Protein AF-A0A4P9XNA9-F1 (afdb_monomer_lite)

Radius of gyration: 48.04 Å; chains: 1; bounding box: 146×110×73 Å

Foldseek 3Di:
DPQQKDFQAFLVRHGDPPVLVVNCVSVVQVVCWQVAEEEEQEDAFPPCSVVLLCLLFVHDPDDDDPPDPDDDPRHKMWGAGDPGRYIYIYGYDDDDPDPPADFFPPCPVPDPVNPDDDDDDDADDCVPCVVRRSVSSVVVSCLDPPPPPPNNPDALQNGDLATPSCVSVLVVLVSVLCVLLVVVVCCRGRVPDDHDDPVSVVVSVVSVCPSCPVVCVVVSLLSSLVVLLVVLLVQLVVQCVVLLVVCVVPNDDPVSLVVLVVSLVVSLVSSCVSCVVVDDPVSSVVSSLVSSLSSLVVSLVSNVVGDDPDDDCVNVVSVVVNVVSVVVVVVVVVVVVVVVVVVVVVVVVVVVVVVVVVVVVVVVVVVVVVVVVVVVVVVVVVVVVVVVVVVVVVVVVVVVVVVVVVVVVVVVVVVVVVVVVVVVVPPDDDDDDDDDDDDDDDDDDDDDDDDDDDDDDDDD

InterPro domains:
  IPR008803 RHD3/Sey1 [PTHR45923] (5-92)
  IPR027417 P-loop containing nucleoside triphosphate hydrolase [G3DSA:3.40.50.300] (6-95)
  IPR027417 P-loop containing nucleoside triphosphate hydrolase [SSF52540] (6-90)
  IPR027417 P-loop containing nucleoside triphosphate hydrolase [SSF52540] (38-186)

Sequence (460 aa):
MADSCLQFVDGDQELVAGVEELASEKWNLNDWGVDYNIVAVCGQPDSGKTTLANALFGTQFPVLDENEEDVATEGIWISTASDTKMLVMDAEIATERWFERSWPDGLENCAIDDILDYEVVTLPSKIDAPNYFDAAVAELRGRFIDRHDPNYLFKPIYWKAVSASGITYYFRHLCYTLDEHWDVLDYKMSSYESAPDFYKNKNYLAEKRCCLFETQYKDHIDGFYDMTIHHTYSEFLEAIKPIQEEIDAKGITHEYLEQLLGHQRNAMATFNAAVEHHKDDTMYKAKRDVLRSQCNQKITFSTYEQTPWGSTGLVIQLLIDHTHQKEDAIRERVQQEVERCRKEMKLIDAQIKPKSEQYIGIHHLKTEVAKKDVEISKYMLRIDTLEAANGEKDKIIARLEAANSKKDKDNFHISYLKSVRFELDRHLPAQAPRLAPNLSRLMPRRTVVSSSTRNSDTPR

pLDDT: mean 75.11, std 17.07, range [30.11, 96.12]

Organism: NCBI:txid78915

Secondary structure (DSSP, 8-state):
-----EEEE-TTSPBPTTHHHHHHHHH-GGGTTT--EEEEEEE-TTSSHHHHHHHHH---PPPPPTT-------SEEEEE-SSSSEEEEEEEPPTTSSTTPPPPTT-TT--GGGT----------TTT-HHHHHHHHHHHHHHHH-TTSTT----GGG--SS-GGGHHHHHHHHHHHHHHTHHHHHHHHHS-SPPPPHHHHHHHHHHHHHTT-TTTHHHHHHHHHHHHHHHHHHHHHHHHHHHHHHHHHH---HHHHHHHHHHHHHHHHHHHHHHGGG--HHHHHHHHHHHHHHHHHHHHHHHHTT--S---HHHHHHHHHHHHHHHHHHHHHHHHHHHHHHHHHHHHHHHHHHHHHHHHHHHHHHHHHHHHHHHHHHHHHHHHHHHHHHHHHHHHHHHHHHHHHHHHHHHHHHHHHHHHHHHHTTSS--------------------------------

Structure (mmCIF, N/CA/C/O backbone):
data_AF-A0A4P9XNA9-F1
#
_entry.id   AF-A0A4P9XNA9-F1
#
loop_
_atom_site.group_PDB
_atom_site.id
_atom_site.type_symbol
_atom_site.label_atom_id
_atom_site.label_alt_id
_atom_site.label_comp_id
_atom_site.label_asym_id
_atom_site.label_entity_id
_atom_site.label_seq_id
_atom_site.pdbx_PDB_ins_code
_atom_site.Cartn_x
_atom_site.Cartn_y
_atom_site.Cartn_z
_atom_site.occupancy
_atom_site.B_iso_or_equiv
_atom_site.auth_seq_id
_atom_site.auth_comp_id
_atom_site.auth_asym_id
_atom_site.auth_atom_id
_atom_site.pdbx_PDB_model_num
ATOM 1 N N . MET A 1 1 ? -12.890 2.037 -23.777 1.00 45.00 1 MET A N 1
ATOM 2 C CA . MET A 1 1 ? -12.259 2.541 -22.543 1.00 45.00 1 MET A CA 1
ATOM 3 C C . MET A 1 1 ? -11.265 3.606 -22.962 1.00 45.00 1 MET A C 1
ATOM 5 O O . MET A 1 1 ? -10.736 3.480 -24.060 1.00 45.00 1 MET A O 1
ATOM 9 N N .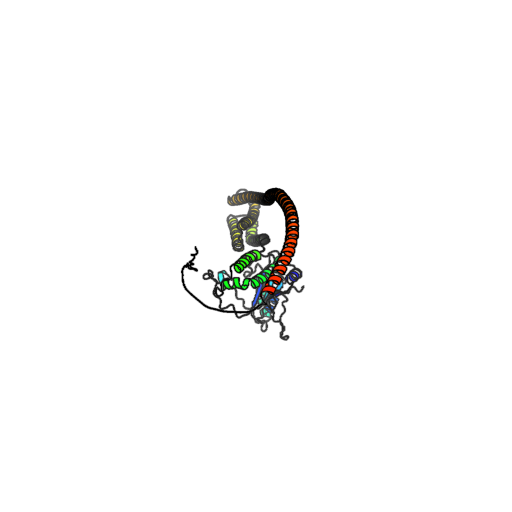 ALA A 1 2 ? -11.108 4.682 -22.192 1.00 51.66 2 ALA A N 1
ATOM 10 C CA . ALA A 1 2 ? -10.054 5.653 -22.475 1.00 51.66 2 ALA A CA 1
ATOM 11 C C . ALA A 1 2 ? -8.698 4.953 -22.318 1.00 51.66 2 ALA A C 1
ATOM 13 O O . ALA A 1 2 ? -8.554 4.118 -21.427 1.00 51.66 2 ALA A O 1
ATOM 14 N N . ASP A 1 3 ? -7.753 5.255 -23.203 1.00 71.81 3 ASP A N 1
ATOM 15 C CA . ASP A 1 3 ? -6.391 4.732 -23.146 1.00 71.81 3 ASP A CA 1
ATOM 16 C C . ASP A 1 3 ? -5.712 5.188 -21.841 1.00 71.81 3 ASP A C 1
ATOM 18 O O . ASP A 1 3 ? -5.246 6.325 -21.733 1.00 71.81 3 ASP A O 1
ATOM 22 N N . SER A 1 4 ? -5.710 4.308 -20.835 1.00 85.75 4 SER A N 1
ATOM 23 C CA . SER A 1 4 ? -5.075 4.524 -19.531 1.00 85.75 4 SER A CA 1
ATOM 24 C C . SER A 1 4 ? -3.600 4.128 -19.526 1.00 85.75 4 SER A C 1
ATOM 26 O O . SER A 1 4 ? -2.940 4.272 -18.498 1.00 85.75 4 SER A O 1
ATOM 28 N N . CYS A 1 5 ? -3.080 3.614 -20.642 1.00 90.69 5 CYS A N 1
ATOM 29 C CA . CYS A 1 5 ? -1.693 3.206 -20.754 1.00 90.69 5 CYS A CA 1
ATOM 30 C C . CYS A 1 5 ? -0.791 4.443 -20.843 1.00 90.69 5 CYS A C 1
ATOM 32 O O . CYS A 1 5 ? -1.075 5.406 -21.568 1.00 90.69 5 CYS A O 1
ATOM 34 N N . LEU A 1 6 ? 0.285 4.433 -20.061 1.00 91.31 6 LEU A N 1
ATOM 35 C CA . LEU A 1 6 ? 1.292 5.484 -20.021 1.00 91.31 6 LEU A CA 1
ATOM 36 C C . LEU A 1 6 ? 2.678 4.870 -19.858 1.00 91.31 6 LEU A C 1
ATOM 38 O O . LEU A 1 6 ? 2.888 4.036 -18.979 1.00 91.31 6 LEU A O 1
ATOM 42 N N . GLN A 1 7 ? 3.628 5.326 -20.668 1.00 90.31 7 GLN A N 1
ATOM 43 C CA . GLN A 1 7 ? 5.041 5.078 -20.417 1.00 90.31 7 GLN A CA 1
ATOM 44 C C . GLN A 1 7 ? 5.486 5.993 -19.277 1.00 90.31 7 GLN A C 1
ATOM 46 O O . GLN A 1 7 ? 5.326 7.211 -19.358 1.00 90.31 7 GLN A O 1
ATOM 51 N N . PHE A 1 8 ? 5.974 5.397 -18.194 1.00 89.62 8 PHE A N 1
ATOM 52 C CA . PHE A 1 8 ? 6.414 6.116 -17.003 1.00 89.62 8 PHE A CA 1
ATOM 53 C C . PHE A 1 8 ? 7.926 6.331 -17.007 1.00 89.62 8 PHE A C 1
ATOM 55 O O . PHE A 1 8 ? 8.392 7.423 -16.689 1.00 89.62 8 PHE A O 1
ATOM 62 N N . VAL A 1 9 ? 8.666 5.305 -17.424 1.00 89.06 9 VAL A N 1
ATOM 63 C CA . VAL A 1 9 ? 10.114 5.345 -17.657 1.00 89.06 9 VAL A CA 1
ATOM 64 C C . VAL A 1 9 ? 10.361 4.940 -19.106 1.00 89.06 9 VAL A C 1
ATOM 66 O O . VAL A 1 9 ? 9.726 3.991 -19.570 1.00 89.06 9 VAL A O 1
ATOM 69 N N . ASP A 1 10 ? 11.224 5.657 -19.819 1.00 87.19 10 ASP A N 1
ATOM 70 C CA . ASP A 1 10 ? 11.554 5.381 -21.220 1.00 87.19 10 ASP A CA 1
ATOM 71 C C . ASP A 1 10 ? 12.703 4.362 -21.388 1.00 87.19 10 ASP A C 1
ATOM 73 O O . ASP A 1 10 ? 13.184 3.767 -20.418 1.00 87.19 10 ASP A O 1
ATOM 77 N N . GLY A 1 11 ? 13.106 4.107 -22.637 1.00 79.94 11 GLY A N 1
ATOM 78 C CA . GLY A 1 11 ? 14.190 3.176 -22.971 1.00 79.94 11 GLY A CA 1
ATOM 79 C C . GLY A 1 11 ? 15.578 3.631 -22.519 1.00 79.94 11 GLY A C 1
ATOM 80 O O . GLY A 1 11 ? 16.444 2.791 -22.272 1.00 79.94 11 GLY A O 1
ATOM 81 N N . ASP A 1 12 ? 15.763 4.936 -22.312 1.00 82.50 12 ASP A N 1
ATOM 82 C CA . ASP A 1 12 ? 16.989 5.514 -21.763 1.00 82.50 12 ASP A CA 1
ATOM 83 C C . ASP A 1 12 ? 17.014 5.452 -20.220 1.00 82.50 12 ASP A C 1
ATOM 85 O O . ASP A 1 12 ? 17.966 5.917 -19.597 1.00 82.50 12 ASP A O 1
ATOM 89 N N . GLN A 1 13 ? 16.013 4.804 -19.603 1.00 81.81 13 GLN A N 1
ATOM 90 C CA . GLN A 1 13 ? 15.807 4.687 -18.153 1.00 81.81 13 GLN A CA 1
ATOM 91 C C . GLN A 1 13 ? 15.470 6.018 -17.468 1.00 81.81 13 GLN A C 1
ATOM 93 O O . GLN A 1 13 ? 15.577 6.136 -16.246 1.00 81.81 13 GLN A O 1
ATOM 98 N N . GLU A 1 14 ? 14.989 6.992 -18.237 1.00 85.19 14 GLU A N 1
ATOM 99 C CA . GLU A 1 14 ? 14.627 8.318 -17.756 1.00 85.19 14 GLU A CA 1
ATOM 100 C C . GLU A 1 14 ? 13.121 8.429 -17.507 1.00 85.19 14 GLU A C 1
ATOM 102 O O . GLU A 1 14 ? 12.287 7.763 -18.130 1.00 85.19 14 GLU A O 1
ATOM 107 N N . LEU A 1 15 ? 12.743 9.290 -16.561 1.00 87.69 15 LEU A N 1
ATOM 108 C CA . LEU A 1 15 ? 11.335 9.568 -16.294 1.00 87.69 15 LEU A CA 1
ATOM 109 C C . LEU A 1 15 ? 10.741 10.403 -17.437 1.00 87.69 15 LEU A C 1
ATOM 111 O O . LEU A 1 15 ? 11.236 11.489 -17.748 1.00 87.69 15 LEU A O 1
ATOM 115 N N . VAL A 1 16 ? 9.610 9.961 -17.991 1.00 90.00 16 VAL A N 1
ATOM 116 C CA . VAL A 1 16 ? 8.925 10.703 -19.057 1.00 90.00 16 VAL A CA 1
ATOM 117 C C . VAL A 1 16 ? 8.450 12.067 -18.535 1.00 90.00 16 VAL A C 1
ATOM 119 O O . VAL A 1 16 ? 7.724 12.175 -17.544 1.00 90.00 16 VAL A O 1
ATOM 122 N N . ALA A 1 17 ? 8.851 13.145 -19.212 1.00 88.50 17 ALA A N 1
ATOM 123 C CA . ALA A 1 17 ? 8.561 14.506 -18.771 1.00 88.50 17 ALA A CA 1
ATOM 124 C C . ALA A 1 17 ? 7.047 14.794 -18.707 1.00 88.50 17 ALA A C 1
ATOM 126 O O . ALA A 1 17 ? 6.326 14.636 -19.692 1.00 88.50 17 ALA A O 1
ATOM 127 N N . GLY A 1 18 ? 6.572 15.273 -17.552 1.00 86.62 18 GLY A N 1
ATOM 128 C CA . GLY A 1 18 ? 5.160 15.615 -17.331 1.00 86.62 18 GLY A CA 1
ATOM 129 C C . GLY A 1 18 ? 4.240 14.406 -17.133 1.00 86.62 18 GLY A C 1
ATOM 130 O O . GLY A 1 18 ? 3.015 14.562 -17.132 1.00 86.62 18 GLY A O 1
ATOM 131 N N . VAL A 1 19 ? 4.799 13.204 -16.954 1.00 87.19 19 VAL A N 1
ATOM 132 C CA . VAL A 1 19 ? 4.006 11.981 -16.795 1.00 87.19 19 VAL A CA 1
ATOM 133 C C . VAL A 1 19 ? 3.105 12.006 -15.562 1.00 87.19 19 VAL A C 1
ATOM 135 O O . VAL A 1 19 ? 2.054 11.376 -15.574 1.00 87.19 19 VAL A O 1
ATOM 138 N N . GLU A 1 20 ? 3.434 12.760 -14.509 1.00 85.00 20 GLU A N 1
ATOM 139 C CA . GLU A 1 20 ? 2.614 12.804 -13.293 1.00 85.00 20 GLU A CA 1
ATOM 140 C C . GLU A 1 20 ? 1.295 13.551 -13.508 1.00 85.00 20 GLU A C 1
ATOM 142 O O . GLU A 1 20 ? 0.254 13.131 -12.993 1.00 85.00 20 GLU A O 1
ATOM 147 N N . GLU A 1 21 ? 1.327 14.640 -14.281 1.00 85.38 21 GLU A N 1
ATOM 148 C CA . GLU A 1 21 ? 0.133 15.404 -14.656 1.00 85.38 21 GLU A CA 1
ATOM 149 C C . GLU A 1 21 ? -0.756 14.564 -15.579 1.00 85.38 21 GLU A C 1
ATOM 151 O O . GLU A 1 21 ? -1.950 14.410 -15.315 1.00 85.38 21 GLU A O 1
ATOM 156 N N . LEU A 1 22 ? -0.149 13.922 -16.586 1.00 87.19 22 LEU A N 1
ATOM 157 C CA . LEU A 1 22 ? -0.841 13.015 -17.505 1.00 87.19 22 LEU A CA 1
ATOM 158 C C . LEU A 1 22 ? -1.459 11.815 -16.782 1.00 87.19 22 LEU A C 1
ATOM 160 O O . LEU A 1 22 ? -2.598 11.448 -17.058 1.00 87.19 22 LEU A O 1
ATOM 164 N N . ALA A 1 23 ? -0.733 11.209 -15.844 1.00 87.69 23 ALA A N 1
ATOM 165 C CA . ALA A 1 23 ? -1.216 10.089 -15.048 1.00 87.69 23 ALA A CA 1
ATOM 166 C C . ALA A 1 23 ? -2.365 10.501 -14.122 1.00 87.69 23 ALA A C 1
ATOM 168 O O . ALA A 1 23 ? -3.356 9.780 -14.013 1.00 87.69 23 ALA A O 1
ATOM 169 N N . SER A 1 24 ? -2.280 11.683 -13.506 1.00 83.94 24 SER A N 1
ATOM 170 C CA . SER A 1 24 ? -3.356 12.218 -12.664 1.00 83.94 24 SER A CA 1
ATOM 171 C C . SER A 1 24 ? -4.641 12.460 -13.464 1.00 83.94 24 SER A C 1
ATOM 173 O O . SER A 1 24 ? -5.731 12.161 -12.975 1.00 83.94 24 SER A O 1
ATOM 175 N N . GLU A 1 25 ? -4.518 12.946 -14.703 1.00 84.69 25 GLU A N 1
ATOM 176 C CA . GLU A 1 25 ? -5.647 13.166 -15.612 1.00 84.69 25 GLU A CA 1
ATOM 177 C C . GLU A 1 25 ? -6.222 11.851 -16.164 1.00 84.69 25 GLU A C 1
ATOM 179 O O . GLU A 1 25 ? -7.434 11.634 -16.105 1.00 84.69 25 GLU A O 1
ATOM 184 N N . LYS A 1 26 ? -5.367 10.953 -16.673 1.00 86.88 26 LYS A N 1
ATOM 185 C CA . LYS A 1 26 ? -5.794 9.703 -17.322 1.00 86.88 26 LYS A CA 1
ATOM 186 C C . LYS A 1 26 ? -6.321 8.658 -16.341 1.00 86.88 26 LYS A C 1
ATOM 188 O O . LYS A 1 26 ? -7.293 7.975 -16.657 1.00 86.88 26 LYS A O 1
ATOM 193 N N . TRP A 1 27 ? -5.667 8.475 -15.193 1.00 90.62 27 TRP A N 1
ATOM 194 C CA . TRP A 1 27 ? -6.013 7.394 -14.263 1.00 90.62 27 TRP A CA 1
ATOM 195 C C . TRP A 1 27 ? -7.123 7.779 -13.284 1.00 90.62 27 TRP A C 1
ATOM 197 O O . TRP A 1 27 ? -7.841 6.895 -12.825 1.00 90.62 27 TRP A O 1
ATOM 207 N N . ASN A 1 28 ? -7.271 9.074 -12.969 1.00 84.81 28 ASN A N 1
ATOM 208 C CA . ASN A 1 28 ? -8.261 9.610 -12.026 1.00 84.81 28 ASN A CA 1
ATOM 209 C C . ASN A 1 28 ? -8.415 8.755 -10.746 1.00 84.81 28 ASN A C 1
ATOM 211 O O . ASN A 1 28 ? -9.497 8.287 -10.392 1.00 84.81 28 ASN A O 1
ATOM 215 N N . LEU A 1 29 ? -7.304 8.548 -10.037 1.00 88.19 29 LEU A N 1
ATOM 216 C CA . LEU A 1 29 ? -7.216 7.635 -8.888 1.00 88.19 29 LEU A CA 1
ATOM 217 C C . LEU A 1 29 ? -7.776 8.205 -7.571 1.00 88.19 29 LEU A C 1
ATOM 219 O O . LEU A 1 29 ? -7.612 7.601 -6.511 1.00 88.19 29 LEU A O 1
ATOM 223 N N . ASN A 1 30 ? -8.419 9.375 -7.604 1.00 83.19 30 ASN A N 1
ATOM 224 C CA . ASN A 1 30 ? -8.806 10.125 -6.403 1.00 83.19 30 ASN A CA 1
ATOM 225 C C . ASN A 1 30 ? -9.736 9.337 -5.466 1.00 83.19 30 ASN A C 1
ATOM 227 O O . ASN A 1 30 ? -9.600 9.427 -4.247 1.00 83.19 30 ASN A O 1
ATOM 231 N N . ASP A 1 31 ? -10.615 8.508 -6.030 1.00 84.50 31 ASP A N 1
ATOM 232 C CA . ASP A 1 31 ? -11.610 7.741 -5.271 1.00 84.50 31 ASP A CA 1
ATOM 233 C C . ASP A 1 31 ? -11.095 6.372 -4.790 1.00 84.50 31 ASP A C 1
ATOM 235 O O . ASP A 1 31 ? -11.806 5.631 -4.108 1.00 84.50 31 ASP A O 1
ATOM 239 N N . TRP A 1 32 ? -9.863 5.993 -5.145 1.00 86.69 32 TRP A N 1
ATOM 240 C CA . TRP A 1 32 ? -9.301 4.698 -4.747 1.00 86.69 32 TRP A CA 1
ATOM 241 C C . TRP A 1 32 ? -8.778 4.725 -3.307 1.00 86.69 32 TRP A C 1
ATOM 243 O O . TRP A 1 32 ? -8.757 3.689 -2.640 1.00 86.69 32 TRP A O 1
ATOM 253 N N . GLY A 1 33 ? -8.405 5.906 -2.801 1.00 82.25 33 GLY A N 1
ATOM 254 C CA . GLY A 1 33 ? -7.847 6.055 -1.460 1.00 82.25 33 GLY A CA 1
ATOM 255 C C . GLY A 1 33 ? -6.574 5.225 -1.308 1.00 82.25 33 GLY A C 1
ATOM 256 O O . GLY A 1 33 ? -5.633 5.396 -2.074 1.00 82.25 33 GLY A O 1
ATOM 257 N N . VAL A 1 34 ? -6.540 4.328 -0.326 1.00 77.69 34 VAL A N 1
ATOM 258 C CA . VAL A 1 34 ? -5.439 3.369 -0.105 1.00 77.69 34 VAL A CA 1
ATOM 259 C C . VAL A 1 34 ? -5.838 1.920 -0.435 1.00 77.69 34 VAL A C 1
ATOM 261 O O . VAL A 1 34 ? -5.018 1.020 -0.326 1.00 77.69 34 VAL A O 1
ATOM 264 N N . ASP A 1 35 ? -7.085 1.687 -0.858 1.00 80.81 35 ASP A N 1
ATOM 265 C CA . ASP A 1 35 ? -7.631 0.367 -1.212 1.00 80.81 35 ASP A CA 1
ATOM 266 C C . ASP A 1 35 ? -7.370 0.085 -2.697 1.00 80.81 35 ASP A C 1
ATOM 268 O O . ASP A 1 35 ? -8.265 0.171 -3.536 1.00 80.81 35 ASP A O 1
ATOM 272 N N . TYR A 1 36 ? -6.111 -0.176 -3.035 1.00 89.12 36 TYR A N 1
ATOM 273 C CA . TYR A 1 36 ? -5.690 -0.571 -4.377 1.00 89.12 36 TYR A CA 1
ATOM 274 C C . TYR A 1 36 ? -4.447 -1.455 -4.303 1.00 89.12 36 TYR A C 1
ATOM 276 O O . TYR A 1 36 ? -3.693 -1.404 -3.332 1.00 89.12 36 TYR A O 1
ATOM 284 N N . ASN A 1 37 ? -4.219 -2.248 -5.348 1.00 91.25 37 ASN A N 1
ATOM 285 C CA . ASN A 1 37 ? -3.008 -3.054 -5.473 1.00 91.25 37 ASN A CA 1
ATOM 286 C C . ASN A 1 37 ? -2.149 -2.593 -6.652 1.00 91.25 37 ASN A C 1
ATOM 288 O O . ASN A 1 37 ? -2.620 -1.928 -7.576 1.00 91.25 37 ASN A O 1
ATOM 292 N N . ILE A 1 38 ? -0.872 -2.964 -6.621 1.00 92.56 38 ILE A N 1
ATOM 293 C CA . ILE A 1 38 ? 0.068 -2.722 -7.713 1.00 92.56 38 ILE A CA 1
ATOM 294 C C . ILE A 1 38 ? 0.639 -4.074 -8.120 1.00 92.56 38 ILE A C 1
ATOM 296 O O . ILE A 1 38 ? 1.130 -4.809 -7.264 1.00 92.56 38 ILE A O 1
ATOM 300 N N . VAL A 1 39 ? 0.567 -4.399 -9.406 1.00 94.50 39 VAL A N 1
ATOM 301 C CA . VAL A 1 39 ? 1.118 -5.629 -9.975 1.00 94.50 39 VAL A CA 1
ATOM 302 C C . VAL A 1 39 ? 2.183 -5.249 -10.983 1.00 94.50 39 VAL A C 1
ATOM 304 O O . VAL A 1 39 ? 1.913 -4.456 -11.876 1.00 94.50 39 VAL A O 1
ATOM 307 N N . ALA A 1 40 ? 3.372 -5.827 -10.862 1.00 93.25 40 ALA A N 1
ATOM 308 C CA . ALA A 1 40 ? 4.415 -5.694 -11.867 1.00 93.25 40 ALA A CA 1
ATOM 309 C C . ALA A 1 40 ? 4.609 -7.032 -12.582 1.00 93.25 40 ALA A C 1
ATOM 311 O O . ALA A 1 40 ? 4.789 -8.066 -11.937 1.00 93.25 40 ALA A O 1
ATOM 312 N N . VAL A 1 41 ? 4.547 -7.004 -13.911 1.00 92.31 41 VAL A N 1
ATOM 313 C CA . VAL A 1 41 ? 4.879 -8.125 -14.785 1.00 92.31 41 VAL A CA 1
ATOM 314 C C . VAL A 1 41 ? 6.260 -7.842 -15.349 1.00 92.31 41 VAL A C 1
ATOM 316 O O . VAL A 1 41 ? 6.447 -6.892 -16.106 1.00 92.31 41 VAL A O 1
ATOM 319 N N . CYS A 1 42 ? 7.230 -8.657 -14.947 1.00 88.50 42 CYS A N 1
ATOM 320 C CA . CYS A 1 42 ? 8.625 -8.447 -15.296 1.00 88.50 42 CYS A CA 1
ATOM 321 C C . CYS A 1 42 ? 9.208 -9.700 -15.950 1.00 88.50 42 CYS A C 1
ATOM 323 O O . CYS A 1 42 ? 8.932 -10.821 -15.519 1.00 88.50 42 CYS A O 1
ATOM 325 N N . GLY A 1 43 ? 10.044 -9.523 -16.970 1.00 82.38 43 GLY A N 1
ATOM 326 C CA . GLY A 1 43 ? 10.677 -10.645 -17.655 1.00 82.38 43 GLY A CA 1
ATOM 327 C C . GLY A 1 43 ? 11.592 -10.219 -18.793 1.00 82.38 43 GLY A C 1
ATOM 328 O O . GLY A 1 43 ? 11.737 -9.033 -19.090 1.00 82.38 43 GLY A O 1
ATOM 329 N N . GLN A 1 44 ? 12.198 -11.217 -19.436 1.00 77.94 44 GLN A N 1
ATOM 330 C CA . GLN A 1 44 ? 13.033 -11.020 -20.620 1.00 77.94 44 GLN A CA 1
ATOM 331 C C . GLN A 1 44 ? 12.232 -10.398 -21.781 1.00 77.94 44 GLN A C 1
ATOM 333 O O . GLN A 1 44 ? 10.997 -10.547 -21.837 1.00 77.94 44 GLN A O 1
ATOM 338 N N . PRO A 1 45 ? 12.909 -9.729 -22.730 1.00 76.81 45 PRO A N 1
ATOM 339 C CA . PRO A 1 45 ? 12.334 -9.396 -24.034 1.00 76.81 45 PRO A CA 1
ATOM 340 C C . PRO A 1 45 ? 11.642 -10.608 -24.673 1.00 76.81 45 PRO A C 1
ATOM 342 O O . PRO A 1 45 ? 12.051 -11.745 -24.449 1.00 76.81 45 PRO A O 1
ATOM 345 N N . ASP A 1 46 ? 10.542 -10.370 -25.389 1.00 76.19 46 ASP A N 1
ATOM 346 C CA . ASP A 1 46 ? 9.802 -11.383 -26.166 1.00 76.19 46 ASP A CA 1
ATOM 347 C C . ASP A 1 46 ? 9.263 -12.607 -25.399 1.00 76.19 46 ASP A C 1
ATOM 349 O O . ASP A 1 46 ? 8.765 -13.564 -25.986 1.00 76.19 46 ASP A O 1
ATOM 353 N N . SER A 1 47 ? 9.252 -12.564 -24.064 1.00 83.88 47 SER A N 1
ATOM 354 C CA . SER A 1 47 ? 8.717 -13.640 -23.210 1.00 83.88 47 SER A CA 1
ATOM 355 C C . SER A 1 47 ? 7.179 -13.734 -23.169 1.00 83.88 47 SER A C 1
ATOM 357 O O . SER A 1 47 ? 6.626 -14.567 -22.454 1.00 83.88 47 SER A O 1
ATOM 359 N N . GLY A 1 48 ? 6.464 -12.872 -23.900 1.00 86.94 48 GLY A N 1
ATOM 360 C CA . GLY A 1 48 ? 4.997 -12.795 -23.876 1.00 86.94 48 GLY A CA 1
ATOM 361 C C . GLY A 1 48 ? 4.407 -12.057 -22.664 1.00 86.94 48 GLY A C 1
ATOM 362 O O . GLY A 1 48 ? 3.191 -12.091 -22.472 1.00 86.94 48 GLY A O 1
ATOM 363 N N . LYS A 1 49 ? 5.235 -11.358 -21.874 1.00 89.75 49 LYS A N 1
ATOM 364 C CA . LYS A 1 49 ? 4.843 -10.561 -20.693 1.00 89.75 49 LYS A CA 1
ATOM 365 C C . LYS A 1 49 ? 3.672 -9.601 -20.949 1.00 89.75 49 LYS A C 1
ATOM 367 O O . LYS A 1 49 ? 2.637 -9.713 -20.296 1.00 89.75 49 LYS A O 1
ATOM 372 N N . THR A 1 50 ? 3.774 -8.756 -21.970 1.00 89.69 50 THR A N 1
ATOM 373 C CA . THR A 1 50 ? 2.744 -7.782 -22.362 1.00 89.69 50 THR A CA 1
ATOM 374 C C . THR A 1 50 ? 1.442 -8.460 -22.780 1.00 89.69 50 THR A C 1
ATOM 376 O O . THR A 1 50 ? 0.345 -8.060 -22.390 1.00 89.69 50 THR A O 1
ATOM 379 N N . THR A 1 51 ? 1.564 -9.556 -23.535 1.00 90.38 51 THR A N 1
ATOM 380 C CA . THR A 1 51 ? 0.425 -10.388 -23.933 1.00 90.38 51 THR A CA 1
ATOM 381 C C . THR A 1 51 ? -0.300 -10.955 -22.711 1.00 90.38 51 THR A C 1
ATOM 383 O O . THR A 1 51 ? -1.530 -10.924 -22.660 1.00 90.38 51 THR A O 1
ATOM 386 N N . LEU A 1 52 ? 0.447 -11.460 -21.728 1.00 92.75 52 LEU A N 1
ATOM 387 C CA . LEU A 1 52 ? -0.114 -12.007 -20.500 1.00 92.75 52 LEU A CA 1
ATOM 388 C C . LEU A 1 52 ? -0.753 -10.915 -19.631 1.00 92.75 52 LEU A C 1
ATOM 390 O O . LEU A 1 52 ? -1.864 -11.113 -19.148 1.00 92.75 52 LEU A O 1
ATOM 394 N N . ALA A 1 53 ? -0.098 -9.761 -19.472 1.00 93.12 53 ALA A N 1
ATOM 395 C CA . ALA A 1 53 ? -0.617 -8.629 -18.704 1.00 93.12 53 ALA A CA 1
ATOM 396 C C . ALA A 1 53 ? -1.959 -8.129 -19.267 1.00 93.12 53 ALA A C 1
ATOM 398 O O . ALA A 1 53 ? -2.940 -8.013 -18.528 1.00 93.12 53 ALA A O 1
ATOM 399 N N . ASN A 1 54 ? -2.034 -7.941 -20.589 1.00 92.44 54 ASN A N 1
ATOM 400 C CA . ASN A 1 54 ? -3.263 -7.542 -21.276 1.00 92.44 54 ASN A CA 1
ATOM 401 C C . ASN A 1 54 ? -4.393 -8.559 -21.075 1.00 92.44 54 ASN A C 1
ATOM 403 O O . ASN A 1 54 ? -5.528 -8.170 -20.791 1.00 92.44 54 ASN A O 1
ATOM 407 N N . ALA A 1 55 ? -4.091 -9.858 -21.148 1.00 91.94 55 ALA A N 1
ATOM 408 C CA . ALA A 1 55 ? -5.085 -10.907 -20.939 1.00 91.94 55 ALA A CA 1
ATOM 409 C C . ALA A 1 55 ? -5.555 -10.999 -19.469 1.00 91.94 55 ALA A C 1
ATOM 411 O O . ALA A 1 55 ? -6.758 -11.067 -19.199 1.00 91.94 55 ALA A O 1
ATOM 412 N N . LEU A 1 56 ? -4.628 -10.942 -18.505 1.00 93.88 56 LEU A N 1
ATOM 413 C CA . LEU A 1 56 ? -4.938 -11.044 -17.075 1.00 93.88 56 LEU A CA 1
ATOM 414 C C . LEU A 1 56 ? -5.712 -9.839 -16.551 1.00 93.88 56 LEU A C 1
ATOM 416 O O . LEU A 1 56 ? -6.664 -10.019 -15.797 1.00 93.88 56 LEU A O 1
ATOM 420 N N . PHE A 1 57 ? -5.337 -8.626 -16.953 1.00 94.19 57 PHE A N 1
ATOM 421 C CA . PHE A 1 57 ? -5.824 -7.403 -16.310 1.00 94.19 57 PHE A CA 1
ATOM 422 C C . PHE A 1 57 ? -6.714 -6.535 -17.203 1.00 94.19 57 PHE A C 1
ATOM 424 O O . PHE A 1 57 ? -7.259 -5.533 -16.738 1.00 94.19 57 PHE A O 1
ATOM 431 N N . GLY A 1 58 ? -6.908 -6.922 -18.469 1.00 91.69 58 GLY A N 1
ATOM 432 C CA . GLY A 1 58 ? -7.680 -6.132 -19.431 1.00 91.69 58 GLY A CA 1
ATOM 433 C C . GLY A 1 58 ? -6.993 -4.821 -19.823 1.00 91.69 58 GLY A C 1
ATOM 434 O O . GLY A 1 58 ? -7.674 -3.875 -20.219 1.00 91.69 58 GLY A O 1
ATOM 435 N N . THR A 1 59 ? -5.667 -4.750 -19.679 1.00 91.62 59 THR A N 1
ATOM 436 C CA . THR A 1 59 ? -4.851 -3.602 -20.091 1.00 91.62 59 THR A CA 1
ATOM 437 C C . THR A 1 59 ? -4.664 -3.571 -21.609 1.00 91.62 59 THR A C 1
ATOM 439 O O . THR A 1 59 ? -4.987 -4.526 -22.320 1.00 91.62 59 THR A O 1
ATOM 442 N N . GLN A 1 60 ? -4.155 -2.446 -22.112 1.00 88.31 60 GLN A N 1
ATOM 443 C CA . GLN A 1 60 ? -3.894 -2.216 -23.537 1.00 88.31 60 GLN A CA 1
ATOM 444 C C . GLN A 1 60 ? -2.440 -1.793 -23.765 1.00 88.31 60 GLN A C 1
ATOM 446 O O . GLN A 1 60 ? -2.172 -0.828 -24.475 1.00 88.31 60 GLN A O 1
ATOM 451 N N . PHE A 1 61 ? -1.498 -2.492 -23.131 1.00 89.31 61 PHE A N 1
ATOM 452 C CA . PHE A 1 61 ? -0.083 -2.267 -23.399 1.00 89.31 61 PHE A CA 1
ATOM 453 C C . PHE A 1 61 ? 0.236 -2.571 -24.869 1.00 89.31 61 PHE A C 1
ATOM 455 O O . PHE A 1 61 ? -0.345 -3.517 -25.420 1.00 89.31 61 PHE A O 1
ATOM 462 N N . PRO A 1 62 ? 1.134 -1.799 -25.502 1.00 81.94 62 PRO A N 1
ATOM 463 C CA . PRO A 1 62 ? 1.508 -2.008 -26.895 1.00 81.94 62 PRO A CA 1
ATOM 464 C C . PRO A 1 62 ? 2.174 -3.378 -27.060 1.00 81.94 62 PRO A C 1
ATOM 466 O O . PRO A 1 62 ? 3.197 -3.652 -26.443 1.00 81.94 62 PRO A O 1
ATOM 469 N N . VAL A 1 63 ? 1.574 -4.250 -27.874 1.00 71.56 63 VAL A N 1
ATOM 470 C CA . VAL A 1 63 ? 2.129 -5.568 -28.210 1.00 71.56 63 VAL A CA 1
ATOM 471 C C . VAL A 1 63 ? 2.769 -5.472 -29.589 1.00 71.56 63 VAL A C 1
ATOM 473 O O . VAL A 1 63 ? 2.123 -4.990 -30.516 1.00 71.56 63 VAL A O 1
ATOM 476 N N . LEU A 1 64 ? 4.006 -5.954 -29.715 1.00 63.50 64 LEU A N 1
ATOM 477 C CA . LEU A 1 64 ? 4.675 -6.140 -31.001 1.00 63.50 64 LEU A CA 1
ATOM 478 C C . LEU A 1 64 ? 3.830 -7.031 -31.921 1.00 63.50 64 LEU A C 1
ATOM 480 O O . LEU A 1 64 ? 3.447 -8.138 -31.534 1.00 63.50 64 LEU A O 1
ATOM 484 N N . ASP A 1 65 ? 3.552 -6.554 -33.132 1.00 54.25 65 ASP A N 1
ATOM 485 C CA . ASP A 1 65 ? 2.949 -7.368 -34.185 1.00 54.25 65 ASP A CA 1
ATOM 486 C C . ASP A 1 65 ? 4.065 -8.179 -34.867 1.00 54.25 65 ASP A C 1
ATOM 488 O O . ASP A 1 65 ? 5.133 -7.642 -35.150 1.00 54.25 65 ASP A O 1
ATOM 492 N N . GLU A 1 66 ? 3.847 -9.465 -35.168 1.00 52.34 66 GLU A N 1
ATOM 493 C CA . GLU A 1 66 ? 4.888 -10.380 -35.698 1.00 52.34 66 GLU A CA 1
ATOM 494 C C . GLU A 1 66 ? 5.493 -9.933 -37.053 1.00 52.34 66 GLU A C 1
ATOM 496 O O . GLU A 1 66 ? 6.451 -10.532 -37.540 1.00 52.34 66 GLU A O 1
ATOM 501 N N . ASN A 1 67 ? 4.926 -8.893 -37.675 1.00 49.38 67 ASN A N 1
ATOM 502 C CA . ASN A 1 67 ? 5.298 -8.370 -38.990 1.00 49.38 67 ASN A CA 1
ATOM 503 C C . ASN A 1 67 ? 5.933 -6.968 -38.956 1.00 49.38 67 ASN A C 1
ATOM 505 O O . ASN A 1 67 ? 6.341 -6.480 -40.011 1.00 49.38 67 ASN A O 1
ATOM 509 N N . GLU A 1 68 ? 6.007 -6.319 -37.792 1.00 44.06 68 GLU A N 1
ATOM 510 C CA . GLU A 1 68 ? 6.635 -5.007 -37.625 1.00 44.06 68 GLU A CA 1
ATOM 511 C C . GLU A 1 68 ? 7.819 -5.155 -36.657 1.00 44.06 68 GLU A C 1
ATOM 513 O O . GLU A 1 68 ? 7.660 -5.247 -35.442 1.00 44.06 68 GLU A O 1
ATOM 518 N N . GLU A 1 69 ? 9.031 -5.228 -37.220 1.00 44.72 69 GLU A N 1
ATOM 519 C CA . GLU A 1 69 ? 10.266 -4.952 -36.483 1.00 44.72 69 GLU A CA 1
ATOM 520 C C . GLU A 1 69 ? 10.195 -3.486 -36.044 1.00 44.72 69 GLU A C 1
ATOM 522 O O . GLU A 1 69 ? 10.416 -2.610 -36.871 1.00 44.72 69 GLU A O 1
ATOM 527 N N . ASP A 1 70 ? 9.747 -3.216 -34.818 1.00 43.00 70 ASP A N 1
ATOM 528 C CA . ASP A 1 70 ? 10.242 -2.159 -33.922 1.00 43.00 70 ASP A CA 1
ATOM 529 C C . ASP A 1 70 ? 9.232 -1.916 -32.784 1.00 43.00 70 ASP A C 1
ATOM 531 O O . ASP A 1 70 ? 8.020 -1.935 -32.974 1.00 43.00 70 ASP A O 1
ATOM 535 N N . VAL A 1 71 ? 9.761 -1.614 -31.596 1.00 47.50 71 VAL A N 1
ATOM 536 C CA . VAL A 1 71 ? 9.081 -1.377 -30.305 1.00 47.50 71 VAL A CA 1
ATOM 537 C C . VAL A 1 71 ? 8.837 -2.632 -29.460 1.00 47.50 71 VAL A C 1
ATOM 539 O O . VAL A 1 71 ? 7.716 -2.956 -29.065 1.00 47.50 71 VAL A O 1
ATOM 542 N N . ALA A 1 72 ? 9.927 -3.298 -29.064 1.00 52.62 72 ALA A N 1
ATOM 543 C CA . ALA A 1 72 ? 9.934 -3.921 -27.742 1.00 52.62 72 ALA A CA 1
ATOM 544 C C . ALA A 1 72 ? 9.479 -2.871 -26.711 1.00 52.62 72 ALA A C 1
ATOM 546 O O . ALA A 1 72 ? 9.751 -1.680 -26.875 1.00 52.62 72 ALA A O 1
ATOM 547 N N . THR A 1 73 ? 8.733 -3.284 -25.687 1.00 59.75 73 THR A N 1
ATOM 548 C CA . THR A 1 73 ? 8.330 -2.412 -24.575 1.00 59.75 73 THR A CA 1
ATOM 549 C C . THR A 1 73 ? 9.569 -1.930 -23.825 1.00 59.75 73 THR A C 1
ATOM 551 O O . THR A 1 73 ? 9.938 -2.508 -22.807 1.00 59.75 73 THR A O 1
ATOM 554 N N . GLU A 1 74 ? 10.209 -0.885 -24.336 1.00 74.19 74 GLU A N 1
ATOM 555 C CA . GLU A 1 74 ? 11.343 -0.248 -23.692 1.00 74.19 74 GLU A CA 1
ATOM 556 C C . GLU A 1 74 ? 10.853 0.561 -22.483 1.00 74.19 74 GLU A C 1
ATOM 558 O O . GLU A 1 74 ? 9.831 1.265 -22.537 1.00 74.19 74 GLU A O 1
ATOM 563 N N . GLY A 1 75 ? 11.586 0.443 -21.377 1.00 82.69 75 GLY A N 1
ATOM 564 C CA . GLY A 1 75 ? 11.289 1.129 -20.124 1.00 82.69 75 GLY A CA 1
ATOM 565 C C . GLY A 1 75 ? 10.185 0.467 -19.290 1.00 82.69 75 GLY A C 1
ATOM 566 O O . GLY A 1 75 ? 10.085 -0.759 -19.205 1.00 82.69 75 GLY A O 1
ATOM 567 N N . ILE A 1 76 ? 9.383 1.291 -18.607 1.00 89.75 76 ILE A N 1
ATOM 568 C CA . ILE A 1 76 ? 8.312 0.852 -17.701 1.00 89.75 76 ILE A CA 1
ATOM 569 C C . ILE A 1 76 ? 7.001 1.503 -18.118 1.00 89.75 76 ILE A C 1
ATOM 571 O O . ILE A 1 76 ? 6.855 2.728 -18.080 1.00 89.75 76 ILE A O 1
ATOM 575 N N . TRP A 1 77 ? 6.020 0.669 -18.439 1.00 91.81 77 TRP A N 1
ATOM 576 C CA . TRP A 1 77 ? 4.672 1.086 -18.804 1.00 91.81 77 TRP A CA 1
ATOM 577 C C . TRP A 1 77 ? 3.705 0.793 -17.667 1.00 91.81 77 TRP A C 1
ATOM 579 O O . TRP A 1 77 ? 3.795 -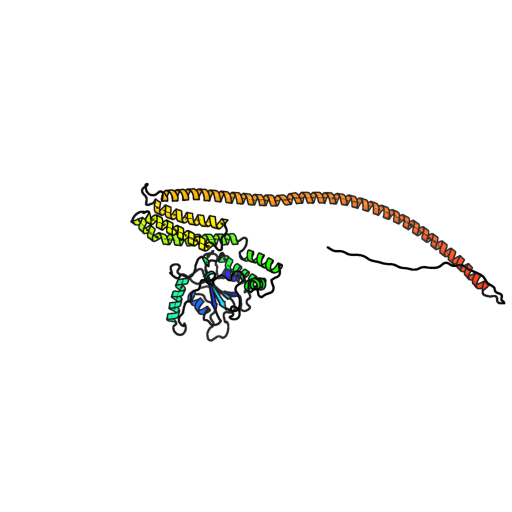0.248 -17.026 1.00 91.81 77 TRP A O 1
ATOM 589 N N . ILE A 1 78 ? 2.763 1.701 -17.412 1.00 93.81 78 ILE A N 1
ATOM 590 C CA . ILE A 1 78 ? 1.775 1.573 -16.338 1.00 93.81 78 ILE A CA 1
ATOM 591 C C . ILE A 1 78 ? 0.370 1.809 -16.895 1.00 93.81 78 ILE A C 1
ATOM 593 O O . ILE A 1 78 ? 0.134 2.738 -17.668 1.00 93.81 78 ILE A O 1
ATOM 597 N N . SER A 1 79 ? -0.579 0.970 -16.487 1.00 93.75 79 SER A N 1
ATOM 598 C CA . SER A 1 79 ? -1.987 1.069 -16.872 1.00 93.75 79 SER A CA 1
ATOM 599 C C . SER A 1 79 ? -2.901 0.672 -15.711 1.00 93.75 79 SER A C 1
ATOM 601 O O . SER A 1 79 ? -2.517 -0.094 -14.825 1.00 93.75 79 SER A O 1
ATOM 603 N N . THR A 1 80 ? -4.124 1.198 -15.697 1.00 94.25 80 THR A N 1
ATOM 604 C CA . THR A 1 80 ? -5.175 0.744 -14.779 1.00 94.25 80 THR A CA 1
ATOM 605 C C . THR A 1 80 ? -5.820 -0.543 -15.294 1.00 94.25 80 THR A C 1
ATOM 607 O O . THR A 1 80 ? -6.106 -0.668 -16.485 1.00 94.25 80 THR A O 1
ATOM 610 N N . ALA A 1 81 ? -6.087 -1.495 -14.398 1.00 93.25 81 ALA A N 1
ATOM 611 C CA . ALA A 1 81 ? -6.850 -2.695 -14.741 1.00 93.25 81 ALA A CA 1
ATOM 612 C C . ALA A 1 81 ? -8.335 -2.371 -15.011 1.00 93.25 81 ALA A C 1
ATOM 614 O O . ALA A 1 81 ? -8.881 -1.409 -14.468 1.00 93.25 81 ALA A O 1
ATOM 615 N N . SER A 1 82 ? -9.007 -3.194 -15.825 1.00 86.50 82 SER A N 1
ATOM 616 C CA . SER A 1 82 ? -10.376 -2.917 -16.295 1.00 86.50 82 SER A CA 1
ATOM 617 C C . SER A 1 82 ? -11.461 -3.044 -15.219 1.00 86.50 82 SER A C 1
ATOM 619 O O . SER A 1 82 ? -12.396 -2.248 -15.195 1.00 86.50 82 SER A O 1
ATOM 621 N N . ASP A 1 83 ? -11.343 -4.036 -14.331 1.00 85.06 83 ASP A N 1
ATOM 622 C CA . ASP A 1 83 ? -12.440 -4.469 -13.444 1.00 85.06 83 ASP A CA 1
ATOM 623 C C . ASP A 1 83 ? -12.079 -4.413 -11.955 1.00 85.06 83 ASP A C 1
ATOM 625 O O . ASP A 1 83 ? -12.741 -5.017 -11.111 1.00 85.06 83 ASP A O 1
ATOM 629 N N . THR A 1 84 ? -10.989 -3.730 -11.614 1.00 89.12 84 THR A N 1
ATOM 630 C CA . THR A 1 84 ? -10.464 -3.718 -10.250 1.00 89.12 84 THR A CA 1
ATOM 631 C C . THR A 1 84 ? -9.540 -2.529 -10.015 1.00 89.12 84 THR A C 1
ATOM 633 O O . THR A 1 84 ? -8.951 -1.984 -10.949 1.00 89.12 84 THR A O 1
ATOM 636 N N . LYS A 1 85 ? -9.404 -2.123 -8.750 1.00 91.31 85 LYS A N 1
ATOM 637 C CA . LYS A 1 85 ? -8.504 -1.047 -8.327 1.00 91.31 85 LYS A CA 1
ATOM 638 C C . LYS A 1 85 ? -7.062 -1.552 -8.315 1.00 91.31 85 LYS A C 1
ATOM 640 O O . LYS A 1 85 ? -6.496 -1.850 -7.262 1.00 91.31 85 LYS A O 1
ATOM 645 N N . MET A 1 86 ? -6.489 -1.707 -9.501 1.00 93.38 86 MET A N 1
ATOM 646 C CA . MET A 1 86 ? -5.106 -2.131 -9.670 1.00 93.38 86 MET A CA 1
ATOM 647 C C . MET A 1 86 ? -4.365 -1.253 -10.662 1.00 93.38 86 MET A C 1
ATOM 649 O O . MET A 1 86 ? -4.892 -0.911 -11.722 1.00 93.38 86 MET A O 1
ATOM 653 N N . LEU A 1 87 ? -3.118 -0.945 -10.317 1.00 94.38 87 LEU A N 1
ATOM 654 C CA . LEU A 1 87 ? -2.125 -0.443 -11.255 1.00 94.38 87 LEU A CA 1
ATOM 655 C C . LEU A 1 87 ? -1.263 -1.612 -11.710 1.00 94.38 87 LEU A C 1
ATOM 657 O O . LEU A 1 87 ? -0.675 -2.311 -10.888 1.00 94.38 87 LEU A O 1
ATOM 661 N N . VAL A 1 88 ? -1.205 -1.824 -13.014 1.00 95.12 88 VAL A N 1
ATOM 662 C CA . VAL A 1 88 ? -0.408 -2.874 -13.639 1.00 95.12 88 VAL A CA 1
ATOM 663 C C . VAL A 1 88 ? 0.799 -2.217 -14.279 1.00 95.12 88 VAL A C 1
ATOM 665 O O . VAL A 1 88 ? 0.652 -1.194 -14.944 1.00 95.12 88 VAL A O 1
ATOM 668 N N . MET A 1 89 ? 1.973 -2.794 -14.068 1.00 94.00 89 MET A N 1
ATOM 669 C CA . MET A 1 89 ? 3.232 -2.359 -14.652 1.00 94.00 89 MET A CA 1
ATOM 670 C C . MET A 1 89 ? 3.744 -3.447 -15.589 1.00 94.00 89 MET A C 1
ATOM 672 O O . MET A 1 89 ? 3.840 -4.602 -15.175 1.00 94.00 89 MET A O 1
ATOM 676 N N . ASP A 1 90 ? 4.087 -3.079 -16.816 1.00 91.81 90 ASP A N 1
ATOM 677 C CA . ASP A 1 90 ? 4.872 -3.911 -17.726 1.00 91.81 90 ASP A CA 1
ATOM 678 C C . ASP A 1 90 ? 6.300 -3.365 -17.736 1.00 91.81 90 ASP A C 1
ATOM 680 O O . ASP A 1 90 ? 6.520 -2.194 -18.062 1.00 91.81 90 ASP A O 1
ATOM 684 N N . ALA A 1 91 ? 7.247 -4.183 -17.282 1.00 87.50 91 ALA A N 1
ATOM 685 C CA . ALA A 1 91 ? 8.633 -3.782 -17.095 1.00 87.50 91 ALA A CA 1
ATOM 686 C C . ALA A 1 91 ? 9.586 -4.789 -17.739 1.00 87.50 91 ALA A C 1
ATOM 688 O O . ALA A 1 91 ? 9.530 -6.001 -17.496 1.00 87.50 91 ALA A O 1
ATOM 689 N N . GLU A 1 92 ? 10.519 -4.279 -18.532 1.00 78.44 92 GLU A N 1
ATOM 690 C CA . GLU A 1 92 ? 11.605 -5.083 -19.071 1.00 78.44 92 GLU A CA 1
ATOM 691 C C . GLU A 1 92 ? 12.717 -5.278 -18.028 1.00 78.44 92 GLU A C 1
ATOM 693 O O . GLU A 1 92 ? 13.146 -4.332 -17.368 1.00 78.44 92 GLU A O 1
ATOM 698 N N . ILE A 1 93 ? 13.200 -6.516 -17.868 1.00 69.00 93 ILE A N 1
ATOM 699 C CA . ILE A 1 93 ? 14.388 -6.802 -17.052 1.00 69.00 93 ILE A CA 1
ATOM 700 C C . ILE A 1 93 ? 15.581 -7.057 -17.971 1.00 69.00 93 ILE A C 1
ATOM 702 O O . ILE A 1 93 ? 15.609 -8.052 -18.698 1.00 69.00 93 ILE A O 1
ATOM 706 N N . ALA A 1 94 ? 16.621 -6.229 -17.841 1.00 58.97 94 ALA A N 1
ATOM 707 C CA . ALA A 1 94 ? 17.936 -6.514 -18.402 1.00 58.97 94 ALA A CA 1
ATOM 708 C C . ALA A 1 94 ? 18.607 -7.661 -17.620 1.00 58.97 94 ALA A C 1
ATOM 710 O O . ALA A 1 94 ? 18.842 -7.584 -16.411 1.00 58.97 94 ALA A O 1
ATOM 711 N N . THR A 1 95 ? 18.912 -8.753 -18.315 1.00 54.00 95 THR A N 1
ATOM 712 C CA . THR A 1 95 ? 19.269 -10.063 -17.746 1.00 54.00 95 THR A CA 1
ATOM 713 C C . THR A 1 95 ? 20.633 -10.177 -17.074 1.00 54.00 95 THR A C 1
ATOM 715 O O . THR A 1 95 ? 20.912 -11.204 -16.462 1.00 54.00 95 THR A O 1
ATOM 718 N N . GLU A 1 96 ? 21.513 -9.184 -17.170 1.00 51.88 96 GLU A N 1
ATOM 719 C CA . GLU A 1 96 ? 22.948 -9.480 -17.049 1.00 51.88 96 GLU A CA 1
ATOM 720 C C . GLU A 1 96 ? 23.610 -9.218 -15.684 1.00 51.88 96 GLU A C 1
ATOM 722 O O . GLU A 1 96 ? 24.796 -9.499 -15.551 1.00 51.88 96 GLU A O 1
ATOM 727 N N . ARG A 1 97 ? 22.920 -8.719 -14.643 1.00 47.69 97 ARG A N 1
ATOM 728 C CA . ARG A 1 97 ? 23.634 -8.244 -13.424 1.00 47.69 97 ARG A CA 1
ATOM 729 C C . ARG A 1 97 ? 23.209 -8.770 -12.053 1.00 47.69 97 ARG A C 1
ATOM 731 O O . ARG A 1 97 ? 23.890 -8.473 -11.074 1.00 47.69 97 ARG A O 1
ATOM 738 N N . TRP A 1 98 ? 22.143 -9.558 -11.941 1.00 50.00 98 TRP A N 1
ATOM 739 C CA . TRP A 1 98 ? 21.560 -9.871 -10.624 1.00 50.00 98 TRP A CA 1
ATOM 740 C C . TRP A 1 98 ? 22.121 -11.126 -9.938 1.00 50.00 98 TRP A C 1
ATOM 742 O O . TRP A 1 98 ? 21.968 -11.268 -8.729 1.00 50.00 98 TRP A O 1
ATOM 752 N N . PHE A 1 99 ? 22.796 -12.024 -10.662 1.00 46.47 99 PHE A N 1
ATOM 753 C CA . PHE A 1 99 ? 23.160 -13.344 -10.122 1.00 46.47 99 PHE A CA 1
ATOM 754 C C . PHE A 1 99 ? 24.454 -13.393 -9.290 1.00 46.47 99 PHE A C 1
ATOM 756 O O . PHE A 1 99 ? 24.704 -14.406 -8.644 1.00 46.47 99 PHE A O 1
ATOM 763 N N . GLU A 1 100 ? 25.262 -12.327 -9.259 1.00 53.34 100 GLU A N 1
ATOM 764 C CA . GLU A 1 100 ? 26.582 -12.339 -8.595 1.00 53.34 100 GLU A CA 1
ATOM 765 C C . GLU A 1 100 ? 26.667 -11.506 -7.303 1.00 53.34 100 GLU A C 1
ATOM 767 O O . GLU A 1 100 ? 27.749 -11.370 -6.733 1.00 53.34 100 GLU A O 1
ATOM 772 N N . ARG A 1 101 ? 25.557 -10.950 -6.798 1.00 57.47 101 ARG A N 1
ATOM 773 C CA . ARG A 1 101 ? 25.585 -10.127 -5.575 1.00 57.47 101 ARG A CA 1
ATOM 774 C C . ARG A 1 101 ? 25.392 -10.969 -4.313 1.00 57.47 101 ARG A C 1
ATOM 776 O O . ARG A 1 101 ? 24.445 -11.744 -4.208 1.00 57.47 101 ARG A O 1
ATOM 783 N N . SER A 1 102 ? 26.286 -10.793 -3.342 1.00 59.38 102 SER A N 1
ATOM 784 C CA . SER A 1 102 ? 26.123 -11.311 -1.983 1.00 59.38 102 SER A CA 1
ATOM 785 C C . SER A 1 102 ? 25.032 -10.545 -1.232 1.00 59.38 102 SER A C 1
ATOM 787 O O . SER A 1 102 ? 24.801 -9.368 -1.501 1.00 59.38 102 SER A O 1
ATOM 789 N N . TRP A 1 103 ? 24.378 -11.209 -0.275 1.00 59.09 103 TRP A N 1
ATOM 790 C CA . TRP A 1 103 ? 23.451 -10.555 0.648 1.00 59.09 103 TRP A CA 1
ATOM 791 C C . TRP A 1 103 ? 24.151 -9.416 1.412 1.00 59.09 103 TRP A C 1
ATOM 793 O O . TRP A 1 103 ? 25.322 -9.574 1.767 1.00 59.09 103 TRP A O 1
ATOM 803 N N . PRO A 1 104 ? 23.456 -8.299 1.695 1.00 61.53 104 PRO A N 1
ATOM 804 C CA . PRO A 1 104 ? 23.988 -7.233 2.538 1.00 61.53 104 PRO A CA 1
ATOM 805 C C . PRO A 1 104 ? 24.335 -7.737 3.946 1.00 61.53 104 PRO A C 1
ATOM 807 O O . PRO A 1 104 ? 23.629 -8.593 4.490 1.00 61.53 104 PRO A O 1
ATOM 810 N N . ASP A 1 105 ? 25.367 -7.154 4.563 1.00 60.09 105 ASP A N 1
ATOM 811 C CA . ASP A 1 105 ? 25.776 -7.471 5.938 1.00 60.09 105 ASP A CA 1
ATOM 812 C C . ASP A 1 105 ? 24.586 -7.357 6.915 1.00 60.09 105 ASP A C 1
ATOM 814 O O . ASP A 1 105 ? 23.857 -6.358 6.930 1.00 60.09 105 ASP A O 1
ATOM 818 N N . GLY A 1 106 ? 24.392 -8.371 7.764 1.00 64.94 106 GLY A N 1
ATOM 819 C CA . GLY A 1 106 ? 23.287 -8.441 8.728 1.00 64.94 106 GLY A CA 1
ATOM 820 C C . GLY A 1 106 ? 21.983 -9.056 8.202 1.00 64.94 106 GLY A C 1
ATOM 821 O O . GLY A 1 106 ? 21.039 -9.210 8.980 1.00 64.94 106 GLY A O 1
ATOM 822 N N . LEU A 1 107 ? 21.928 -9.444 6.923 1.00 64.69 107 LEU A N 1
ATOM 823 C CA . LEU A 1 107 ? 20.855 -10.262 6.343 1.00 64.69 107 LEU A CA 1
ATOM 824 C C . LEU A 1 107 ? 21.305 -11.703 6.061 1.00 64.69 107 LEU A C 1
ATOM 826 O O . LEU A 1 107 ? 20.575 -12.449 5.416 1.00 64.69 107 LEU A O 1
ATOM 830 N N . GLU A 1 108 ? 22.464 -12.143 6.568 1.00 69.00 108 GLU A N 1
ATOM 831 C CA . GLU A 1 108 ? 23.003 -13.476 6.246 1.00 69.00 108 GLU A CA 1
ATOM 832 C C . GLU A 1 108 ? 22.129 -14.626 6.776 1.00 69.00 108 GLU A C 1
ATOM 834 O O . GLU A 1 108 ? 22.222 -15.751 6.292 1.00 69.00 108 GLU A O 1
ATOM 839 N N . ASN A 1 109 ? 21.282 -14.341 7.771 1.00 68.56 109 ASN A N 1
ATOM 840 C CA . ASN A 1 109 ? 20.323 -15.290 8.341 1.00 68.56 109 ASN A CA 1
ATOM 841 C C . ASN A 1 109 ? 18.899 -15.124 7.786 1.00 68.56 109 ASN A C 1
ATOM 843 O O . ASN A 1 109 ? 18.005 -15.833 8.242 1.00 68.56 109 ASN A O 1
ATOM 847 N N . CYS A 1 110 ? 18.673 -14.182 6.866 1.00 69.56 110 CYS A N 1
ATOM 848 C CA . CYS A 1 110 ? 17.368 -13.970 6.253 1.00 69.56 110 CYS A CA 1
ATOM 849 C C . CYS A 1 110 ? 17.159 -15.034 5.170 1.00 69.56 110 CYS A C 1
ATOM 851 O O . CYS A 1 110 ? 17.927 -15.108 4.209 1.00 69.56 110 CYS A O 1
ATOM 853 N N . ALA A 1 111 ? 16.143 -15.880 5.321 1.00 73.94 111 ALA A N 1
ATOM 854 C CA . ALA A 1 111 ? 15.724 -16.771 4.251 1.00 73.94 111 ALA A CA 1
ATOM 855 C C . ALA A 1 111 ? 15.013 -15.967 3.152 1.00 73.94 111 ALA A C 1
ATOM 857 O O . ALA A 1 111 ? 14.462 -14.895 3.404 1.00 73.94 111 ALA A O 1
ATOM 858 N N . ILE A 1 112 ? 14.980 -16.498 1.925 1.00 74.31 112 ILE A N 1
ATOM 859 C CA . ILE A 1 112 ? 14.203 -15.874 0.842 1.00 74.31 112 ILE A CA 1
ATOM 860 C C . ILE A 1 112 ? 12.717 -15.779 1.214 1.00 74.31 112 ILE A C 1
ATOM 862 O O . ILE A 1 112 ? 12.092 -14.764 0.931 1.00 74.31 112 ILE A O 1
ATOM 866 N N . ASP A 1 113 ? 12.212 -16.777 1.944 1.00 79.19 113 ASP A N 1
ATOM 867 C CA . ASP A 1 113 ? 10.834 -16.862 2.439 1.00 79.19 113 ASP A CA 1
ATOM 868 C C . ASP A 1 113 ? 10.509 -15.792 3.500 1.00 79.19 113 ASP A C 1
ATOM 870 O O . ASP A 1 113 ? 9.342 -15.494 3.735 1.00 79.19 113 ASP A O 1
ATOM 874 N N . ASP A 1 114 ? 11.523 -15.181 4.127 1.00 75.38 114 ASP A N 1
ATOM 875 C CA . ASP A 1 114 ? 11.317 -14.064 5.060 1.00 75.38 114 ASP A CA 1
ATOM 876 C C . ASP A 1 114 ? 11.035 -12.742 4.321 1.00 75.38 114 ASP A C 1
ATOM 878 O O . ASP A 1 114 ? 10.605 -11.763 4.933 1.00 75.38 114 ASP A O 1
ATOM 882 N N . ILE A 1 115 ? 11.317 -12.686 3.012 1.00 74.75 115 ILE A N 1
ATOM 883 C CA . ILE A 1 115 ? 11.287 -11.458 2.201 1.00 74.75 115 ILE A CA 1
ATOM 884 C C . ILE A 1 115 ? 10.301 -11.578 1.036 1.00 74.75 115 ILE A C 1
ATOM 886 O O . ILE A 1 115 ? 9.652 -10.596 0.676 1.00 74.75 115 ILE A O 1
ATOM 890 N N . LEU A 1 116 ? 10.201 -12.762 0.431 1.00 82.88 116 LEU A N 1
ATOM 891 C CA . LEU A 1 116 ? 9.405 -13.029 -0.757 1.00 82.88 116 LEU A CA 1
ATOM 892 C C . LEU A 1 116 ? 8.508 -14.241 -0.531 1.00 82.88 116 LEU A C 1
ATOM 894 O O . LEU A 1 116 ? 8.978 -15.358 -0.336 1.00 82.88 116 LEU A O 1
ATOM 898 N N . ASP A 1 117 ? 7.210 -14.020 -0.686 1.00 88.06 117 ASP A N 1
ATOM 899 C CA . ASP A 1 117 ? 6.292 -15.096 -1.023 1.00 88.06 117 ASP A CA 1
ATOM 900 C C . ASP A 1 117 ? 6.403 -15.367 -2.528 1.00 88.06 117 ASP A C 1
ATOM 902 O O . ASP A 1 117 ? 6.332 -14.439 -3.339 1.00 88.06 117 ASP A O 1
ATOM 906 N N . TYR A 1 118 ? 6.564 -16.630 -2.918 1.00 88.44 118 TYR A N 1
ATOM 907 C CA . TYR A 1 118 ? 6.602 -17.020 -4.324 1.00 88.44 118 TYR A CA 1
ATOM 908 C C . TYR A 1 118 ? 5.684 -18.205 -4.599 1.00 88.44 118 TYR A C 1
ATOM 910 O O . TYR A 1 118 ? 5.475 -19.086 -3.767 1.00 88.44 118 TYR A O 1
ATOM 918 N N . GLU A 1 119 ? 5.167 -18.236 -5.819 1.00 90.62 119 GLU A N 1
ATOM 919 C CA . GLU A 1 119 ? 4.388 -19.344 -6.345 1.00 90.62 119 GLU A CA 1
ATOM 920 C C . GLU A 1 119 ? 4.698 -19.512 -7.832 1.00 90.62 119 GLU A C 1
ATOM 922 O O . GLU A 1 119 ? 4.985 -18.543 -8.535 1.00 90.62 119 GLU A O 1
ATOM 927 N N . VAL A 1 120 ? 4.647 -20.753 -8.314 1.00 91.69 120 VAL A N 1
ATOM 928 C CA . VAL A 1 120 ? 4.877 -21.084 -9.720 1.00 91.69 120 VAL A CA 1
ATOM 929 C C . VAL A 1 120 ? 3.560 -21.508 -10.356 1.00 91.69 120 VAL A C 1
ATOM 931 O O . VAL A 1 120 ? 2.953 -22.492 -9.938 1.00 91.69 120 VAL A O 1
ATOM 934 N N . VAL A 1 121 ? 3.155 -20.796 -11.406 1.00 93.25 121 VAL A N 1
ATOM 935 C CA . VAL A 1 121 ? 1.963 -21.107 -12.204 1.00 93.25 121 VAL A CA 1
ATOM 936 C C . VAL A 1 121 ? 2.394 -21.478 -13.618 1.00 93.25 121 VAL A C 1
ATOM 938 O O . VAL A 1 121 ? 3.188 -20.775 -14.240 1.00 93.25 121 VAL A O 1
ATOM 941 N N . THR A 1 122 ? 1.875 -22.586 -14.142 1.00 94.31 122 THR A N 1
ATOM 942 C CA . THR A 1 122 ? 2.154 -23.035 -15.513 1.00 94.31 122 THR A CA 1
ATOM 943 C C . THR A 1 122 ? 1.005 -22.662 -16.441 1.00 94.31 122 THR A C 1
ATOM 945 O O . THR A 1 122 ? -0.138 -23.022 -16.163 1.00 94.31 122 THR A O 1
ATOM 948 N N . LEU A 1 123 ? 1.306 -22.010 -17.566 1.00 95.31 123 LEU A N 1
ATOM 949 C CA . LEU A 1 123 ? 0.319 -21.650 -18.586 1.00 95.31 123 LEU A CA 1
ATOM 950 C C . LEU A 1 123 ? 0.508 -22.490 -19.864 1.00 95.31 123 LEU A C 1
ATOM 952 O O . LEU A 1 123 ? 1.650 -22.746 -20.256 1.00 95.31 123 LEU A O 1
ATOM 956 N N . PRO A 1 124 ? -0.581 -22.925 -20.529 1.00 95.56 124 PRO A N 1
ATOM 957 C CA . PRO A 1 124 ? -0.516 -23.581 -21.837 1.00 95.56 124 PRO A CA 1
ATOM 958 C C . PRO A 1 124 ? 0.100 -22.693 -22.931 1.00 95.56 124 PRO A C 1
ATOM 960 O O . PRO A 1 124 ? 0.104 -21.472 -22.824 1.00 95.56 124 PRO A O 1
ATOM 963 N N . SER A 1 125 ? 0.576 -23.295 -24.027 1.00 92.94 125 SER A N 1
ATOM 964 C CA . SER A 1 125 ? 1.042 -22.539 -25.202 1.00 92.94 125 SER A CA 1
ATOM 965 C C . SER A 1 125 ? -0.114 -21.747 -25.817 1.00 92.94 125 SER A C 1
ATOM 967 O O . SER A 1 125 ? -1.109 -22.334 -26.248 1.00 92.94 125 SER A O 1
ATOM 969 N N . LYS A 1 126 ? 0.026 -20.418 -25.896 1.00 90.31 126 LYS A N 1
ATOM 970 C CA . LYS A 1 126 ? -0.957 -19.547 -26.561 1.00 90.31 126 LYS A CA 1
ATOM 971 C C . LYS A 1 126 ? -1.083 -19.864 -28.057 1.00 90.31 126 LYS A C 1
ATOM 973 O O . LYS A 1 126 ? -2.171 -19.740 -28.609 1.00 90.31 126 LYS A O 1
ATOM 978 N N . ILE A 1 127 ? 0.010 -20.289 -28.696 1.00 90.56 127 ILE A N 1
ATOM 979 C CA . ILE A 1 127 ? 0.058 -20.589 -30.134 1.00 90.56 127 ILE A CA 1
ATOM 980 C C . ILE A 1 127 ? -0.603 -21.943 -30.420 1.00 90.56 127 ILE A C 1
ATOM 982 O O . ILE A 1 127 ? -1.479 -22.039 -31.277 1.00 90.56 127 ILE A O 1
ATOM 986 N N . ASP A 1 128 ? -0.221 -22.988 -29.681 1.00 94.31 128 ASP A N 1
ATOM 987 C CA . ASP A 1 128 ? -0.667 -24.359 -29.973 1.00 94.31 128 ASP A CA 1
ATOM 988 C C . ASP A 1 128 ? -2.038 -24.686 -29.366 1.00 94.31 128 ASP A C 1
ATOM 990 O O . ASP A 1 128 ? -2.756 -25.562 -29.853 1.00 94.31 128 ASP A O 1
ATOM 994 N N . ALA A 1 129 ? -2.395 -24.014 -28.270 1.00 94.00 129 ALA A N 1
ATOM 995 C CA . ALA A 1 129 ? -3.555 -24.339 -27.451 1.00 94.00 129 ALA A CA 1
ATOM 996 C C . ALA A 1 129 ? -4.268 -23.077 -26.913 1.00 94.00 129 ALA A C 1
ATOM 998 O O . ALA A 1 129 ? -4.473 -22.966 -25.700 1.00 94.00 129 ALA A O 1
ATOM 999 N N . PRO A 1 130 ? -4.713 -22.147 -27.785 1.00 93.69 130 PRO A N 1
ATOM 1000 C CA . PRO A 1 130 ? -5.243 -20.840 -27.379 1.00 93.69 130 PRO A CA 1
ATOM 1001 C C . PRO A 1 130 ? -6.433 -20.943 -26.417 1.00 93.69 130 PRO A C 1
ATOM 1003 O O . PRO A 1 130 ? -6.440 -20.300 -25.377 1.00 93.69 130 PRO A O 1
ATOM 1006 N N . ASN A 1 131 ? -7.387 -21.843 -26.682 1.00 95.94 131 ASN A N 1
ATOM 1007 C CA . ASN A 1 131 ? -8.551 -22.024 -25.804 1.00 95.94 131 ASN A CA 1
ATOM 1008 C C . ASN A 1 131 ? -8.164 -22.496 -24.389 1.00 95.94 131 ASN A C 1
ATOM 1010 O O . ASN A 1 131 ? -8.818 -22.132 -23.415 1.00 95.94 131 ASN A O 1
ATOM 1014 N N . TYR A 1 132 ? -7.125 -23.332 -24.272 1.00 95.62 132 TYR A N 1
ATOM 1015 C CA . TYR A 1 132 ? -6.637 -23.799 -22.973 1.00 95.62 132 TYR A CA 1
ATOM 1016 C C . TYR A 1 132 ? -5.834 -22.710 -22.261 1.00 95.62 132 TYR A C 1
ATOM 1018 O O . TYR A 1 132 ? -5.943 -22.585 -21.044 1.00 95.62 132 TYR A O 1
ATOM 1026 N N . PHE A 1 133 ? -5.062 -21.916 -23.008 1.00 95.38 133 PHE A N 1
ATOM 1027 C CA . PHE A 1 133 ? -4.384 -20.735 -22.481 1.00 95.38 133 PHE A CA 1
ATOM 1028 C C . PHE A 1 133 ? -5.392 -19.736 -21.906 1.00 95.38 133 PHE A C 1
ATOM 1030 O O . PHE A 1 133 ? -5.276 -19.374 -20.740 1.00 95.38 133 PHE A O 1
ATOM 1037 N N . ASP A 1 134 ? -6.424 -19.372 -22.670 1.00 94.50 134 ASP A N 1
ATOM 1038 C CA . ASP A 1 134 ? -7.449 -18.419 -22.235 1.00 94.50 134 ASP A CA 1
ATOM 1039 C C . ASP A 1 134 ? -8.195 -18.913 -20.986 1.00 94.50 134 ASP A C 1
ATOM 1041 O O . ASP A 1 134 ? -8.439 -18.141 -20.060 1.00 94.50 134 ASP A O 1
ATOM 1045 N N . ALA A 1 135 ? -8.508 -20.213 -20.917 1.00 96.06 135 ALA A N 1
ATOM 1046 C CA . ALA A 1 135 ? -9.125 -20.815 -19.737 1.00 96.06 135 ALA A CA 1
ATOM 1047 C C . ALA A 1 135 ? -8.210 -20.753 -18.499 1.00 96.06 135 ALA A C 1
ATOM 1049 O O . ALA A 1 135 ? -8.668 -20.374 -17.422 1.00 96.06 135 ALA A O 1
ATOM 1050 N N . ALA A 1 136 ? -6.919 -21.072 -18.650 1.00 96.12 136 ALA A N 1
ATOM 1051 C CA . ALA A 1 136 ? -5.946 -21.002 -17.557 1.00 96.12 136 ALA A CA 1
ATOM 1052 C C . ALA A 1 136 ? -5.698 -19.556 -17.092 1.00 96.12 136 ALA A C 1
ATOM 1054 O O . ALA A 1 136 ? -5.583 -19.292 -15.896 1.00 96.12 136 ALA A O 1
ATOM 1055 N N . VAL A 1 137 ? -5.662 -18.600 -18.024 1.00 95.69 137 VAL A N 1
ATOM 1056 C CA . VAL A 1 137 ? -5.566 -17.167 -17.714 1.00 95.69 137 VAL A CA 1
ATOM 1057 C C . VAL A 1 137 ? -6.812 -16.683 -16.979 1.00 95.69 137 VAL A C 1
ATOM 1059 O O . VAL A 1 137 ? -6.684 -15.905 -16.038 1.00 95.69 137 VAL A O 1
ATOM 1062 N N . ALA A 1 138 ? -8.007 -17.147 -17.353 1.00 93.81 138 ALA A N 1
ATOM 1063 C CA . ALA A 1 138 ? -9.241 -16.800 -16.653 1.00 93.81 138 ALA A CA 1
ATOM 1064 C C . ALA A 1 138 ? -9.254 -17.320 -15.204 1.00 93.81 138 ALA A C 1
ATOM 1066 O O . ALA A 1 138 ? -9.657 -16.588 -14.300 1.00 93.81 138 ALA A O 1
ATOM 1067 N N . GLU A 1 139 ? -8.768 -18.542 -14.971 1.00 94.25 139 GLU A N 1
ATOM 1068 C CA . GLU A 1 139 ? -8.595 -19.099 -13.623 1.00 94.25 139 GLU A CA 1
ATOM 1069 C C . GLU A 1 139 ? -7.583 -18.279 -12.807 1.00 94.25 139 GLU A C 1
ATOM 1071 O O . GLU A 1 139 ? -7.884 -17.842 -11.696 1.00 94.25 139 GLU A O 1
ATOM 1076 N N . LEU A 1 140 ? -6.416 -17.973 -13.388 1.00 95.62 140 LEU A N 1
ATOM 1077 C CA . LEU A 1 140 ? -5.400 -17.147 -12.734 1.00 95.62 140 LEU A CA 1
ATOM 1078 C C . LEU A 1 140 ? -5.915 -15.731 -12.433 1.00 95.62 140 LEU A C 1
ATOM 1080 O O . LEU A 1 140 ? -5.667 -15.202 -11.352 1.00 95.62 140 LEU A O 1
ATOM 1084 N N . ARG A 1 141 ? -6.677 -15.125 -13.350 1.00 94.38 141 ARG A N 1
ATOM 1085 C CA . ARG A 1 141 ? -7.327 -13.822 -13.150 1.00 94.38 141 ARG A CA 1
ATOM 1086 C C . ARG A 1 141 ? -8.285 -13.847 -11.958 1.00 94.38 141 ARG A C 1
ATOM 1088 O O . ARG A 1 141 ? -8.327 -12.870 -11.212 1.00 94.38 141 ARG A O 1
ATOM 1095 N N . GLY A 1 142 ? -9.009 -14.951 -11.747 1.00 93.50 142 GLY A N 1
ATOM 1096 C CA . GLY A 1 142 ? -9.872 -15.148 -10.578 1.00 93.50 142 GLY A CA 1
ATOM 1097 C C . GLY A 1 142 ? -9.132 -14.892 -9.265 1.00 93.50 142 GLY A C 1
ATOM 1098 O O . GLY A 1 142 ? -9.593 -14.106 -8.444 1.00 93.50 142 GLY A O 1
ATOM 1099 N N . ARG A 1 143 ? -7.906 -15.405 -9.144 1.00 94.19 143 ARG A N 1
ATOM 1100 C CA . ARG A 1 143 ? -7.051 -15.262 -7.954 1.00 94.19 143 ARG A CA 1
ATOM 1101 C C . ARG A 1 143 ? -6.564 -13.837 -7.678 1.00 94.19 143 ARG A C 1
ATOM 1103 O O . ARG A 1 143 ? -6.177 -13.525 -6.553 1.00 94.19 143 ARG A O 1
ATOM 1110 N N . PHE A 1 144 ? -6.556 -12.967 -8.688 1.00 92.88 144 PHE A N 1
ATOM 1111 C CA . PHE A 1 144 ? -6.250 -11.545 -8.513 1.00 92.88 144 PHE A CA 1
ATOM 1112 C C . PHE A 1 144 ? -7.486 -10.737 -8.096 1.00 92.88 144 PHE A C 1
ATOM 1114 O O . PHE A 1 144 ? -7.348 -9.725 -7.412 1.00 92.88 144 PHE A O 1
ATOM 1121 N N . ILE A 1 145 ? -8.686 -11.145 -8.514 1.00 91.50 145 ILE A N 1
ATOM 1122 C CA . ILE A 1 145 ? -9.900 -10.320 -8.414 1.00 91.50 145 ILE A CA 1
ATOM 1123 C C . ILE A 1 145 ? -10.830 -10.791 -7.292 1.00 91.50 145 ILE A C 1
ATOM 1125 O O . ILE A 1 145 ? -11.345 -9.963 -6.537 1.00 91.50 145 ILE A O 1
ATOM 1129 N N . ASP A 1 146 ? -11.067 -12.096 -7.180 1.00 89.50 146 ASP A N 1
ATOM 1130 C CA . ASP A 1 146 ? -12.008 -12.659 -6.220 1.00 89.50 146 ASP A CA 1
ATOM 1131 C C . ASP A 1 146 ? -11.350 -12.862 -4.855 1.00 89.50 146 ASP A C 1
ATOM 1133 O O . ASP A 1 146 ? -10.569 -13.784 -4.640 1.00 89.50 146 ASP A O 1
ATOM 1137 N N . ARG A 1 147 ? -11.729 -12.008 -3.901 1.00 84.50 147 ARG A N 1
ATOM 1138 C CA . ARG A 1 147 ? -11.276 -12.079 -2.504 1.00 84.50 147 ARG A CA 1
ATOM 1139 C C . ARG A 1 147 ? -11.718 -13.362 -1.785 1.00 84.50 147 ARG A C 1
ATOM 1141 O O . ARG A 1 147 ? -11.193 -13.643 -0.714 1.00 84.50 147 ARG A O 1
ATOM 1148 N N . HIS A 1 148 ? -12.686 -14.103 -2.328 1.00 83.50 148 HIS A N 1
ATOM 1149 C CA . HIS A 1 148 ? -13.150 -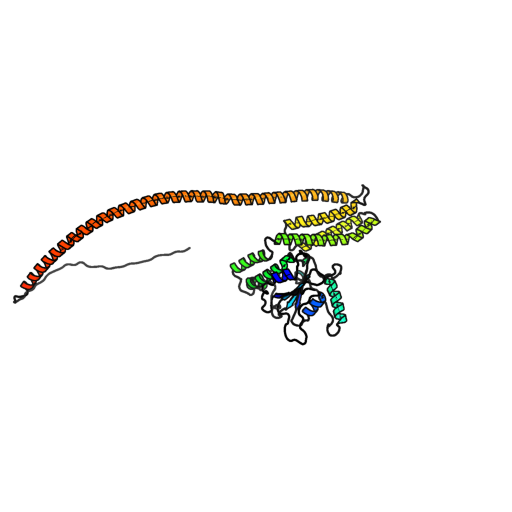15.378 -1.773 1.00 83.50 148 HIS A CA 1
ATOM 1150 C C . HIS A 1 148 ? -12.455 -16.586 -2.406 1.00 83.50 148 HIS A C 1
ATOM 1152 O O . HIS A 1 148 ? -12.698 -17.714 -1.968 1.00 83.50 148 HIS A O 1
ATOM 1158 N N . ASP A 1 149 ? -11.606 -16.374 -3.417 1.00 88.06 149 ASP A N 1
ATOM 1159 C CA . ASP A 1 149 ? -10.792 -17.445 -3.972 1.00 88.06 149 ASP A CA 1
ATOM 1160 C C . ASP A 1 149 ? -9.862 -17.977 -2.865 1.00 88.06 149 ASP A C 1
ATOM 1162 O O . ASP A 1 149 ? -9.157 -17.192 -2.221 1.00 88.06 149 ASP A O 1
ATOM 1166 N N . PRO A 1 150 ? -9.831 -19.297 -2.605 1.00 85.81 150 PRO A N 1
ATOM 1167 C CA . PRO A 1 150 ? -8.951 -19.869 -1.585 1.00 85.81 150 PRO A CA 1
ATOM 1168 C C . PRO A 1 150 ? -7.460 -19.613 -1.863 1.00 85.81 150 PRO A C 1
ATOM 1170 O O . PRO A 1 150 ? -6.647 -19.711 -0.946 1.00 85.81 150 PRO A O 1
ATOM 1173 N N . ASN A 1 151 ? -7.107 -19.274 -3.106 1.00 89.38 151 ASN A N 1
ATOM 1174 C CA . ASN A 1 151 ? -5.771 -18.924 -3.573 1.00 89.38 151 ASN A CA 1
ATOM 1175 C C . ASN A 1 151 ? -5.665 -17.436 -3.965 1.00 89.38 151 ASN A C 1
ATOM 1177 O O . ASN A 1 151 ? -4.847 -17.090 -4.831 1.00 89.38 151 ASN A O 1
ATOM 1181 N N . TYR A 1 152 ? -6.491 -16.567 -3.363 1.00 91.19 152 TYR A N 1
ATOM 1182 C CA . TYR A 1 152 ? -6.413 -15.118 -3.543 1.00 91.19 152 TYR A CA 1
ATOM 1183 C C . TYR A 1 152 ? -5.009 -14.598 -3.212 1.00 91.19 152 TYR A C 1
ATOM 1185 O O . TYR A 1 152 ? -4.435 -14.909 -2.167 1.00 91.19 152 TYR A O 1
ATOM 1193 N N . LEU A 1 153 ? -4.445 -13.808 -4.126 1.00 91.31 153 LEU A N 1
ATOM 1194 C CA . LEU A 1 153 ? -3.020 -13.475 -4.105 1.00 91.31 153 LEU A CA 1
ATOM 1195 C C . LEU A 1 153 ? -2.664 -12.323 -3.163 1.00 91.31 153 LEU A C 1
ATOM 1197 O O . LEU A 1 153 ? -1.589 -12.332 -2.568 1.00 91.31 153 LEU A O 1
ATOM 1201 N N . PHE A 1 154 ? -3.523 -11.311 -3.024 1.00 89.00 154 PHE A N 1
ATOM 1202 C CA . PHE A 1 154 ? -3.155 -10.117 -2.263 1.00 89.00 154 PHE A CA 1
ATOM 1203 C C . PHE A 1 154 ? -3.322 -10.334 -0.764 1.00 89.00 154 PHE A C 1
ATOM 1205 O O . PHE A 1 154 ? -4.435 -10.428 -0.251 1.00 89.00 154 PHE A O 1
ATOM 1212 N N . LYS A 1 155 ? -2.198 -10.333 -0.049 1.00 85.31 155 LYS A N 1
ATOM 1213 C CA . LYS A 1 155 ? -2.172 -10.367 1.412 1.00 85.31 155 LYS A CA 1
ATOM 1214 C C . LYS A 1 155 ? -2.040 -8.943 1.968 1.00 85.31 155 LYS A C 1
ATOM 1216 O O . LYS A 1 155 ? -1.324 -8.135 1.373 1.00 85.31 155 LYS A O 1
ATOM 1221 N N . PRO A 1 156 ? -2.627 -8.639 3.141 1.00 78.06 156 PRO A N 1
ATOM 1222 C CA . PRO A 1 156 ? -2.492 -7.324 3.777 1.00 78.06 156 PRO A CA 1
ATOM 1223 C C . PRO A 1 156 ? -1.042 -6.862 3.986 1.00 78.06 156 PRO A C 1
ATOM 1225 O O . PRO A 1 156 ? -0.767 -5.668 3.958 1.00 78.06 156 PRO A O 1
ATOM 1228 N N . ILE A 1 157 ? -0.100 -7.799 4.145 1.00 77.50 157 ILE A N 1
ATOM 1229 C CA . ILE A 1 157 ? 1.330 -7.499 4.315 1.00 77.50 157 ILE A CA 1
ATOM 1230 C C . ILE A 1 157 ? 1.978 -6.874 3.063 1.00 77.50 157 ILE A C 1
ATOM 1232 O O . ILE A 1 157 ? 3.044 -6.278 3.165 1.00 77.50 157 ILE A O 1
ATOM 1236 N N . TYR A 1 158 ? 1.345 -6.972 1.887 1.00 83.50 158 TYR A N 1
ATOM 1237 C CA . TYR A 1 158 ? 1.842 -6.366 0.643 1.00 83.50 158 TYR A CA 1
ATOM 1238 C C . TYR A 1 158 ? 1.344 -4.932 0.421 1.00 83.50 158 TYR A C 1
ATOM 1240 O O . TYR A 1 158 ? 1.753 -4.272 -0.538 1.00 83.50 158 TYR A O 1
ATOM 1248 N N . TRP A 1 159 ? 0.425 -4.447 1.257 1.00 79.31 159 TRP A N 1
ATOM 1249 C CA . TRP A 1 159 ? -0.175 -3.131 1.084 1.00 79.31 159 TRP A CA 1
ATOM 1250 C C . TRP A 1 159 ? 0.824 -2.006 1.324 1.00 79.31 159 TRP A C 1
ATOM 1252 O O . TRP A 1 159 ? 1.642 -2.040 2.240 1.00 79.31 159 TRP A O 1
ATOM 1262 N N . LYS A 1 160 ? 0.720 -0.960 0.502 1.00 75.31 160 LYS A N 1
ATOM 1263 C CA . LYS A 1 160 ? 1.574 0.222 0.602 1.00 75.31 160 LYS A CA 1
ATOM 1264 C C . LYS A 1 160 ? 0.863 1.325 1.372 1.00 75.31 160 LYS A C 1
ATOM 1266 O O . LYS A 1 160 ? -0.292 1.640 1.101 1.00 75.31 160 LYS A O 1
ATOM 1271 N N . ALA A 1 161 ? 1.592 1.996 2.259 1.00 75.38 161 ALA A N 1
ATOM 1272 C CA . ALA A 1 161 ? 1.133 3.206 2.942 1.00 75.38 161 ALA A CA 1
ATOM 1273 C C . ALA A 1 161 ? 1.226 4.455 2.036 1.00 75.38 161 ALA A C 1
ATOM 1275 O O . ALA A 1 161 ? 1.804 5.470 2.416 1.00 75.38 161 ALA A O 1
ATOM 1276 N N . VAL A 1 162 ? 0.703 4.369 0.810 1.00 79.88 162 VAL A N 1
ATOM 1277 C CA . VAL A 1 162 ? 0.693 5.456 -0.184 1.00 79.88 162 VAL A CA 1
ATOM 1278 C C . VAL A 1 162 ? -0.696 5.506 -0.800 1.00 79.88 162 VAL A C 1
ATOM 1280 O O . VAL A 1 162 ? -1.174 4.486 -1.290 1.00 79.88 162 VAL A O 1
ATOM 1283 N N . SER A 1 163 ? -1.357 6.666 -0.798 1.00 82.88 163 SER A N 1
ATOM 1284 C CA . SER A 1 163 ? -2.655 6.793 -1.472 1.00 82.88 163 SER A CA 1
ATOM 1285 C C . SER A 1 163 ? -2.499 6.705 -2.988 1.00 82.88 163 SER A C 1
ATOM 1287 O O . SER A 1 163 ? -1.498 7.143 -3.550 1.00 82.88 163 SER A O 1
ATOM 1289 N N . ALA A 1 164 ? -3.524 6.207 -3.668 1.00 86.75 164 ALA A N 1
ATOM 1290 C CA . ALA A 1 164 ? -3.551 6.098 -5.117 1.00 86.75 164 ALA A CA 1
ATOM 1291 C C . ALA A 1 164 ? -3.404 7.472 -5.798 1.00 86.75 164 ALA A C 1
ATOM 1293 O O . ALA A 1 164 ? -2.742 7.584 -6.819 1.00 86.75 164 ALA A O 1
ATOM 1294 N N . SER A 1 165 ? -3.929 8.548 -5.202 1.00 82.25 165 SER A N 1
ATOM 1295 C CA . SER A 1 165 ? -3.715 9.923 -5.683 1.00 82.25 165 SER A CA 1
ATOM 1296 C C . SER A 1 165 ? -2.271 10.425 -5.533 1.00 82.25 165 SER A C 1
ATOM 1298 O O . SER A 1 165 ? -1.859 11.326 -6.255 1.00 82.25 165 SER A O 1
ATOM 1300 N N . GLY A 1 166 ? -1.497 9.861 -4.600 1.00 81.62 166 GLY A N 1
ATOM 1301 C CA . GLY A 1 166 ? -0.097 10.219 -4.353 1.00 81.62 166 GLY A CA 1
ATOM 1302 C C . GLY A 1 166 ? 0.911 9.295 -5.040 1.00 81.62 166 GLY A C 1
ATOM 1303 O O . GLY A 1 166 ? 2.115 9.532 -4.946 1.00 81.62 166 GLY A O 1
ATOM 1304 N N . ILE A 1 167 ? 0.449 8.239 -5.719 1.00 85.75 167 ILE A N 1
ATOM 1305 C CA . ILE A 1 167 ? 1.322 7.168 -6.213 1.00 85.75 167 ILE A CA 1
ATOM 1306 C C . ILE A 1 167 ? 2.262 7.622 -7.334 1.00 85.75 167 ILE A C 1
ATOM 1308 O O . ILE A 1 167 ? 3.405 7.181 -7.397 1.00 85.75 167 ILE A O 1
ATOM 1312 N N . THR A 1 168 ? 1.815 8.546 -8.183 1.00 86.19 168 THR A N 1
ATOM 1313 C CA . THR A 1 168 ? 2.604 9.110 -9.289 1.00 86.19 168 THR A CA 1
ATOM 1314 C C . THR A 1 168 ? 3.795 9.902 -8.762 1.00 86.19 168 THR A C 1
ATOM 1316 O O . THR A 1 168 ? 4.934 9.663 -9.161 1.00 86.19 168 THR A O 1
ATOM 1319 N N . TYR A 1 169 ? 3.553 10.780 -7.788 1.00 83.00 169 TYR A N 1
ATOM 1320 C CA . TYR A 1 169 ? 4.604 11.513 -7.087 1.00 83.00 169 TYR A CA 1
ATOM 1321 C C . TYR A 1 169 ? 5.544 10.574 -6.334 1.00 83.00 169 TYR A C 1
ATOM 1323 O O . TYR A 1 169 ? 6.757 10.772 -6.357 1.00 83.00 169 TYR A O 1
ATOM 1331 N N . TYR A 1 170 ? 5.003 9.530 -5.702 1.00 82.69 170 TYR A N 1
ATOM 1332 C CA . TYR A 1 170 ? 5.814 8.514 -5.041 1.00 82.69 170 TYR A CA 1
ATOM 1333 C C . TYR A 1 170 ? 6.765 7.809 -6.022 1.00 82.69 170 TYR A C 1
ATOM 1335 O O . TYR A 1 170 ? 7.956 7.711 -5.733 1.00 82.69 170 TYR A O 1
ATOM 1343 N N . PHE A 1 171 ? 6.290 7.381 -7.198 1.00 86.06 171 PHE A N 1
ATOM 1344 C CA . PHE A 1 171 ? 7.152 6.774 -8.220 1.00 86.06 171 PHE A CA 1
ATOM 1345 C C . PHE A 1 171 ? 8.214 7.738 -8.739 1.00 86.06 171 PHE A C 1
ATOM 1347 O O . PHE A 1 171 ? 9.380 7.363 -8.793 1.00 86.06 171 PHE A O 1
ATOM 1354 N N . ARG A 1 172 ? 7.851 8.991 -9.037 1.00 84.31 172 ARG A N 1
ATOM 1355 C CA . ARG A 1 172 ? 8.815 10.028 -9.436 1.00 84.31 172 ARG A CA 1
ATOM 1356 C C . ARG A 1 172 ? 9.934 10.172 -8.404 1.00 84.31 172 ARG A C 1
ATOM 1358 O O . ARG A 1 172 ? 11.110 10.192 -8.756 1.00 84.31 172 ARG A O 1
ATOM 1365 N N . HIS A 1 173 ? 9.578 10.275 -7.126 1.00 79.69 173 HIS A N 1
ATOM 1366 C CA . HIS A 1 173 ? 10.562 10.394 -6.054 1.00 79.69 173 HIS A CA 1
ATOM 1367 C C . HIS A 1 173 ? 11.413 9.134 -5.897 1.00 79.69 173 HIS A C 1
ATOM 1369 O O . HIS A 1 173 ? 12.603 9.250 -5.608 1.00 79.69 173 HIS A O 1
ATOM 1375 N N . LEU A 1 174 ? 10.833 7.948 -6.106 1.00 82.19 174 LEU A N 1
ATOM 1376 C CA . LEU A 1 174 ? 11.578 6.694 -6.116 1.00 82.19 174 LEU A CA 1
ATOM 1377 C C . LEU A 1 174 ? 12.617 6.688 -7.244 1.00 82.19 174 LEU A C 1
ATOM 1379 O O . LEU A 1 174 ? 13.779 6.414 -6.966 1.00 82.19 174 LEU A O 1
ATOM 1383 N N . CYS A 1 175 ? 12.228 7.058 -8.468 1.00 83.38 175 CYS A N 1
ATOM 1384 C CA . CYS A 1 175 ? 13.137 7.198 -9.609 1.00 83.38 175 CYS A CA 1
ATOM 1385 C C . CYS A 1 175 ? 14.254 8.210 -9.318 1.00 83.38 175 CYS A C 1
ATOM 1387 O O . CYS A 1 175 ? 15.422 7.869 -9.441 1.00 83.38 175 CYS A O 1
ATOM 1389 N N . TYR A 1 176 ? 13.911 9.405 -8.824 1.00 82.19 176 TYR A N 1
ATOM 1390 C CA . TYR A 1 176 ? 14.896 10.422 -8.433 1.00 82.19 176 TYR A CA 1
ATOM 1391 C C . TYR A 1 176 ? 15.882 9.906 -7.377 1.00 82.19 176 TYR A C 1
ATOM 1393 O O . TYR A 1 176 ? 17.082 10.125 -7.469 1.00 82.19 176 TYR A O 1
ATOM 1401 N N . THR A 1 177 ? 15.382 9.187 -6.369 1.00 79.31 177 THR A N 1
ATOM 1402 C CA . THR A 1 177 ? 16.230 8.640 -5.302 1.00 79.31 177 THR A CA 1
ATOM 1403 C C . THR A 1 177 ? 17.164 7.555 -5.826 1.00 79.31 177 THR A C 1
ATOM 1405 O O . THR A 1 177 ? 18.302 7.461 -5.367 1.00 79.31 177 THR A O 1
ATOM 1408 N N . LEU A 1 178 ? 16.672 6.716 -6.743 1.00 80.12 178 LEU A N 1
ATOM 1409 C CA . LEU A 1 178 ? 17.473 5.682 -7.385 1.00 80.12 178 LEU A CA 1
ATOM 1410 C C . LEU A 1 178 ? 18.589 6.302 -8.217 1.00 80.12 178 LEU A C 1
ATOM 1412 O O . LEU A 1 178 ? 19.706 5.827 -8.095 1.00 80.12 178 LEU A O 1
ATOM 1416 N N . ASP A 1 179 ? 18.309 7.356 -8.978 1.00 81.25 179 ASP A N 1
ATOM 1417 C CA . ASP A 1 179 ? 19.301 8.033 -9.817 1.00 81.25 179 ASP A CA 1
ATOM 1418 C C . ASP A 1 179 ? 20.365 8.774 -8.981 1.00 81.25 179 ASP A C 1
ATOM 1420 O O . ASP A 1 179 ? 21.565 8.529 -9.098 1.00 81.25 179 ASP A O 1
ATOM 1424 N N . GLU A 1 180 ? 19.933 9.607 -8.031 1.00 82.25 180 GLU A N 1
ATOM 1425 C CA . GLU A 1 180 ? 20.833 10.485 -7.268 1.00 82.25 180 GLU A CA 1
ATOM 1426 C C . GLU A 1 180 ? 21.634 9.768 -6.178 1.00 82.25 180 GLU A C 1
ATOM 1428 O O . GLU A 1 180 ? 22.740 10.187 -5.831 1.00 82.25 180 GLU A O 1
ATOM 1433 N N . HIS A 1 181 ? 21.074 8.700 -5.600 1.00 83.31 181 HIS A N 1
ATOM 1434 C CA . HIS A 1 181 ? 21.683 7.983 -4.473 1.00 83.31 181 HIS A CA 1
ATOM 1435 C C . HIS A 1 181 ? 21.996 6.526 -4.802 1.00 83.31 181 HIS A C 1
ATOM 1437 O O . HIS A 1 181 ? 22.125 5.711 -3.877 1.00 83.31 181 HIS A O 1
ATOM 1443 N N . TRP A 1 182 ? 22.122 6.182 -6.092 1.00 81.62 182 TRP A N 1
ATOM 1444 C CA . TRP A 1 182 ? 22.474 4.825 -6.511 1.00 81.62 182 TRP A CA 1
ATOM 1445 C C . TRP A 1 182 ? 23.757 4.345 -5.839 1.00 81.62 182 TRP A C 1
ATOM 1447 O O . TRP A 1 182 ? 23.797 3.232 -5.341 1.00 81.62 182 TRP A O 1
ATOM 1457 N N . ASP A 1 183 ? 24.781 5.192 -5.743 1.00 78.50 183 ASP A N 1
ATOM 1458 C CA . ASP A 1 183 ? 26.069 4.858 -5.126 1.00 78.50 183 ASP A CA 1
ATOM 1459 C C . ASP A 1 183 ? 25.945 4.515 -3.629 1.00 78.50 183 ASP A C 1
ATOM 1461 O O . ASP A 1 183 ? 26.573 3.583 -3.124 1.00 78.50 183 ASP A O 1
ATOM 1465 N N . VAL A 1 184 ? 25.085 5.231 -2.898 1.00 80.50 184 VAL A N 1
ATOM 1466 C CA . VAL A 1 184 ? 24.793 4.944 -1.488 1.00 80.50 184 VAL A CA 1
ATOM 1467 C C . VAL A 1 184 ? 24.009 3.640 -1.340 1.00 80.50 184 VAL A C 1
ATOM 1469 O O . VAL A 1 184 ? 24.244 2.890 -0.386 1.00 80.50 184 VAL A O 1
ATOM 1472 N N . LEU A 1 185 ? 23.053 3.391 -2.236 1.00 76.75 185 LEU A N 1
ATOM 1473 C CA . LEU A 1 185 ? 22.248 2.171 -2.254 1.00 76.75 185 LEU A CA 1
ATOM 1474 C C . LEU A 1 185 ? 23.097 0.958 -2.633 1.00 76.75 185 LEU A C 1
ATOM 1476 O O . LEU A 1 185 ? 23.052 -0.048 -1.926 1.00 76.75 185 LEU A O 1
ATOM 1480 N N . ASP A 1 186 ? 23.905 1.079 -3.680 1.00 74.25 186 ASP A N 1
ATOM 1481 C CA . ASP A 1 186 ? 24.790 0.034 -4.166 1.00 74.25 186 ASP A CA 1
ATOM 1482 C C . ASP A 1 186 ? 25.809 -0.335 -3.097 1.00 74.25 186 ASP A C 1
ATOM 1484 O O . ASP A 1 186 ? 25.854 -1.495 -2.706 1.00 74.25 186 ASP A O 1
ATOM 1488 N N . TYR A 1 187 ? 26.497 0.642 -2.492 1.00 74.62 187 TYR A N 1
ATOM 1489 C CA . TYR A 1 187 ? 27.416 0.382 -1.381 1.00 74.62 187 TYR A CA 1
ATOM 1490 C C . TYR A 1 187 ? 26.752 -0.383 -0.227 1.00 74.62 187 TYR A C 1
ATOM 1492 O O . TYR A 1 187 ? 27.347 -1.299 0.341 1.00 74.62 187 TYR A O 1
ATOM 1500 N N . LYS A 1 188 ? 25.511 -0.025 0.131 1.00 71.31 188 LYS A N 1
ATOM 1501 C CA . LYS A 1 188 ? 24.761 -0.710 1.197 1.00 71.31 188 LYS A CA 1
ATOM 1502 C C . LYS A 1 188 ? 24.329 -2.121 0.812 1.00 71.31 188 LYS A C 1
ATOM 1504 O O . LYS A 1 188 ? 24.152 -2.932 1.714 1.00 71.31 188 LYS A O 1
ATOM 1509 N N . MET A 1 189 ? 24.115 -2.397 -0.473 1.00 67.31 189 MET A N 1
ATOM 1510 C CA . MET A 1 189 ? 23.662 -3.703 -0.951 1.00 67.31 189 MET A CA 1
ATOM 1511 C C . MET A 1 189 ? 24.812 -4.651 -1.285 1.00 67.31 189 MET A C 1
ATOM 1513 O O . MET A 1 189 ? 24.706 -5.844 -1.033 1.00 67.31 189 MET A O 1
ATOM 1517 N N . SER A 1 190 ? 25.878 -4.129 -1.885 1.00 61.44 190 SER A N 1
ATOM 1518 C CA . SER A 1 190 ? 26.951 -4.907 -2.491 1.00 61.44 190 SER A CA 1
ATOM 1519 C C . SER A 1 190 ? 28.224 -4.916 -1.647 1.00 61.44 190 SER A C 1
ATOM 1521 O O . SER A 1 190 ? 29.021 -5.819 -1.831 1.00 61.44 190 SER A O 1
ATOM 1523 N N . SER A 1 191 ? 28.441 -3.939 -0.752 1.00 59.78 191 SER A N 1
ATOM 1524 C CA . SER A 1 191 ? 29.672 -3.739 0.047 1.00 59.78 191 SER A CA 1
ATOM 1525 C C . SER A 1 191 ? 31.005 -3.723 -0.738 1.00 59.78 191 SER A C 1
ATOM 1527 O O . SER A 1 191 ? 32.072 -3.581 -0.138 1.00 59.78 191 SER A O 1
ATOM 1529 N N . TYR A 1 192 ? 30.962 -3.792 -2.077 1.00 53.81 192 TYR A N 1
ATOM 1530 C CA . TYR A 1 192 ? 32.124 -3.885 -2.969 1.00 53.81 192 TYR A CA 1
ATOM 1531 C C . TYR A 1 192 ? 32.661 -2.522 -3.430 1.00 53.81 192 TYR A C 1
ATOM 1533 O O . TYR A 1 192 ? 33.807 -2.439 -3.880 1.00 53.81 192 TYR A O 1
ATOM 1541 N N . GLU A 1 193 ? 31.873 -1.451 -3.312 1.00 62.00 193 GLU A N 1
ATOM 1542 C CA . GLU A 1 193 ? 32.294 -0.097 -3.682 1.00 62.00 193 GLU A CA 1
ATOM 1543 C C . GLU A 1 193 ? 32.940 0.675 -2.519 1.00 62.00 193 GLU A C 1
ATOM 1545 O O . GLU A 1 193 ? 32.839 0.322 -1.344 1.00 62.00 193 GLU A O 1
ATOM 1550 N N . SER A 1 194 ? 33.647 1.760 -2.838 1.00 66.00 194 SER A N 1
ATOM 1551 C CA . SER A 1 194 ? 34.175 2.679 -1.828 1.00 66.00 194 SER A CA 1
ATOM 1552 C C . SER A 1 194 ? 33.039 3.355 -1.062 1.00 66.00 194 SER A C 1
ATOM 1554 O O . SER A 1 194 ? 32.134 3.907 -1.681 1.00 66.00 194 SER A O 1
ATOM 1556 N N . ALA A 1 195 ? 33.129 3.364 0.273 1.00 72.75 195 ALA A N 1
ATOM 1557 C CA . ALA A 1 195 ? 32.117 3.965 1.137 1.00 72.75 195 ALA A CA 1
ATOM 1558 C C . ALA A 1 195 ? 31.737 5.384 0.672 1.00 72.75 195 ALA A C 1
ATOM 1560 O O . ALA A 1 195 ? 32.636 6.221 0.510 1.00 72.75 195 ALA A O 1
ATOM 1561 N N . PRO A 1 196 ? 30.435 5.675 0.483 1.00 74.19 196 PRO A N 1
ATOM 1562 C CA . PRO A 1 196 ? 29.983 6.993 0.075 1.00 74.19 196 PRO A CA 1
ATOM 1563 C C . PRO A 1 196 ? 30.393 8.020 1.126 1.00 74.19 196 PRO A C 1
ATOM 1565 O O . PRO A 1 196 ? 30.455 7.729 2.328 1.00 74.19 196 PRO A O 1
ATOM 1568 N N . ASP A 1 197 ? 30.676 9.241 0.677 1.00 80.62 197 ASP A N 1
ATOM 1569 C CA . ASP A 1 197 ? 31.088 10.292 1.593 1.00 80.62 197 ASP A CA 1
ATOM 1570 C C . ASP A 1 197 ? 29.984 10.624 2.618 1.00 80.62 197 ASP A C 1
ATOM 1572 O O . ASP A 1 197 ? 28.794 10.322 2.458 1.00 80.62 197 ASP A O 1
ATOM 1576 N N . PHE A 1 198 ? 30.398 11.255 3.718 1.00 79.06 198 PHE A N 1
ATOM 1577 C CA . PHE A 1 198 ? 29.499 11.608 4.814 1.00 79.06 198 PHE A CA 1
ATOM 1578 C C . PHE A 1 198 ? 28.310 12.469 4.357 1.00 79.06 198 PHE A C 1
ATOM 1580 O O . PHE A 1 198 ? 27.217 12.328 4.905 1.00 79.06 198 PHE A O 1
ATOM 1587 N N . TYR A 1 199 ? 28.505 13.355 3.377 1.00 78.75 199 TYR A N 1
ATOM 1588 C CA . TYR A 1 199 ? 27.463 14.259 2.899 1.00 78.75 199 TYR A CA 1
ATOM 1589 C C . TYR A 1 199 ? 26.449 13.531 2.017 1.00 78.75 199 TYR A C 1
ATOM 1591 O O . TYR A 1 199 ? 25.256 13.707 2.240 1.00 78.75 199 TYR A O 1
ATOM 1599 N N . LYS A 1 200 ? 26.891 12.650 1.117 1.00 81.00 200 LYS A N 1
ATOM 1600 C CA . LYS A 1 200 ? 26.024 11.782 0.311 1.00 81.00 200 LYS A CA 1
ATOM 1601 C C . LYS A 1 200 ? 25.160 10.876 1.180 1.00 81.00 200 LYS A C 1
ATOM 1603 O O . LYS A 1 200 ? 23.940 10.884 1.061 1.00 81.00 200 LYS A O 1
ATOM 1608 N N . ASN A 1 201 ? 25.754 10.180 2.154 1.00 77.81 201 ASN A N 1
ATOM 1609 C CA . ASN A 1 201 ? 24.983 9.326 3.063 1.00 77.81 201 ASN A CA 1
ATOM 1610 C C . ASN A 1 201 ? 24.028 10.146 3.953 1.00 77.81 201 ASN A C 1
ATOM 1612 O O . ASN A 1 201 ? 22.910 9.715 4.230 1.00 77.81 201 ASN A O 1
ATOM 1616 N N . LYS A 1 202 ? 24.428 11.350 4.387 1.00 79.62 202 LYS A N 1
ATOM 1617 C CA . LYS A 1 202 ? 23.549 12.255 5.142 1.00 79.62 202 LYS A CA 1
ATOM 1618 C C . LYS A 1 202 ? 22.374 12.758 4.296 1.00 79.62 202 LYS A C 1
ATOM 1620 O O . LYS A 1 202 ? 21.262 12.801 4.820 1.00 79.62 202 LYS A O 1
ATOM 1625 N N . ASN A 1 203 ? 22.608 13.115 3.034 1.00 78.19 203 ASN A N 1
ATOM 1626 C CA . ASN A 1 203 ? 21.567 13.557 2.106 1.00 78.19 203 ASN A CA 1
ATOM 1627 C C . ASN A 1 203 ? 20.594 12.414 1.809 1.00 78.19 203 ASN A C 1
ATOM 1629 O O . ASN A 1 203 ? 19.402 12.579 2.050 1.00 78.19 203 ASN A O 1
ATOM 1633 N N . TYR A 1 204 ? 21.099 11.222 1.472 1.00 76.75 204 TYR A N 1
ATOM 1634 C CA . TYR A 1 204 ? 20.283 10.013 1.338 1.00 76.75 204 TYR A CA 1
ATOM 1635 C C . TYR A 1 204 ? 19.427 9.753 2.584 1.00 76.75 204 TYR A C 1
ATOM 1637 O O . TYR A 1 204 ? 18.239 9.481 2.480 1.00 76.75 204 TYR A O 1
ATOM 1645 N N . LEU A 1 205 ? 19.990 9.844 3.796 1.00 71.06 205 LEU A N 1
ATOM 1646 C CA . LEU A 1 205 ? 19.229 9.617 5.032 1.00 71.06 205 LEU A CA 1
ATOM 1647 C C . LEU A 1 205 ? 18.146 10.677 5.281 1.00 71.06 205 LEU A C 1
ATOM 1649 O O . LEU A 1 205 ? 17.119 10.355 5.882 1.00 71.06 205 LEU A O 1
ATOM 1653 N N . ALA A 1 206 ? 18.372 11.921 4.857 1.00 68.94 206 ALA A N 1
ATOM 1654 C CA . ALA A 1 206 ? 17.373 12.981 4.927 1.00 68.94 206 ALA A CA 1
ATOM 1655 C C . ALA A 1 206 ? 16.258 12.750 3.894 1.00 68.94 206 ALA A C 1
ATOM 1657 O O . ALA A 1 206 ? 15.084 12.767 4.248 1.00 68.94 206 ALA A O 1
ATOM 1658 N N . GLU A 1 207 ? 16.613 12.442 2.650 1.00 66.12 207 GLU A N 1
ATOM 1659 C CA . GLU A 1 207 ? 15.662 12.238 1.554 1.00 66.12 207 GLU A CA 1
ATOM 1660 C C . GLU A 1 207 ? 14.893 10.922 1.668 1.00 66.12 207 GLU A C 1
ATOM 1662 O O . GLU A 1 207 ? 13.693 10.897 1.417 1.00 66.12 207 GLU A O 1
ATOM 1667 N N . LYS A 1 208 ? 15.512 9.853 2.179 1.00 65.25 208 LYS A N 1
ATOM 1668 C CA . LYS A 1 208 ? 14.834 8.597 2.535 1.00 65.25 208 LYS A CA 1
ATOM 1669 C C . LYS A 1 208 ? 13.697 8.823 3.533 1.00 65.25 208 LYS A C 1
ATOM 1671 O O . LYS A 1 208 ? 12.675 8.149 3.458 1.00 65.25 208 LYS A O 1
ATOM 1676 N N . ARG A 1 209 ? 13.860 9.761 4.475 1.00 55.81 209 ARG A N 1
ATOM 1677 C CA . ARG A 1 209 ? 12.778 10.156 5.395 1.00 55.81 209 ARG A CA 1
ATOM 1678 C C . ARG A 1 209 ? 11.687 10.955 4.673 1.00 55.81 209 ARG A C 1
ATOM 1680 O O . ARG A 1 209 ? 10.519 10.816 5.018 1.00 55.81 209 ARG A O 1
ATOM 1687 N N . CYS A 1 210 ? 12.053 11.729 3.651 1.00 51.75 210 CYS A N 1
ATOM 1688 C CA . CYS A 1 210 ? 11.130 12.491 2.806 1.00 51.75 210 CYS A CA 1
ATOM 1689 C C . CYS A 1 210 ? 10.396 11.646 1.748 1.00 51.75 210 CYS A C 1
ATOM 1691 O O . CYS A 1 210 ? 9.299 12.034 1.361 1.00 51.75 210 CYS A O 1
ATOM 1693 N N . CYS A 1 211 ? 10.932 10.487 1.334 1.00 53.03 211 CYS A N 1
ATOM 1694 C CA . CYS A 1 211 ? 10.300 9.538 0.394 1.00 53.03 211 CYS A CA 1
ATOM 1695 C C . CYS A 1 211 ? 8.930 9.021 0.869 1.00 53.03 211 CYS A C 1
ATOM 1697 O O . CYS A 1 211 ? 8.197 8.394 0.110 1.00 53.03 211 CYS A O 1
ATOM 1699 N N . LEU A 1 212 ? 8.595 9.273 2.135 1.00 52.69 212 LEU A N 1
ATOM 1700 C CA . LEU A 1 212 ? 7.334 8.917 2.772 1.00 52.69 212 LEU A CA 1
ATOM 1701 C C . LEU A 1 212 ? 6.457 10.139 3.100 1.00 52.69 212 LEU A C 1
ATOM 1703 O O . LEU A 1 212 ? 5.443 9.977 3.765 1.00 52.69 212 LEU A O 1
ATOM 1707 N N . PHE A 1 213 ? 6.807 11.332 2.600 1.00 57.69 213 PHE A N 1
ATOM 1708 C CA . PHE A 1 213 ? 6.124 12.609 2.829 1.00 57.69 213 PHE A CA 1
ATOM 1709 C C . PHE A 1 213 ? 6.026 12.966 4.322 1.00 57.69 213 PHE A C 1
ATOM 1711 O O . PHE A 1 213 ? 5.001 12.745 4.930 1.00 57.69 213 PHE A O 1
ATOM 1718 N N . GLU A 1 214 ? 7.036 13.549 4.968 1.00 49.91 214 GLU A N 1
ATOM 1719 C CA . GLU A 1 214 ? 7.057 13.714 6.444 1.00 49.91 214 GLU A CA 1
ATOM 1720 C C . GLU A 1 214 ? 5.779 14.341 7.075 1.00 49.91 214 GLU A C 1
ATOM 1722 O O . GLU A 1 214 ? 5.400 13.987 8.192 1.00 49.91 214 GLU A O 1
ATOM 1727 N N . THR A 1 215 ? 5.057 15.212 6.357 1.00 51.66 215 THR A N 1
ATOM 1728 C CA . THR A 1 215 ? 3.745 15.743 6.776 1.00 51.66 215 THR A CA 1
ATOM 1729 C C . THR A 1 215 ? 2.533 14.935 6.298 1.00 51.66 215 THR A C 1
ATOM 1731 O O . THR A 1 215 ? 1.544 14.901 7.023 1.00 51.66 215 THR A O 1
ATOM 1734 N N . GLN A 1 216 ? 2.585 14.273 5.136 1.00 58.16 216 GLN A N 1
ATOM 1735 C CA . GLN A 1 216 ? 1.476 13.452 4.612 1.00 58.16 216 GLN A CA 1
ATOM 1736 C C . GLN A 1 216 ? 1.572 11.985 5.062 1.00 58.16 216 GLN A C 1
ATOM 1738 O O . GLN A 1 216 ? 0.581 11.271 5.025 1.00 58.16 216 GLN A O 1
ATOM 1743 N N . TYR A 1 217 ? 2.727 11.539 5.560 1.00 66.88 217 TYR A N 1
ATOM 1744 C CA . TYR A 1 217 ? 2.993 10.196 6.070 1.00 66.88 217 TYR A CA 1
ATOM 1745 C C . TYR A 1 217 ? 1.997 9.853 7.154 1.00 66.88 217 TYR A C 1
ATOM 1747 O O . TYR A 1 217 ? 1.435 8.771 7.161 1.00 66.88 217 TYR A O 1
ATOM 1755 N N . LYS A 1 218 ? 1.744 10.802 8.060 1.00 71.31 218 LYS A N 1
ATOM 1756 C CA . LYS A 1 218 ? 0.795 10.599 9.144 1.00 71.31 218 LYS A CA 1
ATOM 1757 C C . LYS A 1 218 ? -0.617 10.362 8.611 1.00 71.31 218 LYS A C 1
ATOM 1759 O O . LYS A 1 218 ? -1.279 9.457 9.100 1.00 71.31 218 LYS A O 1
ATOM 1764 N N . ASP A 1 219 ? -1.039 11.120 7.601 1.00 71.00 219 ASP A N 1
ATOM 1765 C CA . ASP A 1 219 ? -2.359 10.977 6.978 1.00 71.00 219 ASP A CA 1
ATOM 1766 C C . ASP A 1 219 ? -2.451 9.684 6.147 1.00 71.00 219 ASP A C 1
ATOM 1768 O O . ASP A 1 219 ? -3.458 8.981 6.194 1.00 71.00 219 ASP A O 1
ATOM 1772 N N . HIS A 1 220 ? -1.383 9.311 5.436 1.00 72.38 220 HIS A N 1
ATOM 1773 C CA . HIS A 1 220 ? -1.304 8.059 4.679 1.00 72.38 220 HIS A CA 1
ATOM 1774 C C . HIS A 1 220 ? -1.301 6.834 5.587 1.00 72.38 220 HIS A C 1
ATOM 1776 O O . HIS A 1 220 ? -2.003 5.862 5.316 1.00 72.38 220 HIS A O 1
ATOM 1782 N N . ILE A 1 221 ? -0.541 6.890 6.678 1.00 78.62 221 ILE A N 1
ATOM 1783 C CA . ILE A 1 221 ? -0.508 5.853 7.702 1.00 78.62 221 ILE A CA 1
ATOM 1784 C C . ILE A 1 221 ? -1.868 5.769 8.388 1.00 78.62 221 ILE A C 1
ATOM 1786 O O . ILE A 1 221 ? -2.370 4.667 8.571 1.00 78.62 221 ILE A O 1
ATOM 1790 N N . ASP A 1 222 ? -2.514 6.897 8.697 1.00 82.50 222 ASP A N 1
ATOM 1791 C CA . ASP A 1 222 ? -3.869 6.908 9.259 1.00 82.50 222 ASP A CA 1
ATOM 1792 C C . ASP A 1 222 ? -4.869 6.212 8.328 1.00 82.50 222 ASP A C 1
ATOM 1794 O O . ASP A 1 222 ? -5.595 5.319 8.768 1.00 82.50 222 ASP A O 1
ATOM 1798 N N . GLY A 1 223 ? -4.819 6.539 7.031 1.00 80.81 223 GLY A N 1
ATOM 1799 C CA . GLY A 1 223 ? -5.614 5.882 5.996 1.00 80.81 223 GLY A CA 1
ATOM 1800 C C . GLY A 1 223 ? -5.311 4.387 5.863 1.00 80.81 223 GLY A C 1
ATOM 1801 O O . GLY A 1 223 ? -6.234 3.584 5.752 1.00 80.81 223 GLY A O 1
ATOM 1802 N N . PHE A 1 224 ? -4.039 3.987 5.927 1.00 83.25 224 PHE A N 1
ATOM 1803 C CA . PHE A 1 224 ? -3.622 2.581 5.927 1.00 83.25 224 PHE A CA 1
ATOM 1804 C C . PHE A 1 224 ? -4.176 1.817 7.140 1.00 83.25 224 PHE A C 1
ATOM 1806 O O . PHE A 1 224 ? -4.715 0.716 6.991 1.00 83.25 224 PHE A O 1
ATOM 1813 N N . TYR A 1 225 ? -4.118 2.414 8.335 1.00 88.56 225 TYR A N 1
ATOM 1814 C CA . TYR A 1 225 ? -4.741 1.848 9.530 1.00 88.56 225 TYR A CA 1
ATOM 1815 C C . TYR A 1 225 ? -6.256 1.709 9.355 1.00 88.56 225 TYR A C 1
ATOM 1817 O O . TYR A 1 225 ? -6.796 0.655 9.678 1.00 88.56 225 TYR A O 1
ATOM 1825 N N . ASP A 1 226 ? -6.940 2.723 8.822 1.00 88.00 226 ASP A N 1
ATOM 1826 C CA . ASP A 1 226 ? -8.390 2.671 8.593 1.00 88.00 226 ASP A CA 1
ATOM 1827 C C . ASP A 1 226 ? -8.788 1.600 7.577 1.00 88.00 226 ASP A C 1
ATOM 1829 O O . ASP A 1 226 ? -9.754 0.869 7.798 1.00 88.00 226 ASP A O 1
ATOM 1833 N N . MET A 1 227 ? -8.014 1.446 6.504 1.00 85.75 227 MET A N 1
ATOM 1834 C CA . MET A 1 227 ? -8.197 0.377 5.523 1.00 85.75 227 MET A CA 1
ATOM 1835 C C . MET A 1 227 ? -8.015 -1.003 6.160 1.00 85.75 227 MET A C 1
ATOM 1837 O O . MET A 1 227 ? -8.846 -1.890 5.964 1.00 85.75 227 MET A O 1
ATOM 1841 N N . THR A 1 228 ? -6.989 -1.161 7.000 1.00 88.62 228 THR A N 1
ATOM 1842 C CA . THR A 1 228 ? -6.732 -2.413 7.721 1.00 88.62 228 THR A CA 1
ATOM 1843 C C . THR A 1 228 ? -7.842 -2.730 8.719 1.00 88.62 228 THR A C 1
ATOM 1845 O O . THR A 1 228 ? -8.301 -3.872 8.782 1.00 88.62 228 THR A O 1
ATOM 1848 N N . ILE A 1 229 ? -8.337 -1.735 9.466 1.00 90.69 229 ILE A N 1
ATOM 1849 C CA . ILE A 1 229 ? -9.515 -1.894 10.334 1.00 90.69 229 ILE A CA 1
ATOM 1850 C C . ILE A 1 229 ? -10.707 -2.347 9.497 1.00 90.69 229 ILE A C 1
ATOM 1852 O O . ILE A 1 229 ? -11.364 -3.320 9.852 1.00 90.69 229 ILE A O 1
ATOM 1856 N N . HIS A 1 230 ? -10.988 -1.663 8.386 1.00 87.88 230 HIS A N 1
ATOM 1857 C CA . HIS A 1 230 ? -12.155 -1.964 7.569 1.00 87.88 230 HIS A CA 1
ATOM 1858 C C . HIS A 1 230 ? -12.110 -3.388 7.008 1.00 87.88 230 HIS A C 1
ATOM 1860 O O . HIS A 1 230 ? -13.095 -4.117 7.122 1.00 87.88 230 HIS A O 1
ATOM 1866 N N . HIS A 1 231 ? -10.966 -3.798 6.463 1.00 87.44 231 HIS A N 1
ATOM 1867 C CA . HIS A 1 231 ? -10.767 -5.139 5.930 1.00 87.44 231 HIS A CA 1
ATOM 1868 C C . HIS A 1 231 ? -10.910 -6.212 7.012 1.00 87.44 231 HIS A C 1
ATOM 1870 O O . HIS A 1 231 ? -11.767 -7.084 6.889 1.00 87.44 231 HIS A O 1
ATOM 1876 N N . THR A 1 232 ? -10.152 -6.106 8.108 1.00 91.19 232 THR A N 1
ATOM 1877 C CA . THR A 1 232 ? -10.198 -7.100 9.197 1.00 91.19 232 THR A CA 1
ATOM 1878 C C . THR A 1 232 ? -11.565 -7.172 9.872 1.00 91.19 232 THR A C 1
ATOM 1880 O O . THR A 1 232 ? -12.021 -8.253 10.246 1.00 91.19 232 THR A O 1
ATOM 1883 N N . TYR A 1 233 ? -12.266 -6.043 9.994 1.00 92.88 233 TYR A N 1
ATOM 1884 C CA . TYR A 1 233 ? -13.633 -6.022 10.502 1.00 92.88 233 TYR A CA 1
ATOM 1885 C C . TYR A 1 233 ? -14.627 -6.649 9.516 1.00 92.88 233 TYR A C 1
ATOM 1887 O O . TYR A 1 233 ? -15.536 -7.356 9.940 1.00 92.88 233 TYR A O 1
ATOM 1895 N N . SER A 1 234 ? -14.456 -6.439 8.209 1.00 89.44 234 SER A N 1
ATOM 1896 C CA . SER A 1 234 ? -15.281 -7.094 7.190 1.00 89.44 234 SER A CA 1
ATOM 1897 C C . SER A 1 234 ? -15.103 -8.613 7.219 1.00 89.44 234 SER A C 1
ATOM 1899 O O . SER A 1 234 ? -16.096 -9.333 7.224 1.00 89.44 234 SER A O 1
ATOM 1901 N N . GLU A 1 235 ? -13.866 -9.107 7.303 1.00 89.44 235 GLU A N 1
ATOM 1902 C CA . GLU A 1 235 ? -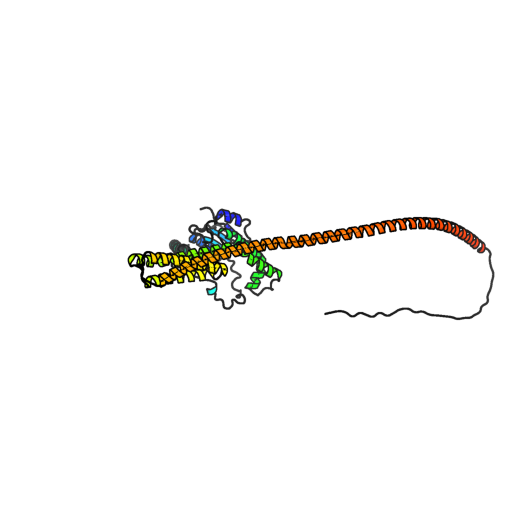13.588 -10.543 7.450 1.00 89.44 235 GLU A CA 1
ATOM 1903 C C . GLU A 1 235 ? -14.207 -11.113 8.727 1.00 89.44 235 GLU A C 1
ATOM 1905 O O . GLU A 1 235 ? -14.820 -12.179 8.708 1.00 89.44 235 GLU A O 1
ATOM 1910 N N . PHE A 1 236 ? -14.103 -10.376 9.837 1.00 94.62 236 PHE A N 1
ATOM 1911 C CA . PHE A 1 236 ? -14.776 -10.728 11.081 1.00 94.62 236 PHE A CA 1
ATOM 1912 C C . PHE A 1 236 ? -16.292 -10.850 10.890 1.00 94.62 236 PHE A C 1
ATOM 1914 O O . PHE A 1 236 ? -16.873 -11.842 11.324 1.00 94.62 236 PHE A O 1
ATOM 1921 N N . LEU A 1 237 ? -16.932 -9.876 10.231 1.00 92.88 237 LEU A N 1
ATOM 1922 C CA . LEU A 1 237 ? -18.372 -9.895 9.972 1.00 92.88 237 LEU A CA 1
ATOM 1923 C C . LEU A 1 237 ? -18.793 -11.108 9.143 1.00 92.88 237 LEU A C 1
ATOM 1925 O O . LEU A 1 237 ? -19.784 -11.743 9.492 1.00 92.88 237 LEU A O 1
ATOM 1929 N N . GLU A 1 238 ? -18.052 -11.439 8.086 1.00 90.94 238 GLU A N 1
ATOM 1930 C CA . GLU A 1 238 ? -18.312 -12.627 7.267 1.00 90.94 238 GLU A CA 1
ATOM 1931 C C . GLU A 1 238 ? -18.156 -13.916 8.080 1.00 90.94 238 GLU A C 1
ATOM 1933 O O . GLU A 1 238 ? -19.033 -14.779 8.050 1.00 90.94 238 GLU A O 1
ATOM 1938 N N . ALA A 1 239 ? -17.089 -14.019 8.876 1.00 92.00 239 ALA A N 1
ATOM 1939 C CA . ALA A 1 239 ? -16.801 -15.211 9.665 1.00 92.00 239 ALA A CA 1
ATOM 1940 C C . ALA A 1 239 ? -17.863 -15.495 10.740 1.00 92.00 239 ALA A C 1
ATOM 1942 O O . ALA A 1 239 ? -18.133 -16.656 11.044 1.00 92.00 239 ALA A O 1
ATOM 1943 N N . ILE A 1 240 ? -18.494 -14.458 11.302 1.00 93.44 240 ILE A N 1
ATOM 1944 C CA . ILE A 1 240 ? -19.546 -14.634 12.311 1.00 93.44 240 ILE A CA 1
ATOM 1945 C C . ILE A 1 240 ? -20.943 -14.857 11.717 1.00 93.44 240 ILE A C 1
ATOM 1947 O O . ILE A 1 240 ? -21.838 -15.217 12.478 1.00 93.44 240 ILE A O 1
ATOM 1951 N N . LYS A 1 241 ? -21.168 -14.667 10.404 1.00 92.19 241 LYS A N 1
ATOM 1952 C CA . LYS A 1 241 ? -22.502 -14.841 9.785 1.00 92.19 241 LYS A CA 1
ATOM 1953 C C . LYS A 1 241 ? -23.133 -16.209 10.075 1.00 92.19 241 LYS A C 1
ATOM 1955 O O . LYS A 1 241 ? -24.269 -16.212 10.544 1.00 92.19 241 LYS A O 1
ATOM 1960 N N . PRO A 1 242 ? -22.437 -17.351 9.890 1.00 92.12 242 PRO A N 1
ATOM 1961 C CA . PRO A 1 242 ? -23.039 -18.658 10.155 1.00 92.12 242 PRO A CA 1
ATOM 1962 C C . PRO A 1 242 ? -23.421 -18.824 11.630 1.00 92.12 242 PRO A C 1
ATOM 1964 O O . PRO A 1 242 ? -24.476 -19.360 11.951 1.00 92.12 242 PRO A O 1
ATOM 1967 N N . ILE A 1 243 ? -22.584 -18.309 12.539 1.00 89.31 243 ILE A N 1
ATOM 1968 C CA . ILE A 1 243 ? -22.837 -18.342 13.985 1.00 89.31 243 ILE A CA 1
ATOM 1969 C C . ILE A 1 243 ? -24.049 -17.470 14.323 1.00 89.31 243 ILE A C 1
ATOM 1971 O O . ILE A 1 243 ? -24.873 -17.857 15.146 1.00 89.31 243 ILE A O 1
ATOM 1975 N N . GLN A 1 244 ? -24.179 -16.310 13.678 1.00 86.56 244 GLN A N 1
ATOM 1976 C CA . GLN A 1 244 ? -25.314 -15.417 13.871 1.00 86.56 244 GLN A CA 1
ATOM 1977 C C . GLN A 1 244 ? -26.629 -16.088 13.471 1.00 86.56 244 GLN A C 1
ATOM 1979 O O . GLN A 1 244 ? -27.582 -16.045 14.240 1.00 86.56 244 GLN A O 1
ATOM 1984 N N . GLU A 1 245 ? -26.666 -16.760 12.319 1.00 88.31 245 GLU A N 1
ATOM 1985 C CA . GLU A 1 245 ? -27.845 -17.507 11.865 1.00 88.31 245 GLU A CA 1
ATOM 1986 C C . GLU A 1 245 ? -28.232 -18.618 12.855 1.00 88.31 245 GLU A C 1
ATOM 1988 O O . GLU A 1 245 ? -29.416 -18.839 13.125 1.00 88.31 245 GLU A O 1
ATOM 1993 N N . GLU A 1 246 ? -27.245 -19.296 13.451 1.00 87.06 246 GLU A N 1
ATOM 1994 C CA . GLU A 1 246 ? -27.502 -20.297 14.487 1.00 87.06 246 GLU A CA 1
ATOM 1995 C C . GLU A 1 246 ? -28.011 -19.686 15.797 1.00 87.06 246 GLU A C 1
ATOM 1997 O O . GLU A 1 246 ? -28.935 -20.239 16.401 1.00 87.06 246 GLU A O 1
ATOM 2002 N N . ILE A 1 247 ? -27.445 -18.553 16.228 1.00 84.25 247 ILE A N 1
ATOM 2003 C CA . ILE A 1 247 ? -27.913 -17.801 17.401 1.00 84.25 247 ILE A CA 1
ATOM 2004 C C . ILE A 1 247 ? -29.359 -17.354 17.184 1.00 84.25 247 ILE A C 1
ATOM 2006 O O . ILE A 1 247 ? -30.186 -17.536 18.076 1.00 84.25 247 ILE A O 1
ATOM 2010 N N . ASP A 1 248 ? -29.681 -16.839 15.999 1.00 83.31 248 ASP A N 1
ATOM 2011 C CA . ASP A 1 248 ? -31.020 -16.361 15.664 1.00 83.31 248 ASP A CA 1
ATOM 2012 C C . ASP A 1 248 ? -32.057 -17.497 15.670 1.00 83.31 248 ASP A C 1
ATOM 2014 O O . ASP A 1 248 ? -33.213 -17.284 16.041 1.00 83.31 248 ASP A O 1
ATOM 2018 N N . ALA A 1 249 ? -31.640 -18.718 15.318 1.00 84.50 249 ALA A N 1
ATOM 2019 C CA . ALA A 1 249 ? -32.503 -19.896 15.287 1.00 84.50 249 ALA A CA 1
ATOM 2020 C C . ALA A 1 249 ? -32.641 -20.620 16.640 1.00 84.50 249 ALA A C 1
ATOM 2022 O O . ALA A 1 249 ? -33.713 -21.148 16.947 1.00 84.50 249 ALA A O 1
ATOM 2023 N N . LYS A 1 250 ? -31.560 -20.720 17.425 1.00 83.62 250 LYS A N 1
ATOM 2024 C CA . LYS A 1 250 ? -31.464 -21.610 18.602 1.00 83.62 250 LYS A CA 1
ATOM 2025 C C . LYS A 1 250 ? -31.302 -20.863 19.930 1.00 83.62 250 LYS A C 1
ATOM 2027 O O . LYS A 1 250 ? -31.392 -21.490 20.986 1.00 83.62 250 LYS A O 1
ATOM 2032 N N . GLY A 1 251 ? -31.092 -19.550 19.890 1.00 76.38 251 GLY A N 1
ATOM 2033 C CA . GLY A 1 251 ? -30.710 -18.748 21.044 1.00 76.38 251 GLY A CA 1
ATOM 2034 C C . GLY A 1 251 ? -29.224 -18.886 21.381 1.00 76.38 251 GLY A C 1
ATOM 2035 O O . GLY A 1 251 ? -28.520 -19.794 20.931 1.00 76.38 251 GLY A O 1
ATOM 2036 N N . ILE A 1 252 ? -28.725 -17.954 22.191 1.00 78.75 252 ILE A N 1
ATOM 2037 C CA . ILE A 1 252 ? -27.301 -17.899 22.512 1.00 78.75 252 ILE A CA 1
ATOM 2038 C C . ILE A 1 252 ? -26.875 -18.997 23.494 1.00 78.75 252 ILE A C 1
ATOM 2040 O O . ILE A 1 252 ? -27.519 -19.245 24.515 1.00 78.75 252 ILE A O 1
ATOM 2044 N N . THR A 1 253 ? -25.730 -19.617 23.215 1.00 78.50 253 THR A N 1
ATOM 2045 C CA . THR A 1 253 ? -25.070 -20.581 24.101 1.00 78.50 253 THR A CA 1
ATOM 2046 C C . THR A 1 253 ? -23.673 -20.084 24.469 1.00 78.50 253 THR A C 1
ATOM 2048 O O . THR A 1 253 ? -23.093 -19.238 23.784 1.00 78.50 253 THR A O 1
ATOM 2051 N N . HIS A 1 254 ? -23.101 -20.628 25.546 1.00 76.06 254 HIS A N 1
ATOM 2052 C CA . HIS A 1 254 ? -21.708 -20.348 25.912 1.00 76.06 254 HIS A CA 1
ATOM 2053 C C . HIS A 1 254 ? -20.728 -20.750 24.794 1.00 76.06 254 HIS A C 1
ATOM 2055 O O . HIS A 1 254 ? -19.694 -20.113 24.616 1.00 76.06 254 HIS A O 1
ATOM 2061 N N . GLU A 1 255 ? -21.047 -21.796 24.031 1.00 82.00 255 GLU A N 1
ATOM 2062 C CA . GLU A 1 255 ? -20.222 -22.269 22.919 1.00 82.00 255 GLU A CA 1
ATOM 2063 C C . GLU A 1 255 ? -20.189 -21.252 21.771 1.00 82.00 255 GLU A C 1
ATOM 2065 O O . GLU A 1 255 ? -19.110 -20.896 21.302 1.00 82.00 255 GLU A O 1
ATOM 2070 N N . TYR A 1 256 ? -21.344 -20.692 21.394 1.00 83.69 256 TYR A N 1
ATOM 2071 C CA . TYR A 1 256 ? -21.414 -19.627 20.389 1.00 83.69 256 TYR A CA 1
ATOM 2072 C C . TYR A 1 256 ? -20.688 -18.355 20.833 1.00 83.69 256 TYR A C 1
ATOM 2074 O O . TYR A 1 256 ? -20.009 -17.719 20.030 1.00 83.69 256 TYR A O 1
ATOM 2082 N N . LEU A 1 257 ? -20.762 -18.008 22.122 1.00 80.31 257 LEU A N 1
ATOM 2083 C CA . LEU A 1 257 ? -20.031 -16.863 22.664 1.00 80.31 257 LEU A CA 1
ATOM 2084 C C . LEU A 1 257 ? -18.505 -17.051 22.576 1.00 80.31 257 LEU A C 1
ATOM 2086 O O . LEU A 1 257 ? -17.802 -16.123 22.180 1.00 80.31 257 LEU A O 1
ATOM 2090 N N . GLU A 1 258 ? -17.988 -18.239 22.903 1.00 80.06 258 GLU A N 1
ATOM 2091 C CA . GLU A 1 258 ? -16.558 -18.550 22.743 1.00 80.06 258 GLU A CA 1
ATOM 2092 C C . GLU A 1 258 ? -16.118 -18.496 21.275 1.00 80.06 258 GLU A C 1
ATOM 2094 O O . GLU A 1 258 ? -15.051 -17.955 20.982 1.00 80.06 258 GLU A O 1
ATOM 2099 N N . GLN A 1 259 ? -16.944 -18.978 20.340 1.00 86.38 259 GLN A N 1
ATOM 2100 C CA . GLN A 1 259 ? -16.640 -18.885 18.908 1.00 86.38 259 GLN A CA 1
ATOM 2101 C C . GLN A 1 259 ? -16.570 -17.425 18.434 1.00 86.38 259 GLN A C 1
ATOM 2103 O O . GLN A 1 259 ? -15.593 -17.039 17.789 1.00 86.38 259 GLN A O 1
ATOM 2108 N N . LEU A 1 260 ? -17.535 -16.578 18.815 1.00 87.81 260 LEU A N 1
ATOM 2109 C CA . LEU A 1 260 ? -17.523 -15.143 18.495 1.00 87.81 260 LEU A CA 1
ATOM 2110 C C . LEU A 1 260 ? -16.265 -14.439 19.032 1.00 87.81 260 LEU A C 1
ATOM 2112 O O . LEU A 1 260 ? -15.630 -13.658 18.319 1.00 87.81 260 LEU A O 1
ATOM 2116 N N . LEU A 1 261 ? -15.868 -14.745 20.272 1.00 85.19 261 LEU A N 1
ATOM 2117 C CA . LEU A 1 261 ? -14.633 -14.225 20.867 1.00 85.19 261 LEU A CA 1
ATOM 2118 C C . LEU A 1 261 ? -13.381 -14.771 20.165 1.00 85.19 261 LEU A C 1
ATOM 2120 O O . LEU A 1 261 ? -12.397 -14.048 20.015 1.00 85.19 261 LEU A O 1
ATOM 2124 N N . GLY A 1 262 ? -13.408 -16.021 19.702 1.00 84.06 262 GLY A N 1
ATOM 2125 C CA . GLY A 1 262 ? -12.366 -16.605 18.859 1.00 84.06 262 GLY A CA 1
ATOM 2126 C C . GLY A 1 262 ? -12.173 -15.824 17.558 1.00 84.06 262 GLY A C 1
ATOM 2127 O O . GLY A 1 262 ? -11.057 -15.394 17.262 1.00 84.06 262 GLY A O 1
ATOM 2128 N N . HIS A 1 263 ? -13.260 -15.545 16.834 1.00 91.94 263 HIS A N 1
ATOM 2129 C CA . HIS A 1 263 ? -13.215 -14.740 15.609 1.00 91.94 263 HIS A CA 1
ATOM 2130 C C . HIS A 1 263 ? -12.722 -13.314 15.862 1.00 91.94 263 HIS A C 1
ATOM 2132 O O . HIS A 1 263 ? -11.934 -12.792 15.075 1.00 91.94 263 HIS A O 1
ATOM 2138 N N . GLN A 1 264 ? -13.098 -12.702 16.988 1.00 91.44 264 GLN A N 1
ATOM 2139 C CA . GLN A 1 264 ? -12.532 -11.414 17.382 1.00 91.44 264 GLN A CA 1
ATOM 2140 C C . GLN A 1 264 ? -11.015 -11.499 17.595 1.00 91.44 264 GLN A C 1
ATOM 2142 O O . GLN A 1 264 ? -10.284 -10.645 17.096 1.00 91.44 264 GLN A O 1
ATOM 2147 N N . ARG A 1 265 ? -10.517 -12.498 18.340 1.00 88.94 265 ARG A N 1
ATOM 2148 C CA . ARG A 1 265 ? -9.070 -12.668 18.576 1.00 88.94 265 ARG A CA 1
ATOM 2149 C C . ARG A 1 265 ? -8.311 -12.828 17.258 1.00 88.94 265 ARG A C 1
ATOM 2151 O O . ARG A 1 265 ? -7.257 -12.214 17.111 1.00 88.94 265 ARG A O 1
ATOM 2158 N N . ASN A 1 266 ? -8.871 -13.576 16.309 1.00 89.00 266 ASN A N 1
ATOM 2159 C CA . ASN A 1 266 ? -8.297 -13.742 14.975 1.00 89.00 266 ASN A CA 1
ATOM 2160 C C . ASN A 1 266 ? -8.239 -12.408 14.222 1.00 89.00 266 ASN A C 1
ATOM 2162 O O . ASN A 1 266 ? -7.166 -12.033 13.768 1.00 89.00 266 ASN A O 1
ATOM 2166 N N . ALA A 1 267 ? -9.331 -11.638 14.191 1.00 91.81 267 ALA A N 1
ATOM 2167 C CA . ALA A 1 267 ? -9.345 -10.318 13.554 1.00 91.81 267 ALA A CA 1
ATOM 2168 C C . ALA A 1 267 ? -8.295 -9.365 14.155 1.00 91.81 267 ALA A C 1
ATOM 2170 O O . ALA A 1 267 ? -7.583 -8.668 13.433 1.00 91.81 267 ALA A O 1
ATOM 2171 N N . MET A 1 268 ? -8.135 -9.380 15.485 1.00 91.94 268 MET A N 1
ATOM 2172 C CA . MET A 1 268 ? -7.095 -8.603 16.166 1.00 91.94 268 MET A CA 1
ATOM 2173 C C . MET A 1 268 ? -5.678 -9.065 15.799 1.00 91.94 268 MET A C 1
ATOM 2175 O O . MET A 1 268 ? -4.775 -8.234 15.710 1.00 91.94 268 MET A O 1
ATOM 2179 N N . ALA A 1 269 ? -5.463 -10.372 15.626 1.00 88.25 269 ALA A N 1
ATOM 2180 C CA . ALA A 1 269 ? -4.176 -10.929 15.221 1.00 88.25 269 ALA A CA 1
ATOM 2181 C C . ALA A 1 269 ? -3.837 -10.557 13.771 1.00 88.25 269 ALA A C 1
ATOM 2183 O O . ALA A 1 269 ? -2.726 -10.092 13.525 1.00 88.25 269 ALA A O 1
ATOM 2184 N N . THR A 1 270 ? -4.803 -10.664 12.851 1.00 88.12 270 THR A N 1
ATOM 2185 C CA . THR A 1 270 ? -4.660 -10.234 11.452 1.00 88.12 270 THR A CA 1
ATOM 2186 C C . THR A 1 270 ? -4.313 -8.752 11.366 1.00 88.12 270 THR A C 1
ATOM 2188 O O . THR A 1 270 ? -3.357 -8.385 10.690 1.00 88.12 270 THR A O 1
ATOM 2191 N N . PHE A 1 271 ? -5.024 -7.898 12.112 1.00 91.81 271 PHE A N 1
ATOM 2192 C CA . PHE A 1 271 ? -4.731 -6.464 12.159 1.00 91.81 271 PHE A CA 1
ATOM 2193 C C . PHE A 1 271 ? -3.309 -6.199 12.658 1.00 91.81 271 PHE A C 1
ATOM 2195 O O . PHE A 1 271 ? -2.564 -5.459 12.025 1.00 91.81 271 PHE A O 1
ATOM 2202 N N . ASN A 1 272 ? -2.919 -6.820 13.776 1.00 90.06 272 ASN A N 1
ATOM 2203 C CA . ASN A 1 272 ? -1.586 -6.642 14.342 1.00 90.06 272 ASN A CA 1
ATOM 2204 C C . ASN A 1 272 ? -0.490 -7.059 13.350 1.00 90.06 272 ASN A C 1
ATOM 2206 O O . ASN A 1 272 ? 0.497 -6.347 13.221 1.00 90.06 272 ASN A O 1
ATOM 2210 N N . ALA A 1 273 ? -0.670 -8.189 12.660 1.00 87.00 273 ALA A N 1
ATOM 2211 C CA . ALA A 1 273 ? 0.287 -8.679 11.674 1.00 87.00 273 ALA A CA 1
ATOM 2212 C C . ALA A 1 273 ? 0.393 -7.739 10.462 1.00 87.00 273 ALA A C 1
ATOM 2214 O O . ALA A 1 273 ? 1.497 -7.429 10.028 1.00 87.00 273 ALA A O 1
ATOM 2215 N N . ALA A 1 274 ? -0.738 -7.237 9.958 1.00 84.69 274 ALA A N 1
ATOM 2216 C CA . ALA A 1 274 ? -0.773 -6.343 8.803 1.00 84.69 274 ALA A CA 1
ATOM 2217 C C . ALA A 1 274 ? -0.052 -5.007 9.054 1.00 84.69 274 ALA A C 1
ATOM 2219 O O . ALA A 1 274 ? 0.599 -4.477 8.158 1.00 84.69 274 ALA A O 1
ATOM 2220 N N . VAL A 1 275 ? -0.139 -4.461 10.271 1.00 85.69 275 VAL A N 1
ATOM 2221 C CA . VAL A 1 275 ? 0.421 -3.134 10.592 1.00 85.69 275 VAL A CA 1
ATOM 2222 C C . VAL A 1 275 ? 1.814 -3.170 11.223 1.00 85.69 275 VAL A C 1
ATOM 2224 O O . VAL A 1 275 ? 2.374 -2.107 11.492 1.00 85.69 275 VAL A O 1
ATOM 2227 N N . GLU A 1 276 ? 2.389 -4.349 11.476 1.00 82.44 276 GLU A N 1
ATOM 2228 C CA . GLU A 1 276 ? 3.614 -4.486 12.282 1.00 82.44 276 GLU A CA 1
ATOM 2229 C C . GLU A 1 276 ? 4.804 -3.712 11.686 1.00 82.44 276 GLU A C 1
ATOM 2231 O O . GLU A 1 276 ? 5.547 -3.061 12.420 1.00 82.44 276 GLU A O 1
ATOM 2236 N N . HIS A 1 277 ? 4.938 -3.684 10.356 1.00 72.12 277 HIS A N 1
ATOM 2237 C CA . HIS A 1 277 ? 6.004 -2.945 9.661 1.00 72.12 277 HIS A CA 1
ATOM 2238 C C . HIS A 1 277 ? 5.776 -1.423 9.590 1.00 72.12 277 HIS A C 1
ATOM 2240 O O . HIS A 1 277 ? 6.699 -0.672 9.273 1.00 72.12 277 HIS A O 1
ATOM 2246 N N . HIS A 1 278 ? 4.571 -0.954 9.924 1.00 72.50 278 HIS A N 1
ATOM 2247 C CA . HIS A 1 278 ? 4.150 0.453 9.883 1.00 72.50 278 HIS A CA 1
ATOM 2248 C C . HIS A 1 278 ? 3.722 0.966 11.267 1.00 72.50 278 HIS A C 1
ATOM 2250 O O . HIS A 1 278 ? 2.872 1.854 11.408 1.00 72.50 278 HIS A O 1
ATOM 2256 N N . LYS A 1 279 ? 4.290 0.377 12.320 1.00 74.62 279 LYS A N 1
ATOM 2257 C CA . LYS A 1 279 ? 3.886 0.631 13.697 1.00 74.62 279 LYS A CA 1
ATOM 2258 C C . LYS A 1 279 ? 4.322 2.014 14.172 1.00 74.62 279 LYS A C 1
ATOM 2260 O O . LYS A 1 279 ? 5.504 2.286 14.356 1.00 74.62 279 LYS A O 1
ATOM 2265 N N . ASP A 1 280 ? 3.336 2.867 14.420 1.00 77.62 280 ASP A N 1
ATOM 2266 C CA . ASP A 1 280 ? 3.489 4.088 15.206 1.00 77.62 280 ASP A CA 1
ATOM 2267 C C . ASP A 1 280 ? 2.868 3.831 16.579 1.00 77.62 280 ASP A C 1
ATOM 2269 O O . ASP A 1 280 ? 1.674 3.559 16.659 1.00 77.62 280 ASP A O 1
ATOM 2273 N N . ASP A 1 281 ? 3.648 3.890 17.662 1.00 74.56 281 ASP A N 1
ATOM 2274 C CA . ASP A 1 281 ? 3.193 3.468 18.999 1.00 74.56 281 ASP A CA 1
ATOM 2275 C C . ASP A 1 281 ? 1.911 4.176 19.471 1.00 74.56 281 ASP A C 1
ATOM 2277 O O . ASP A 1 281 ? 1.100 3.586 20.193 1.00 74.56 281 ASP A O 1
ATOM 2281 N N . THR A 1 282 ? 1.706 5.431 19.059 1.00 77.50 282 THR A N 1
ATOM 2282 C CA . THR A 1 282 ? 0.532 6.214 19.462 1.00 77.50 282 THR A CA 1
ATOM 2283 C C . THR A 1 282 ? -0.686 5.835 18.619 1.00 77.50 282 THR A C 1
ATOM 2285 O O . THR A 1 282 ? -1.749 5.538 19.167 1.00 77.50 282 THR A O 1
ATOM 2288 N N . MET A 1 283 ? -0.543 5.807 17.291 1.00 82.56 283 MET A N 1
ATOM 2289 C CA . MET A 1 283 ? -1.639 5.478 16.373 1.00 82.56 283 MET A CA 1
ATOM 2290 C C . MET A 1 283 ? -2.021 4.002 16.429 1.00 82.56 283 MET A C 1
ATOM 2292 O O . MET A 1 283 ? -3.209 3.689 16.465 1.00 82.56 283 MET A O 1
ATOM 2296 N N . TYR A 1 284 ? -1.037 3.104 16.508 1.00 86.69 284 TYR A N 1
ATOM 2297 C CA . TYR A 1 284 ? -1.233 1.661 16.616 1.00 86.69 284 TYR A CA 1
ATOM 2298 C C . TYR A 1 284 ? -2.186 1.326 17.759 1.00 86.69 284 TYR A C 1
ATOM 2300 O O . TYR A 1 284 ? -3.172 0.620 17.557 1.00 86.69 284 TYR A O 1
ATOM 2308 N N . LYS A 1 285 ? -1.935 1.868 18.958 1.00 86.88 285 LYS A N 1
ATOM 2309 C CA . LYS A 1 285 ? -2.777 1.599 20.125 1.00 86.88 285 LYS A CA 1
ATOM 2310 C C . LYS A 1 285 ? -4.207 2.102 19.907 1.00 86.88 285 LYS A C 1
ATOM 2312 O O . LYS A 1 285 ? -5.147 1.330 20.083 1.00 86.88 285 LYS A O 1
ATOM 2317 N N . ALA A 1 286 ? -4.358 3.352 19.465 1.00 89.25 286 ALA A N 1
ATOM 2318 C CA . ALA A 1 286 ? -5.664 3.965 19.240 1.00 89.25 286 ALA A CA 1
ATOM 2319 C C . ALA A 1 286 ? -6.486 3.216 18.173 1.00 89.25 286 ALA A C 1
ATOM 2321 O O . ALA A 1 286 ? -7.635 2.850 18.417 1.00 89.25 286 ALA A O 1
ATOM 2322 N N . LYS A 1 287 ? -5.894 2.922 17.009 1.00 92.31 287 LYS A N 1
ATOM 2323 C CA . LYS A 1 287 ? -6.549 2.219 15.889 1.00 92.31 287 LYS A CA 1
ATOM 2324 C C . LYS A 1 287 ? -6.873 0.763 16.239 1.00 92.31 287 LYS A C 1
ATOM 2326 O O . LYS A 1 287 ? -7.961 0.276 15.932 1.00 92.31 287 LYS A O 1
ATOM 2331 N N . ARG A 1 288 ? -5.991 0.089 16.981 1.00 92.38 288 ARG A N 1
ATOM 2332 C CA . ARG A 1 288 ? -6.246 -1.252 17.522 1.00 92.38 288 ARG A CA 1
ATOM 2333 C C . ARG A 1 288 ? -7.444 -1.272 18.474 1.00 92.38 288 ARG A C 1
ATOM 2335 O O . ARG A 1 288 ? -8.256 -2.195 18.428 1.00 92.38 288 ARG A O 1
ATOM 2342 N N . ASP A 1 289 ? -7.565 -0.271 19.341 1.00 88.19 289 ASP A N 1
ATOM 2343 C CA . ASP A 1 289 ? -8.694 -0.169 20.268 1.00 88.19 289 ASP A CA 1
ATOM 2344 C C . ASP A 1 289 ? -10.007 0.180 19.538 1.00 88.19 289 ASP A C 1
ATOM 2346 O O . ASP A 1 289 ? -11.063 -0.329 19.922 1.00 88.19 289 ASP A O 1
ATOM 2350 N N . VAL A 1 290 ? -9.951 0.937 18.430 1.00 92.12 290 VAL A N 1
ATOM 2351 C CA . VAL A 1 290 ? -11.101 1.149 17.528 1.00 92.12 290 VAL A CA 1
ATOM 2352 C C . VAL A 1 290 ? -11.617 -0.178 16.965 1.00 92.12 290 VAL A C 1
ATOM 2354 O O . VAL A 1 290 ? -12.804 -0.467 17.134 1.00 92.12 290 VAL A O 1
ATOM 2357 N N . LEU A 1 291 ? -10.754 -1.011 16.367 1.00 93.19 291 LEU A N 1
ATOM 2358 C CA . LEU A 1 291 ? -11.154 -2.327 15.842 1.00 93.19 291 LEU A CA 1
ATOM 2359 C C . LEU A 1 291 ? -11.747 -3.214 16.943 1.00 93.19 291 LEU A C 1
ATOM 2361 O O . LEU A 1 291 ? -12.827 -3.785 16.778 1.00 93.19 291 LEU A O 1
ATOM 2365 N N . ARG A 1 292 ? -11.079 -3.289 18.104 1.00 90.75 292 ARG A N 1
ATOM 2366 C CA . ARG A 1 292 ? -11.580 -4.073 19.244 1.00 90.75 292 ARG A CA 1
ATOM 2367 C C . ARG A 1 292 ? -12.986 -3.632 19.642 1.00 90.75 292 ARG A C 1
ATOM 2369 O O . ARG A 1 292 ? -13.841 -4.485 19.880 1.00 90.75 292 ARG A O 1
ATOM 2376 N N . SER A 1 293 ? -13.213 -2.322 19.722 1.00 87.25 293 SER A N 1
ATOM 2377 C CA . SER A 1 293 ? -14.503 -1.741 20.090 1.00 87.25 293 SER A CA 1
ATOM 2378 C C . SER A 1 293 ? -15.593 -2.085 19.073 1.00 87.25 293 SER A C 1
ATOM 2380 O O . SER A 1 293 ? -16.676 -2.506 19.478 1.00 87.25 293 SER A O 1
ATOM 2382 N N . GLN A 1 294 ? -15.301 -2.001 17.769 1.00 91.50 294 GLN A N 1
ATOM 2383 C CA . GLN A 1 294 ? -16.242 -2.386 16.708 1.00 91.50 294 GLN A CA 1
ATOM 2384 C C . GLN A 1 294 ? -16.657 -3.860 16.823 1.00 91.50 294 GLN A C 1
ATOM 2386 O O . GLN A 1 294 ? -17.852 -4.164 16.860 1.00 91.50 294 GLN A O 1
ATOM 2391 N N . CYS A 1 295 ? -15.693 -4.775 16.983 1.00 90.12 295 CYS A N 1
ATOM 2392 C CA . CYS A 1 295 ? -15.986 -6.197 17.184 1.00 90.12 295 CYS A CA 1
ATOM 2393 C C . CYS A 1 295 ? -16.803 -6.437 18.465 1.00 90.12 295 CYS A C 1
ATOM 2395 O O . CYS A 1 295 ? -17.817 -7.132 18.430 1.00 90.12 295 CYS A O 1
ATOM 2397 N N . ASN A 1 296 ? -16.415 -5.817 19.586 1.00 86.38 296 ASN A N 1
ATOM 2398 C CA . ASN A 1 296 ? -17.134 -5.930 20.859 1.00 86.38 296 ASN A CA 1
ATOM 2399 C C . ASN A 1 296 ? -18.584 -5.452 20.749 1.00 86.38 296 ASN A C 1
ATOM 2401 O O . ASN A 1 296 ? -19.490 -6.108 21.264 1.00 86.38 296 ASN A O 1
ATOM 2405 N N . GLN A 1 297 ? -18.819 -4.324 20.075 1.00 84.94 297 GLN A N 1
ATOM 2406 C CA . GLN A 1 297 ? -20.164 -3.797 19.852 1.00 84.94 297 GLN A CA 1
ATOM 2407 C C . GLN A 1 297 ? -21.013 -4.766 19.038 1.00 84.94 297 GLN A C 1
ATOM 2409 O O . GLN A 1 297 ? -22.151 -5.039 19.419 1.00 84.94 297 GLN A O 1
ATOM 2414 N N . LYS A 1 298 ? -20.458 -5.326 17.957 1.00 89.19 298 LYS A N 1
ATOM 2415 C CA . LYS A 1 298 ? -21.170 -6.299 17.128 1.00 89.19 298 LYS A CA 1
ATOM 2416 C C . LYS A 1 298 ? -21.527 -7.565 17.909 1.00 89.19 298 LYS A C 1
ATOM 2418 O O . LYS A 1 298 ? -22.671 -8.010 17.831 1.00 89.19 298 LYS A O 1
ATOM 2423 N N . ILE A 1 299 ? -20.600 -8.104 18.703 1.00 85.94 299 ILE A N 1
ATOM 2424 C CA . ILE A 1 299 ? -20.856 -9.262 19.578 1.00 85.94 299 ILE A CA 1
ATOM 2425 C C . ILE A 1 299 ? -21.935 -8.916 20.610 1.00 85.94 299 ILE A C 1
ATOM 2427 O O . ILE A 1 299 ? -22.911 -9.644 20.758 1.00 85.94 299 ILE A O 1
ATOM 2431 N N . THR A 1 300 ? -21.812 -7.769 21.281 1.00 81.75 300 THR A N 1
ATOM 2432 C CA . THR A 1 300 ? -22.772 -7.342 22.310 1.00 81.75 300 THR A CA 1
ATOM 2433 C C . THR A 1 300 ? -24.180 -7.198 21.734 1.00 81.75 300 THR A C 1
ATOM 2435 O O . THR A 1 300 ? -25.123 -7.730 22.310 1.00 81.75 300 THR A O 1
ATOM 2438 N N . PHE A 1 301 ? -24.332 -6.557 20.572 1.00 80.75 301 PHE A N 1
ATOM 2439 C CA . PHE A 1 301 ? -25.628 -6.419 19.900 1.00 80.75 301 PHE A CA 1
ATOM 2440 C C . PHE A 1 301 ? -26.264 -7.784 19.607 1.00 80.75 301 PHE A C 1
ATOM 2442 O O . PHE A 1 301 ? -27.426 -8.016 19.926 1.00 80.75 301 PHE A O 1
ATOM 2449 N N . SER A 1 302 ? -25.455 -8.716 19.110 1.00 74.38 302 SER A N 1
ATOM 2450 C CA . SER A 1 302 ? -25.875 -10.078 18.766 1.00 74.38 302 SER A CA 1
ATOM 2451 C C . SER A 1 302 ? -26.278 -10.921 19.986 1.00 74.38 302 SER A C 1
ATOM 2453 O O . SER A 1 302 ? -27.027 -11.884 19.856 1.00 74.38 302 SER A O 1
ATOM 2455 N N . THR A 1 303 ? -25.807 -10.559 21.185 1.00 68.31 303 THR A N 1
ATOM 2456 C CA . THR A 1 303 ? -26.135 -11.251 22.447 1.00 68.31 303 THR A CA 1
ATOM 2457 C C . THR A 1 303 ? -27.293 -10.596 23.222 1.00 68.31 303 THR A C 1
ATOM 2459 O O . THR A 1 303 ? -28.001 -11.280 23.969 1.00 68.31 303 THR A O 1
ATOM 2462 N N . TYR A 1 304 ? -27.519 -9.288 23.041 1.00 60.56 304 TYR A N 1
ATOM 2463 C CA . TYR A 1 304 ? -28.521 -8.503 23.777 1.00 60.56 304 TYR A CA 1
ATOM 2464 C C . TYR A 1 304 ? -29.962 -8.760 23.313 1.00 60.56 304 TYR A C 1
ATOM 2466 O O . TYR A 1 304 ? -30.871 -8.774 24.139 1.00 60.56 304 TYR A O 1
ATOM 2474 N N . GLU A 1 305 ? -30.190 -9.021 22.022 1.00 54.88 305 GLU A N 1
ATOM 2475 C CA . GLU A 1 305 ? -31.542 -9.296 21.498 1.00 54.88 305 GLU A CA 1
ATOM 2476 C C . GLU A 1 305 ? -32.100 -10.670 21.927 1.00 54.88 305 GLU A C 1
ATOM 2478 O O . GLU A 1 305 ? -33.300 -10.913 21.824 1.00 54.88 305 GLU A O 1
ATOM 2483 N N . GLN A 1 306 ? -31.246 -11.555 22.455 1.00 52.09 306 GLN A N 1
ATOM 2484 C CA . GLN A 1 306 ? -31.524 -12.990 22.602 1.00 52.09 306 GLN A CA 1
ATOM 2485 C C . GLN A 1 306 ? -31.479 -13.499 24.064 1.00 52.09 306 GLN A C 1
ATOM 2487 O O . GLN A 1 306 ? -31.703 -14.686 24.302 1.00 52.09 306 GLN A O 1
ATOM 2492 N N . THR A 1 307 ? -31.196 -12.652 25.070 1.00 49.53 307 THR A N 1
ATOM 2493 C CA . THR A 1 307 ? -31.005 -13.095 26.473 1.00 49.53 307 THR A CA 1
ATOM 2494 C C . THR A 1 307 ? -32.120 -12.656 27.443 1.00 49.53 307 THR A C 1
ATOM 2496 O O . THR A 1 307 ? -32.317 -11.465 27.685 1.00 49.53 307 THR A O 1
ATOM 2499 N N . PRO A 1 308 ? -32.815 -13.595 28.120 1.00 45.56 308 PRO A N 1
ATOM 2500 C CA . PRO A 1 308 ? -33.607 -13.293 29.311 1.00 45.56 308 PRO A CA 1
ATOM 2501 C C . PRO A 1 308 ? -32.662 -13.073 30.501 1.00 45.56 308 PRO A C 1
ATOM 2503 O O . PRO A 1 308 ? -32.063 -14.046 30.938 1.00 45.56 308 PRO A O 1
ATOM 2506 N N . TRP A 1 309 ? -32.521 -11.822 30.977 1.00 43.91 309 TRP A N 1
ATOM 2507 C CA . TRP A 1 309 ? -32.015 -11.260 32.266 1.00 43.91 309 TRP A CA 1
ATOM 2508 C C . TRP A 1 309 ? -31.095 -12.069 33.229 1.00 43.91 309 TRP A C 1
ATOM 2510 O O . TRP A 1 309 ? -30.868 -11.633 34.355 1.00 43.91 309 TRP A O 1
ATOM 2520 N N . GLY A 1 310 ? -30.531 -13.214 32.854 1.00 47.94 310 GLY A N 1
ATOM 2521 C CA . GLY A 1 310 ? -30.088 -14.228 33.812 1.00 47.94 310 GLY A CA 1
ATOM 2522 C C . GLY A 1 310 ? -28.974 -15.161 33.348 1.00 47.94 310 GLY A C 1
ATOM 2523 O O . GLY A 1 310 ? -28.729 -16.153 34.026 1.00 47.94 310 GLY A O 1
ATOM 2524 N N . SER A 1 311 ? -28.264 -14.883 32.251 1.00 44.97 311 SER A N 1
ATOM 2525 C CA . SER A 1 311 ? -27.098 -15.694 31.869 1.00 44.97 311 SER A CA 1
ATOM 2526 C C . SER A 1 311 ? -25.850 -14.873 31.530 1.00 44.97 311 SER A C 1
ATOM 2528 O O . SER A 1 311 ? -25.807 -14.088 30.588 1.00 44.97 311 SER A O 1
ATOM 2530 N N . THR A 1 312 ? -24.791 -15.225 32.270 1.00 52.25 312 THR A N 1
ATOM 2531 C CA . THR A 1 312 ? -23.349 -15.105 31.986 1.00 52.25 312 THR A CA 1
ATOM 2532 C C . THR A 1 312 ? -22.639 -13.797 32.356 1.00 52.25 312 THR A C 1
ATOM 2534 O O . THR A 1 312 ? -22.747 -12.775 31.687 1.00 52.25 312 THR A O 1
ATOM 2537 N N . GLY A 1 313 ? -21.777 -13.875 33.381 1.00 52.66 313 GLY A N 1
ATOM 2538 C CA . GLY A 1 313 ? -20.860 -12.803 33.793 1.00 52.66 313 GLY A CA 1
ATOM 2539 C C . GLY A 1 313 ? -19.881 -12.338 32.704 1.00 52.66 313 GLY A C 1
ATOM 2540 O O . GLY A 1 313 ? -19.346 -11.246 32.820 1.00 52.66 313 GLY A O 1
ATOM 2541 N N . LEU A 1 314 ? -19.707 -13.104 31.620 1.00 55.31 314 LEU A N 1
ATOM 2542 C CA . LEU A 1 314 ? -18.966 -12.693 30.420 1.00 55.31 314 LEU A CA 1
ATOM 2543 C C . LEU A 1 314 ? -19.674 -11.579 29.631 1.00 55.31 314 LEU A C 1
ATOM 2545 O O . LEU A 1 314 ? -19.007 -10.665 29.164 1.00 55.31 314 LEU A O 1
ATOM 2549 N N . VAL A 1 315 ? -21.009 -11.599 29.533 1.00 54.38 315 VAL A N 1
ATOM 2550 C CA . VAL A 1 315 ? -21.785 -10.517 28.889 1.00 54.38 315 VAL A CA 1
ATOM 2551 C C . VAL A 1 315 ? -21.694 -9.242 29.728 1.00 54.38 315 VAL A C 1
ATOM 2553 O O . VAL A 1 315 ? -21.524 -8.151 29.192 1.00 54.38 315 VAL A O 1
ATOM 2556 N N . ILE A 1 316 ? -21.721 -9.385 31.057 1.00 55.59 316 ILE A N 1
ATOM 2557 C CA . ILE A 1 316 ? -21.514 -8.275 31.995 1.00 55.59 316 ILE A CA 1
ATOM 2558 C C . ILE A 1 316 ? -20.077 -7.744 31.904 1.00 55.59 316 ILE A C 1
ATOM 2560 O O . ILE A 1 316 ? -19.898 -6.533 31.879 1.00 55.59 316 ILE A O 1
ATOM 2564 N N . GLN A 1 317 ? -19.063 -8.608 31.793 1.00 57.66 317 GLN A N 1
ATOM 2565 C CA . GLN A 1 317 ? -17.672 -8.182 31.612 1.00 57.66 317 GLN A CA 1
ATOM 2566 C C . GLN A 1 317 ? -17.470 -7.458 30.275 1.00 57.66 317 GLN A C 1
ATOM 2568 O O . GLN A 1 317 ? -16.852 -6.404 30.258 1.00 57.66 317 GLN A O 1
ATOM 2573 N N . LEU A 1 318 ? -18.057 -7.951 29.178 1.00 58.31 318 LEU A N 1
ATOM 2574 C CA . LEU A 1 318 ? -18.035 -7.274 27.876 1.00 58.31 318 LEU A CA 1
ATOM 2575 C C . LEU A 1 318 ? -18.743 -5.912 27.925 1.00 58.31 318 LEU A C 1
ATOM 2577 O O . LEU A 1 318 ? -18.250 -4.947 27.347 1.00 58.31 318 LEU A O 1
ATOM 2581 N N . LEU A 1 319 ? -19.862 -5.806 28.649 1.00 53.72 319 LEU A N 1
ATOM 2582 C CA . LEU A 1 319 ? -20.555 -4.537 28.890 1.00 53.72 319 LEU A CA 1
ATOM 2583 C C . LEU A 1 319 ? -19.706 -3.572 29.728 1.00 53.72 319 LEU A C 1
ATOM 2585 O O . LEU A 1 319 ? -19.624 -2.396 29.382 1.00 53.72 319 LEU A O 1
ATOM 2589 N N . ILE A 1 320 ? -19.055 -4.064 30.786 1.00 56.19 320 ILE A N 1
ATOM 2590 C CA . ILE A 1 320 ? -18.152 -3.290 31.650 1.00 56.19 320 ILE A CA 1
ATOM 2591 C C . ILE A 1 320 ? -16.947 -2.790 30.845 1.00 56.19 320 ILE A C 1
ATOM 2593 O O . ILE A 1 320 ? -16.654 -1.593 30.866 1.00 56.19 320 ILE A O 1
ATOM 2597 N N . ASP A 1 321 ? -16.309 -3.663 30.067 1.00 56.25 321 ASP A N 1
ATOM 2598 C CA . ASP A 1 321 ? -15.186 -3.327 29.191 1.00 56.25 321 ASP A CA 1
ATOM 2599 C C . ASP A 1 321 ? -15.616 -2.322 28.110 1.00 56.25 321 ASP A C 1
ATOM 2601 O O . ASP A 1 321 ? -14.880 -1.378 27.820 1.00 56.25 321 ASP A O 1
ATOM 2605 N N . HIS A 1 322 ? -16.832 -2.454 27.561 1.00 52.19 322 HIS A N 1
ATOM 2606 C CA . HIS A 1 322 ? -17.395 -1.494 26.610 1.00 52.19 322 HIS A CA 1
ATOM 2607 C C . HIS A 1 322 ? -17.651 -0.120 27.247 1.00 52.19 322 HIS A C 1
ATOM 2609 O O . HIS A 1 322 ? -17.364 0.914 26.636 1.00 52.19 322 HIS A O 1
ATOM 2615 N N . THR A 1 323 ? -18.162 -0.082 28.482 1.00 49.22 323 THR A N 1
ATOM 2616 C CA . THR A 1 323 ? -18.374 1.173 29.217 1.00 49.22 323 THR A CA 1
ATOM 2617 C C . THR A 1 323 ? -17.062 1.845 29.613 1.00 49.22 323 THR A C 1
ATOM 2619 O O . THR A 1 323 ? -16.923 3.047 29.390 1.00 49.22 323 THR A O 1
ATOM 2622 N N . HIS A 1 324 ? -16.070 1.087 30.091 1.00 56.78 324 HIS A N 1
ATOM 2623 C CA . HIS A 1 324 ? -14.746 1.620 30.417 1.00 56.78 324 HIS A CA 1
ATOM 2624 C C . HIS A 1 324 ? -13.994 2.099 29.171 1.00 56.78 324 HIS A C 1
ATOM 2626 O O . HIS A 1 324 ? -13.409 3.176 29.199 1.00 56.78 324 HIS A O 1
ATOM 2632 N N . GLN A 1 325 ? -14.089 1.393 28.039 1.00 56.38 325 GLN A N 1
ATOM 2633 C CA . GLN A 1 325 ? -13.510 1.857 26.771 1.00 56.38 325 GLN A CA 1
ATOM 2634 C C . GLN A 1 325 ? -14.146 3.152 26.266 1.00 56.38 325 GLN A C 1
ATOM 2636 O O . GLN A 1 325 ? -13.445 4.005 25.726 1.00 56.38 325 GLN A O 1
ATOM 2641 N N . LYS A 1 326 ? -15.462 3.332 26.437 1.00 50.19 326 LYS A N 1
ATOM 2642 C CA . LYS A 1 326 ? -16.126 4.599 26.096 1.00 50.19 326 LYS A CA 1
ATOM 2643 C C . LYS A 1 326 ? -15.598 5.750 26.950 1.00 50.19 326 LYS A C 1
ATOM 2645 O O . LYS A 1 326 ? -15.361 6.834 26.421 1.00 50.19 326 LYS A O 1
ATOM 2650 N N . GLU A 1 327 ? -15.394 5.517 28.244 1.00 49.78 327 GLU A N 1
ATOM 2651 C CA . GLU A 1 327 ? -14.799 6.505 29.147 1.00 49.78 327 GLU A CA 1
ATOM 2652 C C . GLU A 1 327 ? -13.340 6.813 28.790 1.00 49.78 327 GLU A C 1
ATOM 2654 O O . GLU A 1 327 ? -12.960 7.985 28.756 1.00 49.78 327 GLU A O 1
ATOM 2659 N N . ASP A 1 328 ? -12.541 5.799 28.460 1.00 55.69 328 ASP A N 1
ATOM 2660 C CA . ASP A 1 328 ? -11.135 5.965 28.085 1.00 55.69 328 ASP A CA 1
ATOM 2661 C C . ASP A 1 328 ? -10.971 6.651 26.726 1.00 55.69 328 ASP A C 1
ATOM 2663 O O . ASP A 1 328 ? -10.150 7.555 26.606 1.00 55.69 328 ASP A O 1
ATOM 2667 N N . ALA A 1 329 ? -11.805 6.335 25.731 1.00 49.56 329 ALA A N 1
ATOM 2668 C CA . ALA A 1 329 ? -11.802 7.015 24.435 1.00 49.56 329 ALA A CA 1
ATOM 2669 C C . ALA A 1 329 ? -12.212 8.495 24.553 1.00 49.56 329 ALA A C 1
ATOM 2671 O O . ALA A 1 329 ? -11.658 9.360 23.871 1.00 49.56 329 ALA A O 1
ATOM 2672 N N . ILE A 1 330 ? -13.166 8.816 25.437 1.00 53.09 330 ILE A N 1
ATOM 2673 C CA . ILE A 1 330 ? -13.518 10.208 25.753 1.00 53.09 330 ILE A CA 1
ATOM 2674 C C . ILE A 1 330 ? -12.345 10.893 26.461 1.00 53.09 330 ILE A C 1
ATOM 2676 O O . ILE A 1 330 ? -11.979 12.012 26.098 1.00 53.09 330 ILE A O 1
ATOM 2680 N N . ARG A 1 331 ? -11.719 10.223 27.435 1.00 54.53 331 ARG A N 1
ATOM 2681 C CA . ARG A 1 331 ? -10.554 10.736 28.169 1.00 54.53 331 ARG A CA 1
ATOM 2682 C C . ARG A 1 331 ? -9.365 10.991 27.242 1.00 54.53 331 ARG A C 1
ATOM 2684 O O . ARG A 1 331 ? -8.710 12.019 27.376 1.00 54.53 331 ARG A O 1
ATOM 2691 N N . GLU A 1 332 ? -9.113 10.103 26.287 1.00 60.06 332 GLU A N 1
ATOM 2692 C CA . GLU A 1 332 ? -8.030 10.218 25.313 1.00 60.06 332 GLU A CA 1
ATOM 2693 C C . GLU A 1 332 ? -8.293 11.333 24.297 1.00 60.06 332 GLU A C 1
ATOM 2695 O O . GLU A 1 332 ? -7.398 12.136 24.051 1.00 60.06 332 GLU A O 1
ATOM 2700 N N . ARG A 1 333 ? -9.529 11.491 23.795 1.00 55.38 333 ARG A N 1
ATOM 2701 C CA . ARG A 1 333 ? -9.904 12.659 22.970 1.00 55.38 333 ARG A CA 1
ATOM 2702 C C . ARG A 1 333 ? -9.712 13.975 23.718 1.00 55.38 333 ARG A C 1
ATOM 2704 O O . ARG A 1 333 ? -9.170 14.925 23.161 1.00 55.38 333 ARG A O 1
ATOM 2711 N N . VAL A 1 334 ? -10.117 14.029 24.988 1.00 60.88 334 VAL A N 1
ATOM 2712 C CA . VAL A 1 334 ? -9.883 15.202 25.844 1.00 60.88 334 VAL A CA 1
ATOM 2713 C C . VAL A 1 334 ? -8.382 15.442 26.024 1.00 60.88 334 VAL A C 1
ATOM 2715 O O . VAL A 1 334 ? -7.933 16.582 25.934 1.00 60.88 334 VAL A O 1
ATOM 2718 N N . GLN A 1 335 ? -7.587 14.390 26.221 1.00 62.31 335 GLN A N 1
ATOM 2719 C CA . GLN A 1 335 ? -6.137 14.501 26.372 1.00 62.31 335 GLN A CA 1
ATOM 2720 C C . GLN A 1 335 ? -5.447 14.975 25.085 1.00 62.31 335 GLN A C 1
ATOM 2722 O O . GLN A 1 335 ? -4.580 15.845 25.154 1.00 62.31 335 GLN A O 1
ATOM 2727 N N . GLN A 1 336 ? -5.847 14.460 23.921 1.00 61.66 336 GLN A N 1
ATOM 2728 C CA . GLN A 1 336 ? -5.346 14.892 22.616 1.00 61.66 336 GLN A CA 1
ATOM 2729 C C . GLN A 1 336 ? -5.675 16.364 22.355 1.00 61.66 336 GLN A C 1
ATOM 2731 O O . GLN A 1 336 ? -4.803 17.114 21.920 1.00 61.66 336 GLN A O 1
ATOM 2736 N N . GLU A 1 337 ? -6.888 16.807 22.693 1.00 61.00 337 GLU A N 1
ATOM 2737 C CA . GLU A 1 337 ? -7.284 18.212 22.565 1.00 61.00 337 GLU A CA 1
ATOM 2738 C C . GLU A 1 337 ? -6.483 19.112 23.524 1.00 61.00 337 GLU A C 1
ATOM 2740 O O . GLU A 1 337 ? -6.008 20.182 23.140 1.00 61.00 337 GLU A O 1
ATOM 2745 N N . VAL A 1 338 ? -6.236 18.654 24.758 1.00 68.81 338 VAL A N 1
ATOM 2746 C CA . VAL A 1 338 ? -5.374 19.348 25.731 1.00 68.81 338 VAL A CA 1
ATOM 2747 C C . VAL A 1 338 ? -3.926 19.428 25.243 1.00 68.81 338 VAL A C 1
ATOM 2749 O O . VAL A 1 338 ? -3.277 20.465 25.397 1.00 68.81 338 VAL A O 1
ATOM 2752 N N . GLU A 1 339 ? -3.390 18.364 24.647 1.00 72.25 339 GLU A N 1
ATOM 2753 C CA . GLU A 1 339 ? -2.052 18.374 24.059 1.00 72.25 339 GLU A CA 1
ATOM 2754 C C . GLU A 1 339 ? -1.963 19.258 22.819 1.00 72.25 339 GLU A C 1
ATOM 2756 O O . GLU A 1 339 ? -0.955 19.953 22.664 1.00 72.25 339 GLU A O 1
ATOM 2761 N N . ARG A 1 340 ? -3.008 19.293 21.983 1.00 75.44 340 ARG A N 1
ATOM 2762 C CA . ARG A 1 340 ? -3.112 20.214 20.846 1.00 75.44 340 ARG A CA 1
ATOM 2763 C C . ARG A 1 340 ? -3.064 21.660 21.329 1.00 75.44 340 ARG A C 1
ATOM 2765 O O . ARG A 1 340 ? -2.148 22.386 20.947 1.00 75.44 340 ARG A O 1
ATOM 2772 N N . CYS A 1 341 ? -3.932 22.028 22.274 1.00 63.28 341 CYS A N 1
ATOM 2773 C CA . CYS A 1 341 ? -3.929 23.346 22.913 1.00 63.28 341 CYS A CA 1
ATOM 2774 C C . CYS A 1 341 ? -2.577 23.676 23.568 1.00 63.28 341 CYS A C 1
ATOM 2776 O O . CYS A 1 341 ? -2.088 24.800 23.471 1.00 63.28 341 CYS A O 1
ATOM 2778 N N . ARG A 1 342 ? -1.914 22.704 24.212 1.00 74.31 342 ARG A N 1
ATOM 2779 C CA . ARG A 1 342 ? -0.584 22.907 24.813 1.00 74.31 342 ARG A CA 1
ATOM 2780 C C . ARG A 1 342 ? 0.493 23.156 23.753 1.00 74.31 342 ARG A C 1
ATOM 2782 O O . ARG A 1 342 ? 1.368 23.990 23.979 1.00 74.31 342 ARG A O 1
ATOM 2789 N N . LYS A 1 343 ? 0.474 22.426 22.632 1.00 79.31 343 LYS A N 1
ATOM 2790 C CA . LYS A 1 343 ? 1.414 22.620 21.516 1.00 79.31 343 LYS A CA 1
ATOM 2791 C C . LYS A 1 343 ? 1.195 23.978 20.856 1.00 79.31 343 LYS A C 1
ATOM 2793 O O . LYS A 1 343 ? 2.172 24.698 20.685 1.00 79.31 343 LYS A O 1
ATOM 2798 N N . GLU A 1 344 ? -0.054 24.357 20.590 1.00 73.69 344 GLU A N 1
ATOM 2799 C CA . GLU A 1 344 ? -0.418 25.689 20.087 1.00 73.69 344 GLU A CA 1
ATOM 2800 C C . GLU A 1 344 ? 0.089 26.790 21.030 1.00 73.69 344 GLU A C 1
ATOM 2802 O O . GLU A 1 344 ? 0.768 27.718 20.592 1.00 73.69 344 GLU A O 1
ATOM 2807 N N . MET A 1 345 ? -0.123 26.640 22.342 1.00 69.62 345 MET A N 1
ATOM 2808 C CA . MET A 1 345 ? 0.343 27.615 23.330 1.00 69.62 345 MET A CA 1
ATOM 2809 C C . MET A 1 345 ? 1.874 27.703 23.399 1.00 69.62 345 MET A C 1
ATOM 2811 O O . MET A 1 345 ? 2.413 28.802 23.469 1.00 69.62 345 MET A O 1
ATOM 2815 N N . LYS A 1 346 ? 2.596 26.576 23.308 1.00 76.38 346 LYS A N 1
ATOM 2816 C CA . LYS A 1 346 ? 4.069 26.572 23.213 1.00 76.38 346 LYS A CA 1
ATOM 2817 C C . LYS A 1 346 ? 4.572 27.228 21.930 1.00 76.38 346 LYS A C 1
ATOM 2819 O O . LYS A 1 346 ? 5.618 27.864 21.958 1.00 76.38 346 LYS A O 1
ATOM 2824 N N . LEU A 1 347 ? 3.858 27.061 20.819 1.00 73.19 347 LEU A N 1
ATOM 2825 C CA . LEU A 1 347 ? 4.219 27.648 19.530 1.00 73.19 347 LEU A CA 1
ATOM 2826 C C . LEU A 1 347 ? 4.035 29.170 19.564 1.00 73.19 347 LEU A C 1
ATOM 2828 O O . LEU A 1 347 ? 4.911 29.904 19.116 1.00 73.19 347 LEU A O 1
ATOM 2832 N N . ILE A 1 348 ? 2.952 29.641 20.188 1.00 69.31 348 ILE A N 1
ATOM 2833 C CA . ILE A 1 348 ? 2.719 31.061 20.474 1.00 69.31 348 ILE A CA 1
ATOM 2834 C C . ILE A 1 348 ? 3.819 31.612 21.398 1.00 69.31 348 ILE A C 1
ATOM 2836 O O . ILE A 1 348 ? 4.426 32.636 21.087 1.00 69.31 348 ILE A O 1
ATOM 2840 N N . ASP A 1 349 ? 4.145 30.914 22.487 1.00 69.19 349 ASP A N 1
ATOM 2841 C CA . ASP A 1 349 ? 5.172 31.341 23.450 1.00 69.19 349 ASP A CA 1
ATOM 2842 C C . ASP A 1 349 ? 6.577 31.383 22.810 1.00 69.19 349 ASP A C 1
ATOM 2844 O O . ASP A 1 349 ? 7.331 32.348 22.967 1.00 69.19 349 ASP A O 1
ATOM 2848 N N . ALA A 1 350 ? 6.897 30.393 21.970 1.00 68.50 350 ALA A N 1
ATOM 2849 C CA . ALA A 1 350 ? 8.124 30.337 21.179 1.00 68.50 350 ALA A CA 1
ATOM 2850 C C . ALA A 1 350 ? 8.196 31.411 20.080 1.00 68.50 350 ALA A C 1
ATOM 2852 O O . ALA A 1 350 ? 9.295 31.774 19.676 1.00 68.50 350 ALA A O 1
ATOM 2853 N N . GLN A 1 351 ? 7.068 31.946 19.605 1.00 67.12 351 GLN A N 1
ATOM 2854 C CA . GLN A 1 351 ? 7.042 33.087 18.682 1.00 67.12 351 GLN A CA 1
ATOM 2855 C C . GLN A 1 351 ? 7.163 34.437 19.406 1.00 67.12 351 GLN A C 1
ATOM 2857 O O . GLN A 1 351 ? 7.690 35.398 18.837 1.00 67.12 351 GLN A O 1
ATOM 2862 N N . ILE A 1 352 ? 6.693 34.531 20.653 1.00 63.97 352 ILE A N 1
ATOM 2863 C CA . ILE A 1 352 ? 6.747 35.757 21.465 1.00 63.97 352 ILE A CA 1
ATOM 2864 C C . ILE A 1 352 ? 8.143 35.957 22.073 1.00 63.97 352 ILE A C 1
ATOM 2866 O O . ILE A 1 352 ? 8.675 37.071 22.047 1.00 63.97 352 ILE A O 1
ATOM 2870 N N . LYS A 1 353 ? 8.777 34.884 22.560 1.00 62.03 353 LYS A N 1
ATOM 2871 C CA . LYS A 1 353 ? 10.093 34.928 23.213 1.00 62.03 353 LYS A CA 1
ATOM 2872 C C . LYS A 1 353 ? 11.212 35.568 22.361 1.00 62.03 353 LYS A C 1
ATOM 2874 O O . LYS A 1 353 ? 11.786 36.557 22.825 1.00 62.03 353 LYS A O 1
ATOM 2879 N N . PRO A 1 354 ? 11.480 35.147 21.107 1.00 58.09 354 PRO A N 1
ATOM 2880 C CA . PRO A 1 354 ? 12.533 35.739 20.280 1.00 58.09 354 PRO A CA 1
ATOM 2881 C C . PRO A 1 354 ? 12.226 37.185 19.874 1.00 58.09 354 PRO A C 1
ATOM 2883 O O . PRO A 1 354 ? 13.150 37.985 19.750 1.00 58.09 354 PRO A O 1
ATOM 2886 N N . LYS A 1 355 ? 10.946 37.566 19.727 1.00 58.12 355 LYS A N 1
ATOM 2887 C CA . LYS A 1 355 ? 10.561 38.962 19.451 1.00 58.12 355 LYS A CA 1
ATOM 2888 C C . LYS A 1 355 ? 10.893 39.884 20.625 1.00 58.12 355 LYS A C 1
ATOM 2890 O O . LYS A 1 355 ? 11.342 41.007 20.406 1.00 58.12 355 LYS A O 1
ATOM 2895 N N . SER A 1 356 ? 10.715 39.412 21.861 1.00 59.06 356 SER A N 1
ATOM 2896 C CA . SER A 1 356 ? 11.059 40.179 23.064 1.00 59.06 356 SER A CA 1
ATOM 2897 C C . SER A 1 356 ? 12.577 40.350 23.239 1.00 59.06 356 SER A C 1
ATOM 2899 O O . SER A 1 356 ? 13.044 41.447 23.544 1.00 59.06 356 SER A O 1
ATOM 2901 N N . GLU A 1 357 ? 13.360 39.308 22.944 1.00 61.75 357 GLU A N 1
ATOM 2902 C CA . GLU A 1 357 ? 14.828 39.335 23.012 1.00 61.75 357 GLU A CA 1
ATOM 2903 C C . GLU A 1 357 ? 15.439 40.182 21.881 1.00 61.75 357 GLU A C 1
ATOM 2905 O O . GLU A 1 357 ? 16.339 40.990 22.126 1.00 61.75 357 GLU A O 1
ATOM 2910 N N . GLN A 1 358 ? 14.895 40.098 20.659 1.00 63.91 358 GLN A N 1
ATOM 2911 C CA . GLN A 1 358 ? 15.281 40.978 19.550 1.00 63.91 358 GLN A CA 1
ATOM 2912 C C . GLN A 1 358 ? 14.988 42.450 19.855 1.00 63.91 358 GLN A C 1
ATOM 2914 O O . GLN A 1 358 ? 15.809 43.309 19.536 1.00 63.91 358 GLN A O 1
ATOM 2919 N N . TYR A 1 359 ? 13.864 42.762 20.506 1.00 65.62 359 TYR A N 1
ATOM 2920 C CA . TYR A 1 359 ? 13.525 44.140 20.870 1.00 65.62 359 TYR A CA 1
ATOM 2921 C C . TYR A 1 359 ? 14.533 44.740 21.866 1.00 65.62 359 TYR A C 1
ATOM 2923 O O . TYR A 1 359 ? 14.953 45.890 21.711 1.00 65.62 359 TYR A O 1
ATOM 2931 N N . ILE A 1 360 ? 14.993 43.945 22.840 1.00 69.94 360 ILE A N 1
ATOM 2932 C CA . ILE A 1 360 ? 16.045 44.343 23.791 1.00 69.94 360 ILE A CA 1
ATOM 2933 C C . ILE A 1 360 ? 17.385 44.544 23.065 1.00 69.94 360 ILE A C 1
ATOM 2935 O O . ILE A 1 360 ? 18.052 45.560 23.281 1.00 69.94 360 ILE A O 1
ATOM 2939 N N . GLY A 1 361 ? 17.757 43.628 22.163 1.00 71.25 361 GLY A N 1
ATOM 2940 C CA . GLY A 1 361 ? 18.982 43.732 21.364 1.00 71.25 361 GLY A CA 1
ATOM 2941 C C . GLY A 1 361 ? 19.008 44.972 20.465 1.00 71.25 361 GLY A C 1
ATOM 2942 O O . GLY A 1 361 ? 19.991 45.715 20.457 1.00 71.25 361 GLY A O 1
ATOM 2943 N N . ILE A 1 362 ? 17.902 45.257 19.771 1.00 71.12 362 ILE A N 1
ATOM 2944 C CA . ILE A 1 362 ? 17.747 46.450 18.924 1.00 71.12 362 ILE A CA 1
ATOM 2945 C C . ILE A 1 362 ? 17.852 47.730 19.764 1.00 71.12 362 ILE A C 1
ATOM 2947 O O . ILE A 1 362 ? 18.545 48.668 19.370 1.00 71.12 362 ILE A O 1
ATOM 2951 N N . HIS A 1 363 ? 17.215 47.779 20.938 1.00 71.75 363 HIS A N 1
ATOM 2952 C CA . HIS A 1 363 ? 17.293 48.944 21.821 1.00 71.75 363 HIS A CA 1
ATOM 2953 C C . HIS A 1 363 ? 18.719 49.180 22.348 1.00 71.75 363 HIS A C 1
ATOM 2955 O O . HIS A 1 363 ? 19.190 50.323 22.404 1.00 71.75 363 HIS A O 1
ATOM 2961 N N . HIS A 1 364 ? 19.436 48.108 22.696 1.00 77.62 364 HIS A N 1
ATOM 2962 C CA . HIS A 1 364 ? 20.824 48.197 23.140 1.00 77.62 364 HIS A CA 1
ATOM 2963 C C . HIS A 1 364 ? 21.746 48.700 22.021 1.00 77.62 364 HIS A C 1
ATOM 2965 O O . HIS A 1 364 ? 22.476 49.671 22.224 1.00 77.62 364 HIS A O 1
ATOM 2971 N N . LEU A 1 365 ? 21.638 48.130 20.816 1.00 80.00 365 LEU A N 1
ATOM 2972 C CA . LEU A 1 365 ? 22.410 48.567 19.648 1.00 80.00 365 LEU A CA 1
ATOM 2973 C C . LEU A 1 365 ? 22.130 50.028 19.288 1.00 80.00 365 LEU A C 1
ATOM 2975 O O . LEU A 1 365 ? 23.062 50.782 19.025 1.00 80.00 365 LEU A O 1
ATOM 2979 N N . LYS A 1 366 ? 20.868 50.467 19.349 1.00 82.31 366 LYS A N 1
ATOM 2980 C CA . LYS A 1 366 ? 20.496 51.869 19.106 1.00 82.31 366 LYS A CA 1
ATOM 2981 C C . LYS A 1 366 ? 21.147 52.824 20.111 1.00 82.31 366 LYS A C 1
ATOM 2983 O O . LYS A 1 366 ? 21.550 53.925 19.747 1.00 82.31 366 LYS A O 1
ATOM 2988 N N . THR A 1 367 ? 21.286 52.388 21.362 1.00 83.62 367 THR A N 1
ATOM 2989 C CA . THR A 1 367 ? 21.962 53.164 22.409 1.00 83.62 367 THR A CA 1
ATOM 2990 C C . THR A 1 367 ? 23.474 53.235 22.172 1.00 83.62 367 THR A C 1
ATOM 2992 O O . THR A 1 367 ? 24.071 54.296 22.342 1.00 83.62 367 THR A O 1
ATOM 2995 N N . GLU A 1 368 ? 24.103 52.136 21.749 1.00 83.06 368 GLU A N 1
ATOM 2996 C CA . GLU A 1 368 ? 25.539 52.103 21.435 1.00 83.06 368 GLU A CA 1
ATOM 2997 C C . GLU A 1 368 ? 25.893 52.920 20.186 1.00 83.06 368 GLU A C 1
ATOM 2999 O O . GLU A 1 368 ? 26.890 53.642 20.196 1.00 83.06 368 GLU A O 1
ATOM 3004 N N . VAL A 1 369 ? 25.056 52.884 19.142 1.00 81.62 369 VAL A N 1
ATOM 3005 C CA . VAL A 1 369 ? 25.219 53.742 17.955 1.00 81.62 369 VAL A CA 1
ATOM 3006 C C . VAL A 1 369 ? 25.196 55.217 18.358 1.00 81.62 369 VAL A C 1
ATOM 3008 O O . VAL A 1 369 ? 26.132 55.944 18.039 1.00 81.62 369 VAL A O 1
ATOM 3011 N N . ALA A 1 370 ? 24.219 55.637 19.169 1.00 84.50 370 ALA A N 1
ATOM 3012 C CA . ALA A 1 370 ? 24.139 57.019 19.640 1.00 84.50 370 ALA A CA 1
ATOM 3013 C C . ALA A 1 370 ? 25.384 57.459 20.438 1.00 84.50 370 ALA A C 1
ATOM 3015 O O . ALA A 1 370 ? 25.823 58.603 20.320 1.00 84.50 370 ALA A O 1
ATOM 3016 N N . LYS A 1 371 ? 25.993 56.566 21.234 1.00 87.88 371 LYS A N 1
ATOM 3017 C CA . LYS A 1 371 ? 27.255 56.867 21.935 1.00 87.88 371 LYS A CA 1
ATOM 3018 C C . LYS A 1 371 ? 28.419 57.045 20.963 1.00 87.88 371 LYS A C 1
ATOM 3020 O O . LYS A 1 371 ? 29.198 57.985 21.126 1.00 87.88 371 LYS A O 1
ATOM 3025 N N . LYS A 1 372 ? 28.533 56.167 19.963 1.00 86.06 372 LYS A N 1
ATOM 3026 C CA . LYS A 1 372 ? 29.593 56.251 18.952 1.00 86.06 372 LYS A CA 1
ATOM 3027 C C . LYS A 1 372 ? 29.457 57.495 18.082 1.00 86.06 372 LYS A C 1
ATOM 3029 O O . LYS A 1 372 ? 30.470 58.126 17.808 1.00 86.06 372 LYS A O 1
ATOM 3034 N N . ASP A 1 373 ? 28.244 57.915 17.739 1.00 83.88 373 ASP A N 1
ATOM 3035 C CA . ASP A 1 373 ? 28.014 59.154 16.983 1.00 83.88 373 ASP A CA 1
ATOM 3036 C C . ASP A 1 373 ? 28.499 60.398 17.745 1.00 83.88 373 ASP A C 1
ATOM 3038 O O . ASP A 1 373 ? 29.113 61.303 17.170 1.00 83.88 373 ASP A O 1
ATOM 3042 N N . VAL A 1 374 ? 28.300 60.426 19.069 1.00 88.31 374 VAL A N 1
ATOM 3043 C CA . VAL A 1 374 ? 28.846 61.484 19.936 1.00 88.31 374 VAL A CA 1
ATOM 3044 C C . VAL A 1 374 ? 30.377 61.462 19.935 1.00 88.31 374 VAL A C 1
ATOM 3046 O O . VAL A 1 374 ? 31.016 62.515 19.957 1.00 88.31 374 VAL A O 1
ATOM 3049 N N . GLU A 1 375 ? 30.986 60.280 19.913 1.00 86.00 375 GLU A N 1
ATOM 3050 C CA . GLU A 1 375 ? 32.441 60.125 19.890 1.00 86.00 375 GLU A CA 1
ATOM 3051 C C . GLU A 1 375 ? 33.045 60.527 18.537 1.00 86.00 375 GLU A C 1
ATOM 3053 O O . GLU A 1 375 ? 34.011 61.289 18.497 1.00 86.00 375 GLU A O 1
ATOM 3058 N N . ILE A 1 376 ? 32.416 60.122 17.430 1.00 85.38 376 ILE A N 1
ATOM 3059 C CA . ILE A 1 376 ? 32.763 60.552 16.069 1.00 85.38 376 ILE A CA 1
ATOM 3060 C C . ILE A 1 376 ? 32.699 62.076 15.969 1.00 85.38 376 ILE A C 1
ATOM 3062 O O . ILE A 1 376 ? 33.648 62.695 15.494 1.00 85.38 376 ILE A O 1
ATOM 3066 N N . SER A 1 377 ? 31.646 62.696 16.506 1.00 85.50 377 SER A N 1
ATOM 3067 C CA . SER A 1 377 ? 31.506 64.158 16.527 1.00 85.50 377 SER A CA 1
ATOM 3068 C C . SER A 1 377 ? 32.668 64.845 17.262 1.00 85.50 377 SER A C 1
ATOM 3070 O O . SER A 1 377 ? 33.151 65.891 16.826 1.00 85.50 377 SER A O 1
ATOM 3072 N N . LYS A 1 378 ? 33.180 64.250 18.351 1.00 87.19 378 LYS A N 1
ATOM 3073 C CA . LYS A 1 378 ? 34.370 64.765 19.057 1.00 87.19 378 LYS A CA 1
ATOM 3074 C C . LYS A 1 378 ? 35.639 64.630 18.218 1.00 87.19 378 LYS A C 1
ATOM 3076 O O . LYS A 1 378 ? 36.461 65.546 18.218 1.00 87.19 378 LYS A O 1
ATOM 3081 N N . TYR A 1 379 ? 35.812 63.504 17.525 1.00 84.06 379 TYR A N 1
ATOM 3082 C CA . TYR A 1 379 ? 36.962 63.296 16.647 1.00 84.06 379 TYR A CA 1
ATOM 3083 C C . TYR A 1 379 ? 36.944 64.238 15.446 1.00 84.06 379 TYR A C 1
ATOM 3085 O O . TYR A 1 379 ? 37.982 64.817 15.141 1.00 84.06 379 TYR A O 1
ATOM 3093 N N . MET A 1 380 ? 35.782 64.467 14.830 1.00 82.25 380 MET A N 1
ATOM 3094 C CA . MET A 1 380 ? 35.627 65.444 13.748 1.00 82.25 380 MET A CA 1
ATOM 3095 C C . MET A 1 380 ? 36.059 66.842 14.199 1.00 82.25 380 MET A C 1
ATOM 3097 O O . MET A 1 380 ? 36.933 67.437 13.581 1.00 82.25 380 MET A O 1
ATOM 3101 N N . LEU A 1 381 ? 35.580 67.306 15.360 1.00 88.62 381 LEU A N 1
ATOM 3102 C CA . LEU A 1 381 ? 35.984 68.604 15.914 1.00 88.62 381 LEU A CA 1
ATOM 3103 C C . LEU A 1 381 ? 37.507 68.701 16.147 1.00 88.62 381 LEU A C 1
ATOM 3105 O O . LEU A 1 381 ? 38.126 69.754 15.971 1.00 88.62 381 LEU A O 1
ATOM 3109 N N . ARG A 1 382 ? 38.133 67.593 16.568 1.00 86.25 382 ARG A N 1
ATOM 3110 C CA . ARG A 1 382 ? 39.587 67.515 16.765 1.00 86.25 382 ARG A CA 1
ATOM 3111 C C . ARG A 1 382 ? 40.337 67.593 15.436 1.00 86.25 382 ARG A C 1
ATOM 3113 O O . ARG A 1 382 ? 41.372 68.255 15.396 1.00 86.25 382 ARG A O 1
ATOM 3120 N N . ILE A 1 383 ? 39.833 66.934 14.394 1.00 84.12 383 ILE A N 1
ATOM 3121 C CA . ILE A 1 383 ? 40.393 66.982 13.038 1.00 84.12 383 ILE A CA 1
ATOM 3122 C C . ILE A 1 383 ? 40.310 68.411 12.504 1.00 84.12 383 ILE A C 1
ATOM 3124 O O . ILE A 1 383 ? 41.356 68.959 12.175 1.00 84.12 383 ILE A O 1
ATOM 3128 N N . ASP A 1 384 ? 39.146 69.061 12.572 1.00 87.94 384 ASP A N 1
ATOM 3129 C CA . ASP A 1 384 ? 38.969 70.452 12.124 1.00 87.94 384 ASP A CA 1
ATOM 3130 C C . ASP A 1 384 ? 39.967 71.403 12.813 1.00 87.94 384 ASP A C 1
ATOM 3132 O O . ASP A 1 384 ? 40.579 72.277 12.195 1.00 87.94 384 ASP A O 1
ATOM 3136 N N . THR A 1 385 ? 40.197 71.198 14.117 1.00 88.56 385 THR A N 1
ATOM 3137 C CA . THR A 1 385 ? 41.170 71.984 14.894 1.00 88.56 385 THR A CA 1
ATOM 3138 C C . THR A 1 385 ? 42.610 71.747 14.422 1.00 88.56 385 THR A C 1
ATOM 3140 O O . THR A 1 385 ? 43.417 72.679 14.366 1.00 88.56 385 THR A O 1
ATOM 3143 N N . LEU A 1 386 ? 42.959 70.498 14.105 1.00 86.38 386 LEU A N 1
ATOM 3144 C CA . LEU A 1 386 ? 44.288 70.133 13.614 1.00 86.38 386 LEU A CA 1
ATOM 3145 C C . LEU A 1 386 ? 44.522 70.634 12.188 1.00 86.38 386 LEU A C 1
ATOM 3147 O O . LEU A 1 386 ? 45.616 71.116 11.900 1.00 86.38 386 LEU A O 1
ATOM 3151 N N . GLU A 1 387 ? 43.514 70.573 11.323 1.00 87.19 387 GLU A N 1
ATOM 3152 C CA . GLU A 1 387 ? 43.565 71.119 9.966 1.00 87.19 387 GLU A CA 1
ATOM 3153 C C . GLU A 1 387 ? 43.767 72.635 9.992 1.00 87.19 387 GLU A C 1
ATOM 3155 O O . GLU A 1 387 ? 44.653 73.145 9.305 1.00 87.19 387 GLU A O 1
ATOM 3160 N N . ALA A 1 388 ? 43.055 73.353 10.866 1.00 87.06 388 ALA A N 1
ATOM 3161 C CA . ALA A 1 388 ? 43.275 74.783 11.072 1.00 87.06 388 ALA A CA 1
ATOM 3162 C C . ALA A 1 388 ? 44.710 75.092 11.544 1.00 87.06 388 ALA A C 1
ATOM 3164 O O . ALA A 1 388 ? 45.350 76.023 11.048 1.00 87.06 388 ALA A O 1
ATOM 3165 N N . ALA A 1 389 ? 45.249 74.294 12.474 1.00 87.06 389 ALA A N 1
ATOM 3166 C CA . ALA A 1 389 ? 46.620 74.453 12.959 1.00 87.06 389 ALA A CA 1
ATOM 3167 C C . ALA A 1 389 ? 47.672 74.131 11.883 1.00 87.06 389 ALA A C 1
ATOM 3169 O O . ALA A 1 389 ? 48.702 74.805 11.812 1.00 87.06 389 ALA A O 1
ATOM 3170 N N . ASN A 1 390 ? 47.426 73.124 11.043 1.00 84.00 390 ASN A N 1
ATOM 3171 C CA . ASN A 1 390 ? 48.295 72.796 9.916 1.00 84.00 390 ASN A CA 1
ATOM 3172 C C . ASN A 1 390 ? 48.267 73.895 8.854 1.00 84.00 390 ASN A C 1
ATOM 3174 O O . ASN A 1 390 ? 49.333 74.329 8.436 1.00 84.00 390 ASN A O 1
ATOM 3178 N N . GLY A 1 391 ? 47.095 74.446 8.528 1.00 86.38 391 GLY A N 1
ATOM 3179 C CA . GLY A 1 391 ? 46.999 75.597 7.631 1.00 86.38 391 GLY A CA 1
ATOM 3180 C C . GLY A 1 391 ? 47.805 76.807 8.123 1.00 86.38 391 GLY A C 1
ATOM 3181 O O . GLY A 1 391 ? 48.392 77.535 7.323 1.00 86.38 391 GLY A O 1
ATOM 3182 N N . GLU A 1 392 ? 47.904 77.016 9.440 1.00 87.94 392 GLU A N 1
ATOM 3183 C CA . GLU A 1 392 ? 48.761 78.068 10.001 1.00 87.94 392 GLU A CA 1
ATOM 3184 C C . GLU A 1 392 ? 50.258 77.729 9.897 1.00 87.94 392 GLU A C 1
ATOM 3186 O O . GLU A 1 392 ? 51.072 78.604 9.591 1.00 87.94 392 GLU A O 1
ATOM 3191 N N . LYS A 1 393 ? 50.635 76.456 10.077 1.00 87.00 393 LYS A N 1
ATOM 3192 C CA . LYS A 1 393 ? 52.013 75.993 9.844 1.00 87.00 393 LYS A CA 1
ATOM 3193 C C . LYS A 1 393 ? 52.415 76.121 8.379 1.00 87.00 393 LYS A C 1
ATOM 3195 O O . LYS A 1 393 ? 53.522 76.581 8.117 1.00 87.00 393 LYS A O 1
ATOM 3200 N N . ASP A 1 394 ? 51.527 75.811 7.443 1.00 87.31 394 ASP A N 1
ATOM 3201 C CA . ASP A 1 394 ? 51.793 75.932 6.008 1.00 87.31 394 ASP A CA 1
ATOM 3202 C C . ASP A 1 394 ? 52.054 77.391 5.614 1.00 87.31 394 ASP A C 1
ATOM 3204 O O . ASP A 1 394 ? 52.987 77.677 4.864 1.00 87.31 394 ASP A O 1
ATOM 3208 N N . LYS A 1 395 ? 51.330 78.353 6.209 1.00 88.69 395 LYS A N 1
ATOM 3209 C CA . LYS A 1 395 ? 51.637 79.788 6.046 1.00 88.69 395 LYS A CA 1
ATOM 3210 C C . LYS A 1 395 ? 53.032 80.147 6.567 1.00 88.69 395 LYS A C 1
ATOM 3212 O O . LYS A 1 395 ? 53.700 81.000 5.981 1.00 88.69 395 LYS A O 1
ATOM 3217 N N . ILE A 1 396 ? 53.475 79.543 7.672 1.00 87.44 396 ILE A N 1
ATOM 3218 C CA . ILE A 1 396 ? 54.822 79.763 8.224 1.00 87.44 396 ILE A CA 1
ATOM 3219 C C . ILE A 1 396 ? 55.883 79.142 7.311 1.00 87.44 396 ILE A C 1
ATOM 3221 O O . ILE A 1 396 ? 56.879 79.805 7.019 1.00 87.44 396 ILE A O 1
ATOM 3225 N N . ILE A 1 397 ? 55.664 77.917 6.830 1.00 85.81 397 ILE A N 1
ATOM 3226 C CA . ILE A 1 397 ? 56.564 77.231 5.896 1.00 85.81 397 ILE A CA 1
ATOM 3227 C C . ILE A 1 397 ? 56.710 78.059 4.620 1.00 85.81 397 ILE A C 1
ATOM 3229 O O . ILE A 1 397 ? 57.832 78.409 4.266 1.00 85.81 397 ILE A O 1
ATOM 3233 N N . ALA A 1 398 ? 55.605 78.510 4.020 1.00 86.88 398 ALA A N 1
ATOM 3234 C CA . ALA A 1 398 ? 55.633 79.362 2.832 1.00 86.88 398 ALA A CA 1
ATOM 3235 C C . ALA A 1 398 ? 56.437 80.662 3.054 1.00 86.88 398 ALA A C 1
ATOM 3237 O O . ALA A 1 398 ? 57.181 81.106 2.176 1.00 86.88 398 ALA A O 1
ATOM 3238 N N . ARG A 1 399 ? 56.348 81.271 4.249 1.00 87.50 399 ARG A N 1
ATOM 3239 C CA . ARG A 1 399 ? 57.170 82.443 4.615 1.00 87.50 399 ARG A CA 1
ATOM 3240 C C . ARG A 1 399 ? 58.658 82.099 4.738 1.00 87.50 399 ARG A C 1
ATOM 3242 O O . ARG A 1 399 ? 59.496 82.891 4.306 1.00 87.50 399 ARG A O 1
ATOM 3249 N N . LEU A 1 400 ? 58.996 80.953 5.331 1.00 86.19 400 LEU A N 1
ATOM 3250 C CA . LEU A 1 400 ? 60.382 80.502 5.490 1.00 86.19 400 LEU A CA 1
ATOM 3251 C C . LEU A 1 400 ? 61.014 80.111 4.152 1.00 86.19 400 LEU A C 1
ATOM 3253 O O . LEU A 1 400 ? 62.153 80.494 3.893 1.00 86.19 400 LEU A O 1
ATOM 3257 N N . GLU A 1 401 ? 60.281 79.422 3.280 1.00 86.50 401 GLU A N 1
ATOM 3258 C CA . GLU A 1 401 ? 60.731 79.066 1.931 1.00 86.50 401 GLU A CA 1
ATOM 3259 C C . GLU A 1 401 ? 61.003 80.312 1.084 1.00 86.50 401 GLU A C 1
ATOM 3261 O O . GLU A 1 401 ? 62.060 80.415 0.455 1.00 86.50 401 GLU A O 1
ATOM 3266 N N . ALA A 1 402 ? 60.120 81.317 1.144 1.00 84.06 402 ALA A N 1
ATOM 3267 C CA . ALA A 1 402 ? 60.347 82.604 0.490 1.00 84.06 402 ALA A CA 1
ATOM 3268 C C . ALA A 1 402 ? 61.617 83.306 1.014 1.00 84.06 402 ALA A C 1
ATOM 3270 O O . ALA A 1 402 ? 62.392 83.868 0.234 1.00 84.06 402 ALA A O 1
ATOM 3271 N N . ALA A 1 403 ? 61.872 83.246 2.326 1.00 83.50 403 ALA A N 1
ATOM 3272 C CA . ALA A 1 403 ? 63.087 83.794 2.926 1.00 83.50 403 ALA A CA 1
ATOM 3273 C C . ALA A 1 403 ? 64.350 83.003 2.535 1.00 83.50 403 ALA A C 1
ATOM 3275 O O . ALA A 1 403 ? 65.408 83.603 2.330 1.00 83.50 403 ALA A O 1
ATOM 3276 N N . ASN A 1 404 ? 64.254 81.677 2.402 1.00 78.62 404 ASN A N 1
ATOM 3277 C CA . ASN A 1 404 ? 65.389 80.830 2.045 1.00 78.62 404 ASN A CA 1
ATOM 3278 C C . ASN A 1 404 ? 65.755 80.962 0.563 1.00 78.62 404 ASN A C 1
ATOM 3280 O O . ASN A 1 404 ? 66.925 81.133 0.245 1.00 78.62 404 ASN A O 1
ATOM 3284 N N . SER A 1 405 ? 64.765 81.041 -0.333 1.00 80.88 405 SER A N 1
ATOM 3285 C CA . SER A 1 405 ? 64.996 81.357 -1.750 1.00 80.88 405 SER A CA 1
ATOM 3286 C C . SER A 1 405 ? 65.715 82.702 -1.930 1.00 80.88 405 SER A C 1
ATOM 3288 O O . SER A 1 405 ? 66.573 82.846 -2.804 1.00 80.88 405 SER A O 1
ATOM 3290 N N . LYS A 1 406 ? 65.423 83.687 -1.068 1.00 79.62 406 LYS A N 1
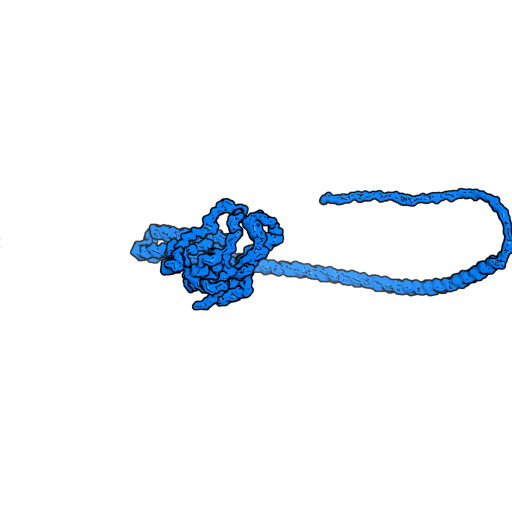ATOM 3291 C CA . LYS A 1 406 ? 66.157 84.959 -1.041 1.00 79.62 406 LYS A CA 1
ATOM 3292 C C . LYS A 1 406 ? 67.623 84.763 -0.627 1.00 79.62 406 LYS A C 1
ATOM 3294 O O . LYS A 1 406 ? 68.504 85.270 -1.312 1.00 79.62 406 LYS A O 1
ATOM 3299 N N . LYS A 1 407 ? 67.892 83.973 0.420 1.00 76.50 407 LYS A N 1
ATOM 3300 C CA . LYS A 1 407 ? 69.264 83.646 0.854 1.00 76.50 407 LYS A CA 1
ATOM 3301 C C . LYS A 1 407 ? 70.048 82.828 -0.170 1.00 76.50 407 LYS A C 1
ATOM 3303 O O . LYS A 1 407 ? 71.242 83.058 -0.322 1.00 76.50 407 LYS A O 1
ATOM 3308 N N . ASP A 1 408 ? 69.414 81.897 -0.875 1.00 75.25 408 ASP A N 1
ATOM 3309 C CA . ASP A 1 408 ? 70.090 81.092 -1.896 1.00 75.25 408 ASP A CA 1
ATOM 3310 C C . ASP A 1 408 ? 70.499 81.941 -3.103 1.00 75.25 408 ASP A C 1
ATOM 3312 O O . ASP A 1 408 ? 71.593 81.757 -3.639 1.00 75.25 408 ASP A O 1
ATOM 3316 N N . LYS A 1 409 ? 69.688 82.942 -3.477 1.00 74.12 409 LYS A N 1
ATOM 3317 C CA . LYS A 1 409 ? 70.090 83.957 -4.465 1.00 74.12 409 LYS A CA 1
ATOM 3318 C C . LYS A 1 409 ? 71.300 84.762 -3.985 1.00 74.12 409 LYS A C 1
ATOM 3320 O O . LYS A 1 409 ? 72.239 84.944 -4.759 1.00 74.12 409 LYS A O 1
ATOM 3325 N N . ASP A 1 410 ? 71.321 85.169 -2.716 1.00 73.44 410 ASP A N 1
ATOM 3326 C CA . ASP A 1 410 ? 72.464 85.882 -2.129 1.00 73.44 410 ASP A CA 1
ATOM 3327 C C . ASP A 1 410 ? 73.730 84.990 -2.087 1.00 73.44 410 ASP A C 1
ATOM 3329 O O . ASP A 1 410 ? 74.822 85.427 -2.455 1.00 73.44 410 ASP A O 1
ATOM 3333 N N . ASN A 1 411 ? 73.596 83.706 -1.729 1.00 70.56 411 ASN A N 1
ATOM 3334 C CA . ASN A 1 411 ? 74.699 82.737 -1.687 1.00 70.56 411 ASN A CA 1
ATOM 3335 C C . ASN A 1 411 ? 75.238 82.371 -3.076 1.00 70.56 411 ASN A C 1
ATOM 3337 O O . ASN A 1 411 ? 76.453 82.226 -3.236 1.00 70.56 411 ASN A O 1
ATOM 3341 N N . PHE A 1 412 ? 74.377 82.246 -4.090 1.00 70.69 412 PHE A N 1
ATOM 3342 C CA . PHE A 1 412 ? 74.814 82.061 -5.475 1.00 70.69 412 PHE A CA 1
ATOM 3343 C C . PHE A 1 412 ? 75.641 83.263 -5.939 1.00 70.69 412 PHE A C 1
ATOM 3345 O O . PHE A 1 412 ? 76.695 83.092 -6.555 1.00 70.69 412 PHE A O 1
ATOM 3352 N N . HIS A 1 413 ? 75.228 84.475 -5.553 1.00 68.00 413 HIS A N 1
ATOM 3353 C CA . HIS A 1 413 ? 75.977 85.689 -5.852 1.00 68.00 413 HIS A CA 1
ATOM 3354 C C . HIS A 1 413 ? 77.368 85.682 -5.194 1.00 68.00 413 HIS A C 1
ATOM 3356 O O . HIS A 1 413 ? 78.358 86.014 -5.847 1.00 68.00 413 HIS A O 1
ATOM 3362 N N . ILE A 1 414 ? 77.469 85.218 -3.943 1.00 68.88 414 ILE A N 1
ATOM 3363 C CA . ILE A 1 414 ? 78.748 85.051 -3.231 1.00 68.88 414 ILE A CA 1
ATOM 3364 C C . ILE A 1 414 ? 79.623 83.960 -3.875 1.00 68.88 414 ILE A C 1
ATOM 3366 O O . ILE A 1 414 ? 80.835 84.143 -3.999 1.00 68.88 414 ILE A O 1
ATOM 3370 N N . SER A 1 415 ? 79.045 82.829 -4.291 1.00 70.31 415 SER A N 1
ATOM 3371 C CA . SER A 1 415 ? 79.783 81.736 -4.945 1.00 70.31 415 SER A CA 1
ATOM 3372 C C . SER A 1 415 ? 80.344 82.163 -6.304 1.00 70.31 415 SER A C 1
ATOM 3374 O O . SER A 1 415 ? 81.519 81.933 -6.589 1.00 70.31 415 SER A O 1
ATOM 3376 N N . TYR A 1 416 ? 79.548 82.880 -7.103 1.00 71.69 416 TYR A N 1
ATOM 3377 C CA . TYR A 1 416 ? 79.994 83.462 -8.368 1.00 71.69 416 TYR A CA 1
ATOM 3378 C C . TYR A 1 416 ? 81.189 84.405 -8.160 1.00 71.69 416 TYR A C 1
ATOM 3380 O O . TYR A 1 416 ? 82.210 84.274 -8.835 1.00 71.69 416 TYR A O 1
ATOM 3388 N N . LEU A 1 417 ? 81.125 85.275 -7.144 1.00 69.44 417 LEU A N 1
ATOM 3389 C CA . LEU A 1 417 ? 82.245 86.150 -6.779 1.00 69.44 417 LEU A CA 1
ATOM 3390 C C . LEU A 1 417 ? 83.502 85.368 -6.338 1.00 69.44 417 LEU A C 1
ATOM 3392 O O . LEU A 1 417 ? 84.619 85.814 -6.599 1.00 69.44 417 LEU A O 1
ATOM 3396 N N . LYS A 1 418 ? 83.357 84.188 -5.713 1.00 70.12 418 LYS A N 1
ATOM 3397 C CA . LYS A 1 418 ? 84.489 83.306 -5.359 1.00 70.12 418 LYS A CA 1
ATOM 3398 C C . LYS A 1 418 ? 85.080 82.562 -6.566 1.00 70.12 418 LYS A C 1
ATOM 3400 O O . LYS A 1 418 ? 86.296 82.400 -6.610 1.00 70.12 418 LYS A O 1
ATOM 3405 N N . SER A 1 419 ? 84.265 82.146 -7.539 1.00 70.19 419 SER A N 1
ATOM 3406 C CA . SER A 1 419 ? 84.736 81.488 -8.773 1.00 70.19 419 SER A CA 1
ATOM 3407 C C . SER A 1 419 ? 85.596 82.422 -9.622 1.00 70.19 419 SER A C 1
ATOM 3409 O O . SER A 1 419 ? 86.691 82.046 -10.030 1.00 70.19 419 SER A O 1
ATOM 3411 N N . VAL A 1 420 ? 85.150 83.671 -9.799 1.00 71.75 420 VAL A N 1
ATOM 3412 C CA . VAL A 1 420 ? 85.917 84.699 -10.525 1.00 71.75 420 VAL A CA 1
ATOM 3413 C C . VAL A 1 420 ? 87.287 84.923 -9.872 1.00 71.75 420 VAL A C 1
ATOM 3415 O O . VAL A 1 420 ? 88.290 85.098 -10.560 1.00 71.75 420 VAL A O 1
ATOM 3418 N N . ARG A 1 421 ? 87.361 84.854 -8.535 1.00 68.56 421 ARG A N 1
ATOM 3419 C CA . ARG A 1 421 ? 88.630 84.950 -7.802 1.00 68.56 421 ARG A CA 1
ATOM 3420 C C . ARG A 1 421 ? 89.554 83.748 -8.045 1.00 68.56 421 ARG A C 1
ATOM 3422 O O . ARG A 1 421 ? 90.756 83.943 -8.147 1.00 68.56 421 ARG A O 1
ATOM 3429 N N . PHE A 1 422 ? 89.015 82.535 -8.163 1.00 66.81 422 PHE A N 1
ATOM 3430 C CA . PHE A 1 422 ? 89.804 81.322 -8.409 1.00 66.81 422 PHE A CA 1
ATOM 3431 C C . PHE A 1 422 ? 90.383 81.252 -9.836 1.00 66.81 422 PHE A C 1
ATOM 3433 O O . PHE A 1 422 ? 91.481 80.737 -10.028 1.00 66.81 422 PHE A O 1
ATOM 3440 N N . GLU A 1 423 ? 89.689 81.791 -10.843 1.00 67.56 423 GLU A N 1
ATOM 3441 C CA . GLU A 1 423 ? 90.212 81.866 -12.220 1.00 67.56 423 GLU A CA 1
ATOM 3442 C C . GLU A 1 423 ? 91.361 82.871 -12.376 1.00 67.56 423 GLU A C 1
ATOM 3444 O O . GLU A 1 423 ? 92.297 82.610 -13.133 1.00 67.56 423 GLU A O 1
ATOM 3449 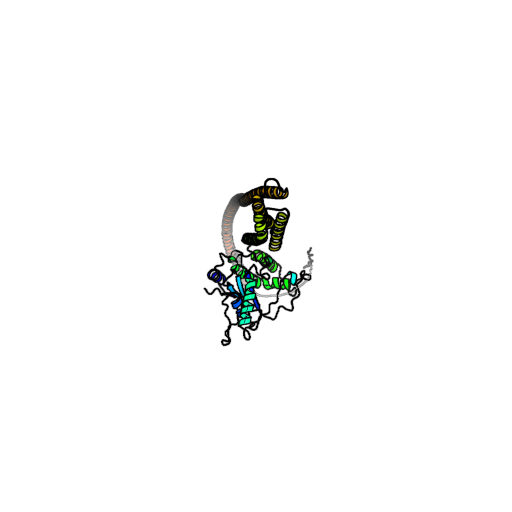N N . LEU A 1 424 ? 91.355 83.962 -11.603 1.00 63.62 424 LEU A N 1
ATOM 3450 C CA . LEU A 1 424 ? 92.472 84.914 -11.540 1.00 63.62 424 LEU A CA 1
ATOM 3451 C C . LEU A 1 424 ? 93.772 84.266 -11.030 1.00 63.62 424 LEU A C 1
ATOM 3453 O O . LEU A 1 424 ? 94.846 84.568 -11.549 1.00 63.62 424 LEU A O 1
ATOM 3457 N N . ASP A 1 425 ? 93.682 83.325 -10.086 1.00 65.00 425 ASP A N 1
ATOM 3458 C CA . ASP A 1 425 ? 94.853 82.657 -9.497 1.00 65.00 425 ASP A CA 1
ATOM 3459 C C . ASP A 1 425 ? 95.473 81.574 -10.414 1.00 65.00 425 ASP A C 1
ATOM 3461 O O . ASP A 1 425 ? 96.594 81.123 -10.178 1.00 65.00 425 ASP A O 1
ATOM 3465 N N . ARG A 1 426 ? 94.793 81.156 -11.496 1.00 61.22 426 ARG A N 1
ATOM 3466 C CA . ARG A 1 426 ? 95.249 80.079 -12.405 1.00 61.22 426 ARG A CA 1
ATOM 3467 C C . ARG A 1 426 ? 96.220 80.532 -13.507 1.00 61.22 426 ARG A C 1
ATOM 3469 O O . ARG A 1 426 ? 96.751 79.679 -14.218 1.00 61.22 426 ARG A O 1
ATOM 3476 N N . HIS A 1 427 ? 96.456 81.838 -13.671 1.00 60.06 427 HIS A N 1
ATOM 3477 C CA . HIS A 1 427 ? 97.132 82.407 -14.848 1.00 60.06 427 HIS A CA 1
ATOM 3478 C C . HIS A 1 427 ? 98.512 83.065 -14.613 1.00 60.06 427 HIS A C 1
ATOM 3480 O O . HIS A 1 427 ? 98.918 83.910 -15.408 1.00 60.06 427 HIS A O 1
ATOM 3486 N N . LEU A 1 428 ? 99.308 82.628 -13.624 1.00 41.59 428 LEU A N 1
ATOM 3487 C CA . LEU A 1 428 ? 100.735 83.011 -13.505 1.00 41.59 428 LEU A CA 1
ATOM 3488 C C . LEU A 1 428 ? 101.660 81.812 -13.144 1.00 41.59 428 LEU A C 1
ATOM 3490 O O . LEU A 1 428 ? 101.297 81.037 -12.259 1.00 41.59 428 LEU A O 1
ATOM 3494 N N . PRO A 1 429 ? 102.833 81.612 -13.807 1.00 41.53 429 PRO A N 1
ATOM 3495 C CA . PRO A 1 429 ? 103.592 80.351 -13.742 1.00 41.53 429 PRO A CA 1
ATOM 3496 C C . PRO A 1 429 ? 104.868 80.316 -12.858 1.00 41.53 429 PRO A C 1
ATOM 3498 O O . PRO A 1 429 ? 105.596 81.295 -12.746 1.00 41.53 429 PRO A O 1
ATOM 3501 N N . ALA A 1 430 ? 105.151 79.081 -12.393 1.00 41.41 430 ALA A N 1
ATOM 3502 C CA . ALA A 1 430 ? 106.422 78.333 -12.225 1.00 41.41 430 ALA A CA 1
ATOM 3503 C C . ALA A 1 430 ? 107.528 78.748 -11.212 1.00 41.41 430 ALA A C 1
ATOM 3505 O O . ALA A 1 430 ? 108.197 79.753 -11.401 1.00 41.41 430 ALA A O 1
ATOM 3506 N N . GLN A 1 431 ? 107.860 77.842 -10.262 1.00 32.88 431 GLN A N 1
ATOM 3507 C CA . GLN A 1 431 ? 109.126 77.052 -10.168 1.00 32.88 431 GLN A CA 1
ATOM 3508 C C . GLN A 1 431 ? 109.410 76.462 -8.749 1.00 32.88 431 GLN A C 1
ATOM 3510 O O . GLN A 1 431 ? 109.431 77.204 -7.781 1.00 32.88 431 GLN A O 1
ATOM 3515 N N . ALA A 1 432 ? 109.676 75.134 -8.703 1.00 35.53 432 ALA A N 1
ATOM 3516 C CA . ALA A 1 432 ? 110.723 74.334 -7.988 1.00 35.53 432 ALA A CA 1
ATOM 3517 C C . ALA A 1 432 ? 111.074 74.521 -6.464 1.00 35.53 432 ALA A C 1
ATOM 3519 O O . ALA A 1 432 ? 110.764 75.547 -5.882 1.00 35.53 432 ALA A O 1
ATOM 3520 N N . PRO A 1 433 ? 111.887 73.631 -5.818 1.00 47.78 433 PRO A N 1
ATOM 3521 C CA . PRO A 1 433 ? 111.743 72.172 -5.596 1.00 47.78 433 PRO A CA 1
ATOM 3522 C C . PRO A 1 433 ? 112.059 71.668 -4.137 1.00 47.78 433 PRO A C 1
ATOM 3524 O O . PRO A 1 433 ? 112.646 72.378 -3.335 1.00 47.78 433 PRO A O 1
ATOM 3527 N N . ARG A 1 434 ? 111.728 70.379 -3.875 1.00 38.16 434 ARG A N 1
ATOM 3528 C CA . ARG A 1 434 ? 112.219 69.357 -2.884 1.00 38.16 434 ARG A CA 1
ATOM 3529 C C . ARG A 1 434 ? 112.590 69.725 -1.422 1.00 38.16 434 ARG A C 1
ATOM 3531 O O . ARG A 1 434 ? 113.528 70.472 -1.202 1.00 38.16 434 ARG A O 1
ATOM 3538 N N . LEU A 1 435 ? 112.047 68.944 -0.462 1.00 33.62 435 LEU A N 1
ATOM 3539 C CA . LEU A 1 435 ? 112.747 68.096 0.550 1.00 33.62 435 LEU A CA 1
ATOM 3540 C C . LEU A 1 435 ? 111.722 67.417 1.504 1.00 33.62 435 LEU A C 1
ATOM 3542 O O . LEU A 1 435 ? 110.726 68.026 1.875 1.00 33.62 435 LEU A O 1
ATOM 3546 N N . ALA A 1 436 ? 111.952 66.152 1.881 1.00 38.38 436 ALA A N 1
ATOM 3547 C CA . ALA A 1 436 ? 111.213 65.402 2.925 1.00 38.38 436 ALA A CA 1
ATOM 3548 C C . ALA A 1 436 ? 111.864 65.649 4.318 1.00 38.38 436 ALA A C 1
ATOM 3550 O O . ALA A 1 436 ? 113.013 66.102 4.293 1.00 38.38 436 ALA A O 1
ATOM 3551 N N . PRO A 1 437 ? 111.261 65.348 5.509 1.00 43.19 437 PRO A N 1
ATOM 3552 C CA . PRO A 1 437 ? 110.897 63.968 5.920 1.00 43.19 437 PRO A CA 1
ATOM 3553 C C . PRO A 1 437 ? 109.760 63.764 6.990 1.00 43.19 437 PRO A C 1
ATOM 3555 O O . PRO A 1 437 ? 109.366 64.679 7.694 1.00 43.19 437 PRO A O 1
ATOM 3558 N N . ASN A 1 438 ? 109.305 62.501 7.114 1.00 35.62 438 ASN A N 1
ATOM 3559 C CA . ASN A 1 438 ? 108.942 61.667 8.299 1.00 35.62 438 ASN A CA 1
ATOM 3560 C C . ASN A 1 438 ? 108.011 62.062 9.492 1.00 35.62 438 ASN A C 1
ATOM 3562 O O . ASN A 1 438 ? 108.098 63.145 10.052 1.00 35.62 438 ASN A O 1
ATOM 3566 N N . LEU A 1 439 ? 107.341 60.990 10.000 1.00 31.77 439 LEU A N 1
ATOM 3567 C CA . LEU A 1 439 ? 106.683 60.719 11.318 1.00 31.77 439 LEU A CA 1
ATOM 3568 C C . LEU A 1 439 ? 105.245 61.275 11.499 1.00 31.77 439 LEU A C 1
ATOM 3570 O O . LEU A 1 439 ? 104.984 62.407 11.142 1.00 31.77 439 LEU A O 1
ATOM 3574 N N . SER A 1 440 ? 104.229 60.609 12.075 1.00 30.11 440 SER A N 1
ATOM 3575 C CA . SER A 1 440 ? 104.034 59.298 12.725 1.00 30.11 440 SER A CA 1
ATOM 3576 C C . SER A 1 440 ? 102.546 59.135 13.140 1.00 30.11 440 SER A C 1
ATOM 3578 O O . SER A 1 440 ? 101.915 60.130 13.464 1.00 30.11 440 SER A O 1
ATOM 3580 N N . ARG A 1 441 ? 102.053 57.879 13.211 1.00 33.44 441 ARG A N 1
ATOM 3581 C CA . ARG A 1 441 ? 101.064 57.301 14.173 1.00 33.44 441 ARG A CA 1
ATOM 3582 C C . ARG A 1 441 ? 99.737 58.045 14.477 1.00 33.44 441 ARG A C 1
ATOM 3584 O O . ARG A 1 441 ? 99.760 59.056 15.157 1.00 33.44 441 ARG A O 1
ATOM 3591 N N . LEU A 1 442 ? 98.574 57.407 14.252 1.00 32.31 442 LEU A N 1
ATOM 3592 C CA . LEU A 1 442 ? 97.830 56.538 15.201 1.00 32.31 442 LEU A CA 1
ATOM 3593 C C . LEU A 1 442 ? 96.433 56.135 14.659 1.00 32.31 442 LEU A C 1
ATOM 3595 O O . LEU A 1 442 ? 95.750 56.899 13.991 1.00 32.31 442 LEU A O 1
ATOM 3599 N N . MET A 1 443 ? 96.069 54.890 14.965 1.00 30.19 443 MET A N 1
ATOM 3600 C CA . MET A 1 443 ? 94.839 54.108 14.704 1.00 30.19 443 MET A CA 1
ATOM 3601 C C . MET A 1 443 ? 93.699 54.499 15.695 1.00 30.19 443 MET A C 1
ATOM 3603 O O . MET A 1 443 ? 94.037 55.124 16.701 1.00 30.19 443 MET A O 1
ATOM 3607 N N . PRO A 1 444 ? 92.396 54.140 15.497 1.00 42.03 444 PRO A N 1
ATOM 3608 C CA . PRO A 1 444 ? 91.926 52.743 15.557 1.00 42.03 444 PRO A CA 1
ATOM 3609 C C . PRO A 1 444 ? 90.842 52.252 14.564 1.00 42.03 444 PRO A C 1
ATOM 3611 O O . PRO A 1 444 ? 90.129 52.998 13.902 1.00 42.03 444 PRO A O 1
ATOM 3614 N N . ARG A 1 445 ? 90.809 50.908 14.517 1.00 32.06 445 ARG A N 1
ATOM 3615 C CA . ARG A 1 445 ? 90.041 49.887 13.764 1.00 32.06 445 ARG A CA 1
ATOM 3616 C C . ARG A 1 445 ? 88.522 49.863 14.052 1.00 32.06 445 ARG A C 1
ATOM 3618 O O . ARG A 1 445 ? 88.132 50.198 15.159 1.00 32.06 445 ARG A O 1
ATOM 3625 N N . ARG A 1 446 ? 87.672 49.562 13.040 1.00 31.69 446 ARG A N 1
ATOM 3626 C CA . ARG A 1 446 ? 86.889 48.303 12.747 1.00 31.69 446 ARG A CA 1
ATOM 3627 C C . ARG A 1 446 ? 86.060 47.747 13.926 1.00 31.69 446 ARG A C 1
ATOM 3629 O O . ARG A 1 446 ? 86.538 47.744 15.048 1.00 31.69 446 ARG A O 1
ATOM 3636 N N . THR A 1 447 ? 84.846 47.197 13.752 1.00 32.53 447 THR A N 1
ATOM 3637 C CA . THR A 1 447 ? 84.483 45.919 13.057 1.00 32.53 447 THR A CA 1
ATOM 3638 C C . THR A 1 447 ? 82.932 45.794 13.088 1.00 32.53 447 THR A C 1
ATOM 3640 O O . THR A 1 447 ? 82.354 46.178 14.095 1.00 32.53 447 THR A O 1
ATOM 3643 N N . VAL A 1 448 ? 82.160 45.562 12.013 1.00 32.09 448 VAL A N 1
ATOM 3644 C CA . VAL A 1 448 ? 81.747 44.313 11.307 1.00 32.09 448 VAL A CA 1
ATOM 3645 C C . VAL A 1 448 ? 81.220 43.136 12.175 1.00 32.09 448 VAL A C 1
ATOM 3647 O O . VAL A 1 448 ? 82.012 42.402 12.743 1.00 32.09 448 VAL A O 1
ATOM 3650 N N . VAL A 1 449 ? 79.881 42.975 12.156 1.00 32.78 449 VAL A N 1
ATOM 3651 C CA . VAL A 1 449 ? 78.999 41.790 11.899 1.00 32.78 449 VAL A CA 1
ATOM 3652 C C . VAL A 1 449 ? 79.060 40.484 12.734 1.00 32.78 449 VAL A C 1
ATOM 3654 O O . VAL A 1 449 ? 80.116 39.928 13.009 1.00 32.78 449 VAL A O 1
ATOM 3657 N N . SER A 1 450 ? 77.841 39.926 12.900 1.00 30.39 450 SER A N 1
ATOM 3658 C CA . SER A 1 450 ? 77.375 38.565 13.278 1.00 30.39 450 SER A CA 1
ATOM 3659 C C . SER A 1 450 ? 77.178 38.328 14.782 1.00 30.39 450 SER A C 1
ATOM 3661 O O . SER A 1 450 ? 78.002 38.747 15.578 1.00 30.39 450 SER A O 1
ATOM 3663 N N . SER A 1 451 ? 76.067 37.747 15.250 1.00 30.30 451 SER A N 1
ATOM 3664 C CA . SER A 1 451 ? 75.459 36.487 14.802 1.00 30.30 451 SER A CA 1
ATOM 3665 C C . SER A 1 451 ? 73.942 36.371 15.066 1.00 30.30 451 SER A C 1
ATOM 3667 O O . SER A 1 451 ? 73.376 36.988 15.964 1.00 30.30 451 SER A O 1
ATOM 3669 N N . SER A 1 452 ? 73.306 35.523 14.255 1.00 32.41 452 SER A N 1
ATOM 3670 C CA . SER A 1 452 ? 71.967 34.942 14.401 1.00 32.41 452 SER A CA 1
ATOM 3671 C C . SER A 1 452 ? 71.987 33.659 15.242 1.00 32.41 452 SER A C 1
ATOM 3673 O O . SER A 1 452 ? 72.938 32.900 15.079 1.00 32.41 452 SER A O 1
ATOM 3675 N N . THR A 1 453 ? 70.893 33.336 15.947 1.00 33.66 453 THR A N 1
ATOM 3676 C CA . THR A 1 453 ? 70.263 31.984 15.999 1.00 33.66 453 THR A CA 1
ATOM 3677 C C . THR A 1 453 ? 68.922 32.067 16.749 1.00 33.66 453 THR A C 1
ATOM 3679 O O . THR A 1 453 ? 68.891 32.586 17.857 1.00 33.66 453 THR A O 1
ATOM 3682 N N . ARG A 1 454 ? 67.797 31.818 16.052 1.00 32.94 454 ARG A N 1
ATOM 3683 C CA . ARG A 1 454 ? 66.896 30.627 16.112 1.00 32.94 454 ARG A CA 1
ATOM 3684 C C . ARG A 1 454 ? 66.164 30.452 17.453 1.00 32.94 454 ARG A C 1
ATOM 3686 O O . ARG A 1 454 ? 66.816 30.281 18.470 1.00 32.94 454 ARG A O 1
ATOM 3693 N N . ASN A 1 455 ? 64.844 30.653 17.522 1.00 35.97 455 ASN A N 1
ATOM 3694 C CA . ASN A 1 455 ? 63.723 29.786 17.084 1.00 35.97 455 ASN A CA 1
ATOM 3695 C C . ASN A 1 455 ? 63.707 28.373 17.686 1.00 35.97 455 ASN A C 1
ATOM 3697 O O . ASN A 1 455 ? 64.600 27.576 17.411 1.00 35.97 455 ASN A O 1
ATOM 3701 N N . SER A 1 456 ? 62.601 28.082 18.370 1.00 32.78 456 SER A N 1
ATOM 3702 C CA . SER A 1 456 ? 61.892 26.794 18.429 1.00 32.78 456 SER A CA 1
ATOM 3703 C C . SER A 1 456 ? 60.472 27.123 18.928 1.00 32.78 456 SER A C 1
ATOM 3705 O O . SER A 1 456 ? 60.339 27.722 19.993 1.00 32.78 456 SER A O 1
ATOM 3707 N N . ASP A 1 457 ? 59.437 27.080 18.091 1.00 35.09 457 ASP A N 1
ATOM 3708 C CA . ASP A 1 457 ? 58.720 25.902 17.566 1.00 35.09 457 ASP A CA 1
ATOM 3709 C C . ASP A 1 457 ? 57.640 25.368 18.531 1.00 35.09 457 ASP A C 1
ATOM 3711 O O . ASP A 1 457 ? 57.892 25.026 19.684 1.00 35.09 457 ASP A O 1
ATOM 3715 N N . THR A 1 458 ? 56.418 25.327 17.999 1.00 35.16 458 THR A N 1
ATOM 3716 C CA . THR A 1 458 ? 55.248 24.499 18.356 1.00 35.16 458 THR A CA 1
ATOM 3717 C C . THR A 1 458 ? 55.519 23.001 18.053 1.00 35.16 458 THR A C 1
ATOM 3719 O O . THR A 1 458 ? 56.605 22.709 17.552 1.00 35.16 458 THR A O 1
ATOM 3722 N N . PRO A 1 459 ? 54.591 22.019 18.229 1.00 55.72 459 PRO A N 1
ATOM 3723 C CA . PRO A 1 459 ? 53.211 22.050 18.760 1.00 55.72 459 PRO A CA 1
ATOM 3724 C C . PRO A 1 459 ? 52.845 20.917 19.764 1.00 55.72 459 PRO A C 1
ATOM 3726 O O . PRO A 1 459 ? 53.469 19.856 19.804 1.00 55.72 459 PRO A O 1
ATOM 3729 N N . ARG A 1 460 ? 51.714 21.086 20.463 1.00 37.47 460 ARG A N 1
ATOM 3730 C CA . ARG A 1 460 ? 50.600 20.117 20.493 1.00 37.47 460 ARG A CA 1
ATOM 3731 C C . ARG A 1 460 ? 49.300 20.824 20.843 1.00 37.47 460 ARG A C 1
ATOM 3733 O O . ARG A 1 460 ? 49.368 21.742 21.689 1.00 37.47 460 ARG A O 1
#